Protein AF-A0A349MTI7-F1 (afdb_monomer)

Solvent-accessible surface area (backbone atoms only — not comparable to full-atom values): 25779 Å² total; per-residue (Å²): 91,76,60,85,49,39,36,43,41,62,50,89,68,56,25,41,47,34,41,27,34,75,77,43,93,74,50,36,44,50,24,45,44,61,70,54,32,59,73,76,69,50,86,62,72,73,45,30,22,67,24,35,42,38,22,48,75,84,46,78,49,48,47,85,82,50,81,43,51,76,48,80,55,96,60,38,36,40,33,36,40,78,56,97,56,36,40,39,36,43,36,40,32,68,54,86,75,31,37,40,39,38,41,38,40,33,46,74,49,98,58,71,40,45,30,48,28,29,34,36,20,60,12,40,19,29,45,42,58,86,61,91,54,61,64,52,35,31,60,50,14,27,52,73,49,78,45,66,19,44,36,46,26,32,33,42,33,39,36,61,63,67,62,77,68,23,44,33,40,37,37,70,40,46,55,38,37,44,70,48,77,50,77,51,71,47,84,34,65,91,78,49,75,80,76,34,66,31,33,38,46,35,35,27,42,27,55,26,10,58,63,55,88,94,61,55,63,95,78,69,81,81,62,55,64,51,61,38,80,42,61,51,72,48,60,36,30,33,37,37,36,71,31,73,50,74,69,48,43,53,52,52,38,33,77,65,51,31,66,47,74,51,64,64,74,60,42,48,51,66,40,80,45,65,31,38,53,47,61,41,79,93,57,47,84,65,42,31,35,47,31,36,63,55,96,91,38,81,46,75,43,81,48,50,88,49,50,56,94,44,39,30,69,44,60,54,73,59,67,45,62,33,37,45,38,39,31,31,68,85,68,48,36,43,51,50,74,34,39,24,35,70,55,66,70,58,53,52,51,53,51,41,50,48,43,57,72,72,23,49,40,41,84,86,32,98,54,45,24,30,51,51,62,93,54,96,83,73,59,49,60,67,55,49,40,50,43,50,51,47,41,73,76,59,66,57,94,59,34,54,59,49,51,39,53,43,47,45,17,49,63,66,24,52,33,47,66,50,10,55,91,46,36,60,67,36,71,34,55,76,66,74,91,38,62,65,62,71,56,33,57,53,52,20,48,41,29,42,55,55,31,72,46,55,58,89,54,42,84,87,63,48,24,68,56,27,39,52,51,16,50,43,25,46,51,37,60,75,32,75,88,49,72,119

Mean predicted aligned error: 6.45 Å

Secondary structure (DSSP, 8-state):
-B-SS-EEEE-TT--EEEEE-TTSTT---SB--HHHHHHHT--GGGGSBT-EEEEETTEEEEGGGS--EEEE-SSEEEEEEE-SSEEEEEEEEEETTEEEEEEEEEE-SSS-EEEEEEEEE--B-EEE-SSS-HHHHHHH-EEEEEE--TTT-EEEEEETT--S-EEEEEEEES---EEEEEEEEEE-TTTSSS--EEEEEEEEEEEEB-S-GGG--TT--SS--B-EEESSEEEEEEEEEEE-SHHHHHHHHHHTT--EEE--SEEETTS-EEEEEE--TT--EEEEEEEEEETTEEEEEE-GGGB-SSEEEE---S-EEEEEEEEETTS-EEEEEEEEE--HHHHHHHHHHHHHHHTB--TTSSSTT-B--SSTT--SHHHHHHHHHHHHHS--TTHHHHHHHHHHIIIIIIHHHHBGGG-TTSB---BTTB--TTHHHHHHHHHHHHTTS-TTT-SSS-HHHHHHHHHHHHHHHH-GGG--

Radius of gyration: 27.72 Å; Cα contacts (8 Å, |Δi|>4): 1013; chains: 1; bounding box: 66×58×83 Å

Foldseek 3Di:
DDDQQWDWDADQLRFTQATFGPPDPLRAGFADHVVLCVVVVHPVPLQGAFWKWWAKQNRIDTSVVFGWDWDDDPFKIWTWTDDPFKIWIWMWGDDPQKIKIKIKIFGPDQDKMKTQWIKGWRGTFQFQAPDPPVVCQQRHGFDWDWDAWFQWTKIWTARNVLPDWTKMKTWLDATFQGKDKDWDWDQQVVPDDPPRIGTGIIIMTIRAADDDPVGDDPDPPPGDRHIDIHNGMGMIMIMMHIARDDVRVQVVSLVSQHKDKDWDQEAEAQDKTKIFIDTHDPKDWPWKWKWDADPNDIDIDTQVVQDDPRIHIDHHHDFAKIKIWTAIPVRGITIDIHGHDHPPLVVLVVLLVCQLVPQQQDCPGPQHLFRHDPDPPDDTLVSLLSLLVSCVVPNDPCNLVSLASSVSCLPPPVQVQQAPVSQLLHGDADSVNHDDLVVLLSSLSSLQSNLPDQPVSYDPDGSVVSPVSSVSSVCNSPDPVSRD

pLDDT: mean 91.67, std 8.67, range [45.16, 98.81]

Sequence (484 aa):
MHSSQWKLQFNQHGAVTQLIQPTDPQQMNWVIDPDYLEQVGYSDADKLFGEFDVTINGHQYRSVNFKPQIEIQSEQTIITFRLAEVTIRLTYKICDDKVLWYITMNNETSQPLVINDFGVWCSLAYVMFRDKNVGRNMHQSAAVFPSISPSFTKLAAVRRDNSGHNLGLFQTGGVVQSVGTACEWTNLFFENVSPSLDGMLFHKLVLAGGYKDEQIPKNDWIYPHTNIELSDELEWSFVLTPFNDQANFAAVAAQLNHPIIDFPPMTTQGEKSVVTIAVPGDDSIKQILLRSQYHNQPVSVDITTALGNEELEIKPTKLGEHELLVRLQSGKEDRVVFNVMAPVRRLIQQRVQWLSEHSFEGPSGNDPYAFGPVSNQGESLGKLSLILMSNLLSPTENSKRQIREVEQSAVHYVRNKWFINGDFKRPMPLYGDFYRVMDFEYIGHVYYRLSKFSDDTLQLNSATEYLHWAAAVFNLRVNPSLHK

Nearest PDB structures (foldseek):
  5nok-assembly1_A  TM=7.847E-01  e=4.523E-24  Bacteroides cellulosilyticus DSM 14838
  5nok-assembly2_B  TM=7.811E-01  e=3.768E-23  Bacteroides cellulosilyticus DSM 14838
  8hob-assembly1_B  TM=3.069E-01  e=9.090E-08  Acetivibrio thermocellus
  6xqw-assembly1_H  TM=1.582E-01  e=1.325E+00  Homo sapiens

Structure (mmCIF, N/CA/C/O backbone):
data_AF-A0A349MTI7-F1
#
_entry.id   AF-A0A349MTI7-F1
#
loop_
_atom_site.group_PDB
_atom_site.id
_atom_site.type_symbol
_atom_site.label_atom_id
_atom_site.label_alt_id
_atom_site.label_comp_id
_atom_site.label_asym_id
_atom_site.label_entity_id
_atom_site.label_seq_id
_atom_site.pdbx_PDB_ins_code
_atom_site.Cartn_x
_atom_site.Cartn_y
_atom_site.Cartn_z
_atom_site.occupancy
_atom_site.B_iso_or_equiv
_atom_site.auth_seq_id
_atom_site.auth_comp_id
_atom_site.auth_asym_id
_atom_site.auth_atom_id
_atom_site.pdbx_PDB_model_num
ATOM 1 N N . MET A 1 1 ? -24.323 -12.894 15.073 1.00 84.00 1 MET A N 1
ATOM 2 C CA . MET A 1 1 ? -25.291 -11.779 14.962 1.00 84.00 1 MET A CA 1
ATOM 3 C C . MET A 1 1 ? -25.805 -11.694 13.534 1.00 84.00 1 MET A C 1
ATOM 5 O O . MET A 1 1 ? -25.065 -12.046 12.621 1.00 84.00 1 MET A O 1
ATOM 9 N N . HIS A 1 2 ? -27.054 -11.277 13.332 1.00 82.50 2 HIS A N 1
ATOM 10 C CA . HIS A 1 2 ? -27.668 -11.234 12.005 1.00 82.50 2 HIS A CA 1
ATOM 11 C C . HIS A 1 2 ? -28.650 -10.062 11.899 1.00 82.50 2 HIS A C 1
ATOM 13 O O . HIS A 1 2 ? -29.522 -9.921 12.752 1.00 82.50 2 HIS A O 1
ATOM 19 N N . SER A 1 3 ? -28.529 -9.266 10.841 1.00 83.81 3 SER A N 1
ATOM 20 C CA . SER A 1 3 ? -29.529 -8.303 10.374 1.00 83.81 3 SER A CA 1
ATOM 21 C C . SER A 1 3 ? -29.905 -8.621 8.923 1.00 83.81 3 SER A C 1
ATOM 23 O O . SER A 1 3 ? -29.403 -9.578 8.337 1.00 83.81 3 SER A O 1
ATOM 25 N N . SER A 1 4 ? -30.788 -7.828 8.317 1.00 82.56 4 SER A N 1
ATOM 26 C CA . SER A 1 4 ? -31.071 -7.940 6.880 1.00 82.56 4 SER A CA 1
ATOM 27 C C . SER A 1 4 ? -29.861 -7.602 5.997 1.00 82.56 4 SER A C 1
ATOM 29 O O . SER A 1 4 ? -29.817 -8.052 4.856 1.00 82.56 4 SER A O 1
ATOM 31 N N . GLN A 1 5 ? -28.892 -6.835 6.512 1.00 87.62 5 GLN A N 1
ATOM 32 C CA . GLN A 1 5 ? -27.733 -6.345 5.755 1.00 87.62 5 GLN A CA 1
ATOM 33 C C . GLN A 1 5 ? -26.429 -7.065 6.097 1.00 87.62 5 GLN A C 1
ATOM 35 O O . GLN A 1 5 ? -25.552 -7.153 5.243 1.00 87.62 5 GLN A O 1
ATOM 40 N N . TRP A 1 6 ? -26.297 -7.603 7.313 1.00 93.31 6 TRP A N 1
ATOM 41 C CA . TRP A 1 6 ? -25.042 -8.173 7.798 1.00 93.31 6 TRP A CA 1
ATOM 42 C C . TRP A 1 6 ? -25.240 -9.469 8.575 1.00 93.31 6 TRP A C 1
ATOM 44 O O . TRP A 1 6 ? -26.098 -9.579 9.451 1.00 93.31 6 TRP A O 1
ATOM 54 N N . LYS A 1 7 ? -24.365 -10.437 8.314 1.00 94.06 7 LYS A N 1
ATOM 55 C CA . LYS A 1 7 ? -24.196 -11.657 9.101 1.00 94.06 7 LYS A CA 1
ATOM 56 C C . LYS A 1 7 ? -22.780 -11.691 9.660 1.00 94.06 7 LYS A C 1
ATOM 58 O O . LYS A 1 7 ? -21.815 -11.699 8.900 1.00 94.06 7 LYS A O 1
ATOM 63 N N . LEU A 1 8 ? -22.683 -11.746 10.988 1.00 95.06 8 LEU A N 1
ATOM 64 C CA . LEU A 1 8 ? -21.427 -11.876 11.723 1.00 95.06 8 LEU A CA 1
ATOM 65 C C . LEU A 1 8 ? -21.396 -13.190 12.506 1.00 95.06 8 LEU A C 1
ATOM 67 O O . LEU A 1 8 ? -22.342 -13.492 13.246 1.00 95.06 8 LEU A O 1
ATOM 71 N N . GLN A 1 9 ? -20.305 -13.943 12.389 1.00 95.88 9 GLN A N 1
ATOM 72 C CA . GLN A 1 9 ? -20.034 -15.127 13.211 1.00 95.88 9 GLN A CA 1
ATOM 73 C C . GLN A 1 9 ? -18.653 -15.045 13.853 1.00 95.88 9 GLN A C 1
ATOM 75 O O . GLN A 1 9 ? -17.741 -14.436 13.300 1.00 95.88 9 GLN A O 1
ATOM 80 N N . PHE A 1 10 ? -18.535 -15.676 15.020 1.00 96.19 10 PHE A N 1
ATOM 81 C CA . PHE A 1 10 ? -17.330 -15.684 15.836 1.00 96.19 10 PHE A CA 1
ATOM 82 C C . PHE A 1 10 ? -16.936 -17.124 16.161 1.00 96.19 10 PHE A C 1
ATOM 84 O O . PHE A 1 10 ? -17.814 -17.970 16.363 1.00 96.19 10 PHE A O 1
ATOM 91 N N . ASN A 1 11 ? -15.636 -17.399 16.247 1.00 95.44 11 ASN A N 1
ATOM 92 C CA . ASN A 1 11 ? -15.145 -18.664 16.794 1.00 95.44 11 ASN A CA 1
ATOM 93 C C . ASN A 1 11 ? -15.129 -18.641 18.339 1.00 95.44 11 ASN A C 1
ATOM 95 O O . ASN A 1 11 ? -15.501 -17.659 18.982 1.00 95.44 11 ASN A O 1
ATOM 99 N N . GLN A 1 12 ? -14.669 -19.734 18.953 1.00 94.56 12 GLN A N 1
ATOM 100 C CA . GLN A 1 12 ? -14.572 -19.853 20.416 1.00 94.56 12 GLN A CA 1
ATOM 101 C C . GLN A 1 12 ? -13.505 -18.939 21.050 1.00 94.56 12 GLN A C 1
ATOM 103 O O . GLN A 1 12 ? -13.522 -18.747 22.265 1.00 94.56 12 GLN A O 1
ATOM 108 N N . HIS A 1 13 ? -12.606 -18.375 20.240 1.00 94.50 13 HIS A N 1
ATOM 109 C CA . HIS A 1 13 ? -11.614 -17.373 20.634 1.00 94.50 13 HIS A CA 1
ATOM 110 C C . HIS A 1 13 ? -12.105 -15.936 20.389 1.00 94.50 13 HIS A C 1
ATOM 112 O O . HIS A 1 13 ? -11.384 -14.982 20.652 1.00 94.50 13 HIS A O 1
ATOM 118 N N . GLY A 1 14 ? -13.345 -15.758 19.924 1.00 95.19 14 GLY A N 1
ATOM 119 C CA . GLY A 1 14 ? -13.932 -14.444 19.681 1.00 95.19 14 GLY A CA 1
ATOM 120 C C . GLY A 1 14 ? -13.445 -13.744 18.410 1.00 95.19 14 GLY A C 1
ATOM 121 O O . GLY A 1 14 ? -13.850 -12.607 18.181 1.00 95.19 14 GLY A O 1
ATOM 122 N N . ALA A 1 15 ? -12.647 -14.401 17.563 1.00 97.38 15 ALA A N 1
ATOM 123 C CA . ALA A 1 15 ? -12.294 -13.870 16.250 1.00 97.38 15 ALA A CA 1
ATOM 124 C C . ALA A 1 15 ? -13.496 -13.933 15.298 1.00 97.38 15 ALA A C 1
ATOM 126 O O . ALA A 1 15 ? -14.264 -14.902 15.324 1.00 97.38 15 ALA A O 1
ATOM 127 N N . VAL A 1 16 ? -13.649 -12.922 14.441 1.00 97.94 16 VAL A N 1
ATOM 128 C CA . VAL A 1 16 ? -14.700 -12.878 13.415 1.00 97.94 16 VAL A CA 1
ATOM 129 C C . VAL A 1 16 ? -14.332 -13.851 12.297 1.00 97.94 16 VAL A C 1
ATOM 131 O O . VAL A 1 16 ? -13.341 -13.654 11.599 1.00 97.94 16 VAL A O 1
ATOM 134 N N . THR A 1 17 ? -15.141 -14.893 12.115 1.00 96.94 17 THR A N 1
ATOM 135 C CA . THR A 1 17 ? -14.940 -15.921 11.078 1.00 96.94 17 THR A CA 1
ATOM 136 C C . THR A 1 17 ? -15.866 -15.751 9.886 1.00 96.94 17 THR A C 1
ATOM 138 O O . THR A 1 17 ? -15.572 -16.251 8.805 1.00 96.94 17 THR A O 1
ATOM 141 N N . GLN A 1 18 ? -16.976 -15.029 10.057 1.00 97.00 18 GLN A N 1
ATOM 142 C CA . GLN A 1 18 ? -17.826 -14.605 8.950 1.00 97.00 18 GLN A CA 1
ATOM 143 C C . GLN A 1 18 ? -18.197 -13.140 9.103 1.00 97.00 18 GLN A C 1
ATOM 145 O O . GLN A 1 18 ? -18.704 -12.741 10.151 1.00 97.00 18 GLN A O 1
ATOM 150 N N . LEU A 1 19 ? -18.011 -12.384 8.028 1.00 97.06 19 LEU A N 1
ATOM 151 C CA . LEU A 1 19 ? -18.566 -11.056 7.821 1.00 97.06 19 LEU A CA 1
ATOM 152 C C . LEU A 1 19 ? -19.148 -11.038 6.410 1.00 97.06 19 LEU A C 1
ATOM 154 O O . LEU A 1 19 ? -18.414 -10.914 5.437 1.00 97.06 19 LEU A O 1
ATOM 158 N N . ILE A 1 20 ? -20.457 -11.244 6.298 1.00 95.69 20 ILE A N 1
ATOM 159 C CA . ILE A 1 20 ? -21.138 -11.468 5.016 1.00 95.69 20 ILE A CA 1
ATOM 160 C C . ILE A 1 20 ? -22.299 -10.489 4.891 1.00 95.69 20 ILE A C 1
ATOM 162 O O . ILE A 1 20 ? -23.012 -10.252 5.867 1.00 95.69 20 ILE A O 1
ATOM 166 N N . GLN A 1 21 ? -22.526 -9.974 3.684 1.00 93.19 21 GLN A N 1
ATOM 167 C CA . GLN A 1 21 ? -23.759 -9.269 3.338 1.00 93.19 21 GLN A CA 1
ATOM 168 C C . GLN A 1 21 ? -24.748 -10.272 2.732 1.00 93.19 21 GLN A C 1
ATOM 170 O O . GLN A 1 21 ? -24.500 -10.746 1.626 1.00 93.19 21 GLN A O 1
ATOM 175 N N . PRO A 1 22 ? -25.864 -10.631 3.397 1.00 91.81 22 PRO A N 1
ATOM 176 C CA . PRO A 1 22 ? -26.798 -11.630 2.865 1.00 91.81 22 PRO A CA 1
ATOM 177 C C . PRO A 1 22 ? -27.441 -11.230 1.529 1.00 91.81 22 PRO A C 1
ATOM 179 O O . PRO A 1 22 ? -27.936 -12.086 0.800 1.00 91.81 22 PRO A O 1
ATOM 182 N N . THR A 1 23 ? -27.451 -9.931 1.222 1.00 89.75 23 THR A N 1
ATOM 183 C CA . THR A 1 23 ? -27.955 -9.353 -0.029 1.00 89.75 23 THR A CA 1
ATOM 184 C C . THR A 1 23 ? -26.967 -9.463 -1.193 1.00 89.75 23 THR A C 1
ATOM 186 O O . THR A 1 23 ? -27.377 -9.293 -2.340 1.00 89.75 23 THR A O 1
ATOM 189 N N . ASP A 1 24 ? -25.690 -9.764 -0.932 1.00 90.75 24 ASP A N 1
ATOM 190 C CA . ASP A 1 24 ? -24.691 -10.017 -1.971 1.00 90.75 24 ASP A CA 1
ATOM 191 C C . ASP A 1 24 ? -24.952 -11.381 -2.632 1.00 90.75 24 ASP A C 1
ATOM 193 O O . ASP A 1 24 ? -24.898 -12.404 -1.944 1.00 90.75 24 ASP A O 1
ATOM 197 N N . PRO A 1 25 ? -25.175 -11.447 -3.959 1.00 89.31 25 PRO A N 1
ATOM 198 C CA . PRO A 1 25 ? -25.402 -12.712 -4.655 1.00 89.31 25 PRO A CA 1
ATOM 199 C C . PRO A 1 25 ? -24.262 -13.723 -4.492 1.00 89.31 25 PRO A C 1
ATOM 201 O O . PRO A 1 25 ? -24.514 -14.926 -4.525 1.00 89.31 25 PRO A O 1
ATOM 204 N N . GLN A 1 26 ? -23.023 -13.245 -4.320 1.00 90.31 26 GLN A N 1
ATOM 205 C CA . GLN A 1 26 ? -21.850 -14.101 -4.119 1.00 90.31 26 GLN A CA 1
ATOM 206 C C . GLN A 1 26 ? -21.640 -14.494 -2.651 1.00 90.31 26 GLN A C 1
ATOM 208 O O . GLN A 1 26 ? -20.838 -15.387 -2.379 1.00 90.31 26 GLN A O 1
ATOM 213 N N . GLN A 1 27 ? -22.350 -13.841 -1.719 1.00 91.81 27 GLN A N 1
ATOM 214 C CA . GLN A 1 27 ? -22.188 -13.978 -0.268 1.00 91.81 27 GLN A CA 1
ATOM 215 C C . GLN A 1 27 ? -20.712 -14.042 0.146 1.00 91.81 27 GLN A C 1
ATOM 217 O O . GLN A 1 27 ? -20.306 -14.917 0.915 1.00 91.81 27 GLN A O 1
ATOM 222 N N . MET A 1 28 ? -19.900 -13.132 -0.400 1.00 94.25 28 MET A N 1
ATOM 223 C CA . MET A 1 28 ? -18.474 -13.083 -0.102 1.00 94.25 28 MET A CA 1
ATOM 224 C C . MET A 1 28 ? -18.268 -12.946 1.410 1.00 94.25 28 MET A C 1
ATOM 226 O O . MET A 1 28 ? -18.867 -12.085 2.059 1.00 94.25 28 MET A O 1
ATOM 230 N N . ASN A 1 29 ? -17.394 -13.787 1.965 1.00 96.25 29 ASN A N 1
ATOM 231 C CA . ASN A 1 29 ? -16.888 -13.584 3.311 1.00 96.25 29 ASN A CA 1
ATOM 232 C C . ASN A 1 29 ? -15.792 -12.517 3.262 1.00 96.25 29 ASN A C 1
ATOM 234 O O . ASN A 1 29 ? -14.759 -12.707 2.623 1.00 96.25 29 ASN A O 1
ATOM 238 N N . TRP A 1 30 ? -16.032 -11.377 3.902 1.00 97.19 30 TRP A N 1
ATOM 239 C CA . TRP A 1 30 ? -15.122 -10.235 3.868 1.00 97.19 30 TRP A CA 1
ATOM 240 C C . TRP A 1 30 ? -13.895 -10.399 4.763 1.00 97.19 30 TRP A C 1
ATOM 242 O O . TRP A 1 30 ? -12.955 -9.619 4.629 1.00 97.19 30 TRP A O 1
ATOM 252 N N . VAL A 1 31 ? -13.881 -11.400 5.644 1.00 97.62 31 VAL A N 1
ATOM 253 C CA . VAL A 1 31 ? -12.740 -11.752 6.500 1.00 97.62 31 VAL A CA 1
ATOM 254 C C . VAL A 1 31 ? -12.125 -13.078 6.067 1.00 97.62 31 VAL A C 1
ATOM 256 O O . VAL A 1 31 ? -12.762 -13.875 5.378 1.00 97.62 31 VAL A O 1
ATOM 259 N N . ILE A 1 32 ? -10.876 -13.313 6.465 1.00 95.12 32 ILE A N 1
ATOM 260 C CA . ILE A 1 32 ? -10.198 -14.585 6.202 1.00 95.12 32 ILE A CA 1
ATOM 261 C C . ILE A 1 32 ? -10.933 -15.736 6.899 1.00 95.12 32 ILE A C 1
ATOM 263 O O . ILE A 1 32 ? -11.148 -15.713 8.110 1.00 95.12 32 ILE A O 1
ATOM 267 N N . ASP A 1 33 ? -11.299 -16.743 6.109 1.00 92.75 33 ASP A N 1
ATOM 268 C CA . ASP A 1 33 ? -11.984 -17.943 6.573 1.00 92.75 33 ASP A CA 1
ATOM 269 C C . ASP A 1 33 ? -10.977 -18.941 7.182 1.00 92.75 33 ASP A C 1
ATOM 271 O O . ASP A 1 33 ? -10.074 -19.396 6.466 1.00 92.75 33 ASP A O 1
ATOM 275 N N . PRO A 1 34 ? -11.095 -19.299 8.475 1.00 93.50 34 PRO A N 1
ATOM 276 C CA . PRO A 1 34 ? -10.209 -20.281 9.095 1.00 93.50 34 PRO A CA 1
ATOM 277 C C . PRO A 1 34 ? -10.302 -21.673 8.459 1.00 93.50 34 PRO A C 1
ATOM 279 O O . PRO A 1 34 ? -9.282 -22.357 8.388 1.00 93.50 34 PRO A O 1
ATOM 282 N N . ASP A 1 35 ? -11.467 -22.073 7.942 1.00 92.06 35 ASP A N 1
ATOM 283 C CA . ASP A 1 35 ? -11.627 -23.384 7.302 1.00 92.06 35 ASP A CA 1
ATOM 284 C C . ASP A 1 35 ? -10.804 -23.442 6.006 1.00 92.06 35 ASP A C 1
ATOM 286 O O . ASP A 1 35 ? -10.222 -24.472 5.658 1.00 92.06 35 ASP A O 1
ATOM 290 N N . TYR A 1 36 ? -10.694 -22.307 5.304 1.00 89.00 36 TYR A N 1
ATOM 291 C CA . TYR A 1 36 ? -9.826 -22.201 4.138 1.00 89.00 36 TYR A CA 1
ATOM 292 C C . TYR A 1 36 ? -8.344 -22.275 4.523 1.00 89.00 36 TYR A C 1
ATOM 294 O O . TYR A 1 36 ? -7.599 -22.986 3.849 1.00 89.00 36 TYR A O 1
ATOM 302 N N . LEU A 1 37 ? -7.914 -21.600 5.601 1.00 90.31 37 LEU A N 1
ATOM 303 C CA . LEU A 1 37 ? -6.530 -21.691 6.094 1.00 90.31 37 LEU A CA 1
ATOM 304 C C . LEU A 1 37 ? -6.129 -23.148 6.349 1.00 90.31 37 LEU A C 1
ATOM 306 O O . LEU A 1 37 ? -5.098 -23.597 5.844 1.00 90.31 37 LEU A O 1
ATOM 310 N N . GLU A 1 38 ? -6.978 -23.899 7.057 1.00 90.56 38 GLU A N 1
ATOM 311 C CA . GLU A 1 38 ? -6.764 -25.324 7.317 1.00 90.56 38 GLU A CA 1
ATOM 312 C C . GLU A 1 38 ? -6.737 -26.136 6.014 1.00 90.56 38 GLU A C 1
ATOM 314 O O . GLU A 1 38 ? -5.822 -26.935 5.801 1.00 90.56 38 GLU A O 1
ATOM 319 N N . GLN A 1 39 ? -7.683 -25.882 5.100 1.00 88.69 39 GLN A N 1
ATOM 320 C CA . GLN A 1 39 ? -7.776 -26.570 3.810 1.00 88.69 39 GLN A CA 1
ATOM 321 C C . GLN A 1 39 ? -6.488 -26.454 2.979 1.00 88.69 39 GLN A C 1
ATOM 323 O O . GLN A 1 39 ? -6.096 -27.426 2.327 1.00 88.69 39 GLN A O 1
ATOM 328 N N . VAL A 1 40 ? -5.850 -25.279 2.949 1.00 84.81 40 VAL A N 1
ATOM 329 C CA . VAL A 1 40 ? -4.640 -25.048 2.135 1.00 84.81 40 VAL A CA 1
ATOM 330 C C . VAL A 1 40 ? -3.326 -25.177 2.908 1.00 84.81 40 VAL A C 1
ATOM 332 O O . VAL A 1 40 ? -2.259 -25.097 2.293 1.00 84.81 40 VAL A O 1
ATOM 335 N N . GLY A 1 41 ? -3.399 -25.459 4.212 1.00 87.31 41 GLY A N 1
ATOM 336 C CA . GLY A 1 41 ? -2.251 -25.748 5.069 1.00 87.31 41 GLY A CA 1
ATOM 337 C C . GLY A 1 41 ? -1.524 -24.518 5.620 1.00 87.31 41 GLY A C 1
ATOM 338 O O . GLY A 1 41 ? -0.343 -24.629 5.945 1.00 87.31 41 GLY A O 1
ATOM 339 N N . TYR A 1 42 ? -2.194 -23.366 5.726 1.00 87.31 42 TYR A N 1
ATOM 340 C CA . TYR A 1 42 ? -1.652 -22.178 6.396 1.00 87.31 42 TYR A CA 1
ATOM 341 C C . TYR A 1 42 ? -1.929 -22.230 7.905 1.00 87.31 42 TYR A C 1
ATOM 343 O O . TYR A 1 42 ? -3.041 -22.531 8.337 1.00 87.31 42 TYR A O 1
ATOM 351 N N . SER A 1 43 ? -0.920 -21.918 8.723 1.00 89.19 43 SER A N 1
ATOM 352 C CA . SER A 1 43 ? -0.994 -21.975 10.196 1.00 89.19 43 SER A CA 1
ATOM 353 C C . SER A 1 43 ? -1.385 -20.644 10.856 1.00 89.19 43 SER A C 1
ATOM 355 O O . SER A 1 43 ? -1.274 -20.491 12.070 1.00 89.19 43 SER A O 1
ATOM 357 N N . ASP A 1 44 ? -1.843 -19.677 10.065 1.00 92.94 44 ASP A N 1
ATOM 358 C CA . ASP A 1 44 ? -2.008 -18.263 10.430 1.00 92.94 44 ASP A CA 1
ATOM 359 C C . ASP A 1 44 ? -3.338 -17.932 11.121 1.00 92.94 44 ASP A C 1
ATOM 361 O O . ASP A 1 44 ? -3.843 -16.810 11.045 1.00 92.94 44 ASP A O 1
ATOM 365 N N . ALA A 1 45 ? -3.914 -18.904 11.832 1.00 92.19 45 ALA A N 1
ATOM 366 C CA . ALA A 1 45 ? -5.131 -18.710 12.622 1.00 92.19 45 ALA A CA 1
ATOM 367 C C . ALA A 1 45 ? -4.948 -17.669 13.747 1.00 92.19 45 ALA A C 1
ATOM 369 O O . ALA A 1 45 ? -5.922 -17.117 14.249 1.00 92.19 45 ALA A O 1
ATOM 370 N N . ASP A 1 46 ? -3.702 -17.352 14.110 1.00 94.50 46 ASP A N 1
ATOM 371 C CA . ASP A 1 46 ? -3.353 -16.293 15.058 1.00 94.50 46 ASP A CA 1
ATOM 372 C C . ASP A 1 46 ? -3.500 -14.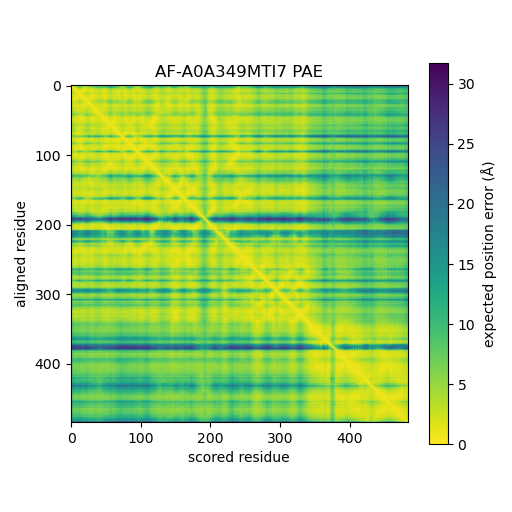868 14.501 1.00 94.50 46 ASP A C 1
ATOM 374 O O . ASP A 1 46 ? -3.279 -13.901 15.230 1.00 94.50 46 ASP A O 1
ATOM 378 N N . LYS A 1 47 ? -3.863 -14.741 13.220 1.00 96.62 47 LYS A N 1
ATOM 379 C CA . LYS A 1 47 ? -4.047 -13.472 12.504 1.00 96.62 47 LYS A CA 1
ATOM 380 C C . LYS A 1 47 ? -5.493 -13.250 12.068 1.00 96.62 47 LYS A C 1
ATOM 382 O O . LYS A 1 47 ? -5.747 -12.403 11.213 1.00 96.62 47 LYS A O 1
ATOM 387 N N . LEU A 1 48 ? -6.451 -14.017 12.589 1.00 97.31 48 LEU A N 1
ATOM 388 C CA . LEU A 1 48 ? -7.868 -13.831 12.265 1.00 97.31 48 LEU A CA 1
ATOM 389 C C . LEU A 1 48 ? -8.379 -12.474 12.766 1.00 97.31 48 LEU A C 1
ATOM 391 O O . LEU A 1 48 ? -7.815 -11.869 13.675 1.00 97.31 48 LEU A O 1
ATOM 395 N N . PHE A 1 49 ? -9.458 -11.976 12.161 1.00 98.44 49 PHE A N 1
ATOM 396 C CA . PHE A 1 49 ? -10.004 -10.661 12.491 1.00 98.44 49 PHE A CA 1
ATOM 397 C C . PHE A 1 49 ? -10.405 -10.592 13.975 1.00 98.44 49 PHE A C 1
ATOM 399 O O . PHE A 1 49 ? -11.283 -11.331 14.418 1.00 98.44 49 PHE A O 1
ATOM 406 N N . GLY A 1 50 ? -9.801 -9.671 14.727 1.00 97.88 50 GLY A N 1
ATOM 407 C CA . GLY A 1 50 ? -10.004 -9.512 16.170 1.00 97.88 50 GLY A CA 1
ATOM 408 C C . GLY A 1 50 ? -8.967 -10.220 17.049 1.00 97.88 50 GLY A C 1
ATOM 409 O O . GLY A 1 50 ? -8.913 -9.941 18.242 1.00 97.88 50 GLY A O 1
ATOM 410 N N . GLU A 1 51 ? -8.103 -11.072 16.496 1.00 98.25 51 GLU A N 1
ATOM 411 C CA . GLU A 1 51 ? -6.913 -11.528 17.224 1.00 98.25 51 GLU A CA 1
ATOM 412 C C . GLU A 1 51 ? -5.944 -10.350 17.428 1.00 98.25 51 GLU A C 1
ATOM 414 O O . GLU A 1 51 ? -5.941 -9.382 16.661 1.00 98.25 51 GLU A O 1
ATOM 419 N N . PHE A 1 52 ? -5.101 -10.408 18.456 1.00 97.75 52 PHE A N 1
ATOM 420 C CA . PHE A 1 52 ? -4.154 -9.342 18.766 1.00 97.75 52 PHE A CA 1
ATOM 421 C C . PHE A 1 52 ? -2.892 -9.852 19.459 1.00 97.75 52 PHE A C 1
ATOM 423 O O . PHE A 1 52 ? -2.851 -10.915 20.086 1.00 97.75 52 PHE A O 1
ATOM 430 N N . ASP A 1 53 ? -1.865 -9.017 19.414 1.00 96.19 53 ASP A N 1
ATOM 431 C CA . ASP A 1 53 ? -0.713 -9.112 20.294 1.00 96.19 53 ASP A CA 1
ATOM 432 C C . ASP A 1 53 ? -0.436 -7.751 20.932 1.00 96.19 53 ASP A C 1
ATOM 434 O O . ASP A 1 53 ? -0.715 -6.696 20.356 1.00 96.19 53 ASP A O 1
ATOM 438 N N . VAL A 1 54 ? 0.014 -7.799 22.182 1.00 96.38 54 VAL A N 1
ATOM 439 C CA . VAL A 1 54 ? 0.231 -6.622 23.021 1.00 96.38 54 VAL A CA 1
ATOM 440 C C . VAL A 1 54 ? 1.441 -6.853 23.912 1.00 96.38 54 VAL A C 1
ATOM 442 O O . VAL A 1 54 ? 1.643 -7.955 24.419 1.00 96.38 54 VAL A O 1
ATOM 445 N N . THR A 1 55 ? 2.245 -5.818 24.118 1.00 95.50 55 THR A N 1
ATOM 446 C CA . THR A 1 55 ? 3.363 -5.819 25.062 1.00 95.50 55 THR A CA 1
ATOM 447 C C . THR A 1 55 ? 3.130 -4.735 26.107 1.00 95.50 55 THR A C 1
ATOM 449 O O . THR A 1 55 ? 3.005 -3.563 25.759 1.00 95.50 55 THR A O 1
ATOM 452 N N . ILE A 1 56 ? 3.060 -5.129 27.379 1.00 95.69 56 ILE A N 1
ATOM 453 C CA . ILE A 1 56 ? 2.732 -4.255 28.516 1.00 95.69 56 ILE A CA 1
ATOM 454 C C . ILE A 1 56 ? 3.871 -4.346 29.520 1.00 95.69 56 ILE A C 1
ATOM 456 O O . ILE A 1 56 ? 4.217 -5.446 29.946 1.00 95.69 56 ILE A O 1
ATOM 460 N N . ASN A 1 57 ? 4.476 -3.214 29.878 1.00 94.62 57 ASN A N 1
ATOM 461 C CA . ASN A 1 57 ? 5.644 -3.155 30.762 1.00 94.62 57 ASN A CA 1
ATOM 462 C C . ASN A 1 57 ? 6.775 -4.117 30.324 1.00 94.62 57 ASN A C 1
ATOM 464 O O . ASN A 1 57 ? 7.457 -4.717 31.150 1.00 94.62 57 ASN A O 1
ATOM 468 N N . GLY A 1 58 ? 6.954 -4.303 29.013 1.00 91.94 58 GLY A N 1
ATOM 469 C CA . GLY A 1 58 ? 7.918 -5.233 28.414 1.00 91.94 58 GLY A CA 1
ATOM 470 C C . GLY A 1 58 ? 7.473 -6.703 28.360 1.00 91.94 58 GLY A C 1
ATOM 471 O O . GLY A 1 58 ? 8.186 -7.528 27.792 1.00 91.94 58 GLY A O 1
ATOM 472 N N . HIS A 1 59 ? 6.303 -7.053 28.900 1.00 94.19 59 HIS A N 1
ATOM 473 C CA . HIS A 1 59 ? 5.761 -8.412 28.883 1.00 94.19 59 HIS A CA 1
ATOM 474 C C . HIS A 1 59 ? 4.814 -8.624 27.702 1.00 94.19 59 HIS A C 1
ATOM 476 O O . HIS A 1 59 ? 3.823 -7.912 27.556 1.00 94.19 59 HIS A O 1
ATOM 482 N N . GLN A 1 60 ? 5.110 -9.623 26.868 1.00 94.25 60 GLN A N 1
ATOM 483 C CA . GLN A 1 60 ? 4.340 -9.912 25.662 1.00 94.25 60 GLN A CA 1
ATOM 484 C C . GLN A 1 60 ? 3.166 -10.863 25.933 1.00 94.25 60 GLN A C 1
ATOM 486 O O . GLN A 1 60 ? 3.318 -11.918 26.550 1.00 94.25 60 GLN A O 1
ATOM 491 N N . TYR A 1 61 ? 2.013 -10.531 25.361 1.00 96.25 61 TYR A N 1
ATOM 492 C CA . TYR A 1 61 ? 0.785 -11.310 25.380 1.00 96.25 61 TYR A CA 1
ATOM 493 C C . TYR A 1 61 ? 0.247 -11.480 23.954 1.00 96.25 61 TYR A C 1
ATOM 495 O O . TYR A 1 61 ? 0.419 -10.618 23.093 1.00 96.25 61 TYR A O 1
ATOM 503 N N . ARG A 1 62 ? -0.421 -12.608 23.700 1.00 96.31 62 ARG A N 1
ATOM 504 C CA . ARG A 1 62 ? -1.099 -12.909 22.430 1.00 96.31 62 ARG A CA 1
ATOM 505 C C . ARG A 1 62 ? -2.485 -13.444 22.738 1.00 96.31 62 ARG A C 1
ATOM 507 O O . ARG A 1 62 ? -2.591 -14.339 23.576 1.00 96.31 62 ARG A O 1
ATOM 514 N N . SER A 1 63 ? -3.511 -12.939 22.066 1.00 97.31 63 SER A N 1
ATOM 515 C CA . SER A 1 63 ? -4.918 -13.314 22.277 1.00 97.31 63 SER A CA 1
ATOM 516 C C . SER A 1 63 ? -5.161 -14.823 22.197 1.00 97.31 63 SER A C 1
ATOM 518 O O . SER A 1 63 ? -5.857 -15.371 23.049 1.00 97.31 63 SER A O 1
ATOM 520 N N . VAL A 1 64 ? -4.494 -15.517 21.268 1.00 95.06 64 VAL A N 1
ATOM 521 C CA . VAL A 1 64 ? -4.593 -16.979 21.086 1.00 95.06 64 VAL A CA 1
ATOM 522 C C . VAL A 1 64 ? -4.213 -17.800 22.324 1.00 95.06 64 VAL A C 1
ATOM 524 O O . VAL A 1 64 ? -4.643 -18.943 22.461 1.00 95.06 64 VAL A O 1
ATOM 527 N N . ASN A 1 65 ? -3.434 -17.226 23.247 1.00 95.69 65 ASN A N 1
ATOM 528 C CA . ASN A 1 65 ? -3.029 -17.886 24.490 1.00 95.69 65 ASN A CA 1
ATOM 529 C C . ASN A 1 65 ? -4.075 -17.750 25.610 1.00 95.69 65 ASN A C 1
ATOM 531 O O . ASN A 1 65 ? -3.865 -18.257 26.712 1.00 95.69 65 ASN A O 1
ATOM 535 N N . PHE A 1 66 ? -5.188 -17.062 25.353 1.00 95.00 66 PHE A N 1
ATOM 536 C CA . PHE A 1 66 ? -6.248 -16.803 26.318 1.00 95.00 66 PHE A CA 1
ATOM 537 C C . PHE A 1 66 ? -7.581 -17.357 25.827 1.00 95.00 66 PHE A C 1
ATOM 539 O O . PHE A 1 66 ? -7.863 -17.431 24.632 1.00 95.00 66 PHE A O 1
ATOM 546 N N . LYS A 1 67 ? -8.440 -17.705 26.786 1.00 95.88 67 LYS A N 1
ATOM 547 C CA . LYS A 1 67 ? -9.841 -18.021 26.526 1.00 95.88 67 LYS A CA 1
ATOM 548 C C . LYS A 1 67 ? -10.697 -16.812 26.915 1.00 95.88 67 LYS A C 1
ATOM 550 O O . LYS A 1 67 ? -10.794 -16.534 28.113 1.00 95.88 67 LYS A O 1
ATOM 555 N N . PRO A 1 68 ? -11.298 -16.088 25.959 1.00 97.69 68 PRO A N 1
ATOM 556 C CA . PRO A 1 68 ? -12.096 -14.916 26.282 1.00 97.69 68 PRO A CA 1
ATOM 557 C C . PRO A 1 68 ? -13.469 -15.289 26.845 1.00 97.69 68 PRO A C 1
ATOM 559 O O . PRO A 1 68 ? -13.984 -16.392 26.647 1.00 97.69 68 PRO A O 1
ATOM 562 N N . GLN A 1 69 ? -14.092 -14.320 27.512 1.00 98.12 69 GLN A N 1
ATOM 563 C CA . GLN A 1 69 ? -15.525 -14.332 27.784 1.00 98.12 69 GLN A CA 1
ATOM 564 C C . GLN A 1 69 ? -16.256 -13.732 26.579 1.00 98.12 69 GLN A C 1
ATOM 566 O O . GLN A 1 69 ? -15.965 -12.606 26.180 1.00 98.12 69 GLN A O 1
ATOM 571 N N . ILE A 1 70 ? -17.194 -14.489 26.009 1.00 97.81 70 ILE A N 1
ATOM 572 C CA . ILE A 1 70 ? -17.989 -14.083 24.845 1.00 97.81 70 ILE A CA 1
ATOM 573 C C . ILE A 1 70 ? -19.428 -13.860 25.300 1.00 97.81 70 ILE A C 1
ATOM 575 O O . ILE A 1 70 ? -20.111 -14.800 25.706 1.00 97.81 70 ILE A O 1
ATOM 579 N N . GLU A 1 71 ? -19.891 -12.619 25.209 1.00 96.81 71 GLU A N 1
ATOM 580 C CA . GLU A 1 71 ? -21.266 -12.234 25.514 1.00 96.81 71 GLU A CA 1
ATOM 581 C C . GLU A 1 71 ? -21.984 -11.858 24.226 1.00 96.81 71 GLU A C 1
ATOM 583 O O . GLU A 1 71 ? -21.714 -10.818 23.625 1.00 96.81 71 GLU A O 1
ATOM 588 N N . ILE A 1 72 ? -22.911 -12.714 23.799 1.00 91.75 72 ILE A N 1
ATOM 589 C CA . ILE A 1 72 ? -23.751 -12.466 22.629 1.00 91.75 72 ILE A CA 1
ATOM 590 C C . ILE A 1 72 ? -25.079 -11.899 23.119 1.00 91.75 72 ILE A C 1
ATOM 592 O O . ILE A 1 72 ? -25.845 -12.577 23.802 1.00 91.75 72 ILE A O 1
ATOM 596 N N . GLN A 1 73 ? -25.346 -10.652 22.754 1.00 87.62 73 GLN A N 1
ATOM 597 C CA . GLN A 1 73 ? -26.600 -9.952 23.008 1.00 87.62 73 GLN A CA 1
ATOM 598 C C . GLN A 1 73 ? -27.351 -9.759 21.677 1.00 87.62 73 GLN A C 1
ATOM 600 O O . GLN A 1 73 ? -26.837 -10.091 20.606 1.00 87.62 73 GLN A O 1
ATOM 605 N N . SER A 1 74 ? -28.585 -9.248 21.720 1.00 79.38 74 SER A N 1
ATOM 606 C CA . SER A 1 74 ? -29.421 -9.088 2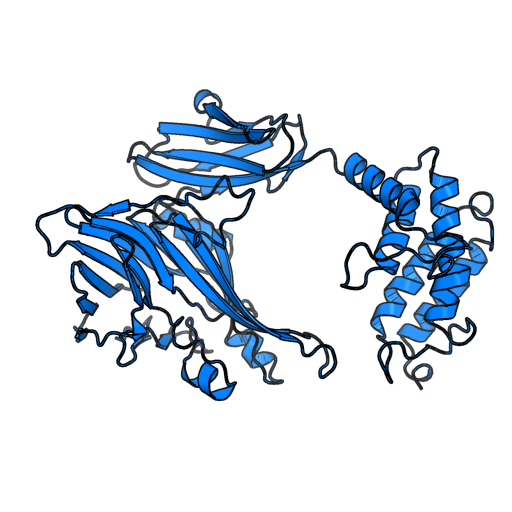0.517 1.00 79.38 74 SER A CA 1
ATOM 607 C C . SER A 1 74 ? -28.800 -8.155 19.471 1.00 79.38 74 SER A C 1
ATOM 609 O O . SER A 1 74 ? -28.895 -8.431 18.279 1.00 79.38 74 SER A O 1
ATOM 611 N N . GLU A 1 75 ? -28.136 -7.084 19.914 1.00 83.00 75 GLU A N 1
ATOM 612 C CA . GLU A 1 75 ? -27.619 -6.011 19.046 1.00 83.00 75 GLU A CA 1
ATOM 613 C C . GLU A 1 75 ? -26.092 -5.884 19.067 1.00 83.00 75 GLU A C 1
ATOM 615 O O . GLU A 1 75 ? -25.510 -5.168 18.250 1.00 83.00 75 GLU A O 1
ATOM 620 N N . GLN A 1 76 ? -25.423 -6.599 19.975 1.00 94.44 76 GLN A N 1
ATOM 621 C CA . GLN A 1 76 ? -23.974 -6.537 20.126 1.00 94.44 76 GLN A CA 1
ATOM 622 C C . GLN A 1 76 ? -23.367 -7.871 20.554 1.00 94.44 76 GLN A C 1
ATOM 624 O O . GLN A 1 76 ? -24.012 -8.677 21.220 1.00 94.44 76 GLN A O 1
ATOM 629 N N . THR A 1 77 ? -22.105 -8.088 20.201 1.00 97.31 77 THR A N 1
ATOM 630 C CA . THR A 1 77 ? -21.260 -9.141 20.773 1.00 97.31 77 THR A CA 1
ATOM 631 C C . THR A 1 77 ? -20.055 -8.490 21.429 1.00 97.31 77 THR A C 1
ATOM 633 O O . THR A 1 77 ? -19.397 -7.655 20.809 1.00 97.31 77 THR A O 1
ATOM 636 N N . ILE A 1 78 ? -19.775 -8.870 22.673 1.00 98.38 78 ILE A N 1
ATOM 637 C CA . ILE A 1 78 ? -18.645 -8.368 23.455 1.00 98.38 78 ILE A CA 1
ATOM 638 C C . ILE A 1 78 ? -17.702 -9.538 23.731 1.00 98.38 78 ILE A C 1
ATOM 640 O O . ILE A 1 78 ? -18.101 -10.539 24.328 1.00 98.38 78 ILE A O 1
ATOM 644 N N . ILE A 1 79 ? -16.450 -9.402 23.306 1.00 98.50 79 ILE A N 1
ATOM 645 C CA . ILE A 1 79 ? -15.366 -10.350 23.563 1.00 98.50 79 ILE A CA 1
ATOM 646 C C . ILE A 1 79 ? -14.439 -9.720 24.596 1.00 98.50 79 ILE A C 1
ATOM 648 O O . ILE A 1 79 ? -13.877 -8.657 24.348 1.00 98.50 79 ILE A O 1
ATOM 652 N N . THR A 1 80 ? -14.285 -10.352 25.756 1.00 98.69 80 THR A N 1
ATOM 653 C CA . THR A 1 80 ? -13.469 -9.828 26.859 1.00 98.69 80 THR A CA 1
ATOM 654 C C . THR A 1 80 ? -12.285 -10.744 27.138 1.00 98.69 80 THR A C 1
ATOM 656 O O . THR A 1 80 ? -12.463 -11.898 27.533 1.00 98.69 80 THR A O 1
ATOM 659 N N . PHE A 1 81 ? -11.078 -10.201 26.999 1.00 98.50 81 PHE A N 1
ATOM 660 C CA . PHE A 1 81 ? -9.821 -10.832 27.382 1.00 98.50 81 PHE A CA 1
ATOM 661 C C . PHE A 1 81 ? -9.332 -10.213 28.690 1.00 98.50 81 PHE A C 1
ATOM 663 O O . PHE A 1 81 ? -9.095 -9.009 28.762 1.00 98.50 81 PHE A O 1
ATOM 670 N N . ARG A 1 82 ? -9.182 -11.036 29.731 1.00 97.44 82 ARG A N 1
ATOM 671 C CA . ARG A 1 82 ? -8.608 -10.612 31.014 1.00 97.44 82 ARG A CA 1
ATOM 672 C C . ARG A 1 82 ? -7.155 -11.059 31.076 1.00 97.44 82 ARG A C 1
ATOM 674 O O . ARG A 1 82 ? -6.887 -12.259 31.130 1.00 97.44 82 ARG A O 1
ATOM 681 N N . LEU A 1 83 ? -6.245 -10.095 31.023 1.00 95.81 83 LEU A N 1
ATOM 682 C CA . LEU A 1 83 ? -4.815 -10.294 31.235 1.00 95.81 83 LEU A CA 1
ATOM 683 C C . LEU A 1 83 ? -4.499 -10.007 32.715 1.00 95.81 83 LEU A C 1
ATOM 685 O O . LEU A 1 83 ? -5.401 -9.759 33.512 1.00 95.81 83 LEU A O 1
ATOM 689 N N . ALA A 1 84 ? -3.224 -10.081 33.102 1.00 91.50 84 ALA A N 1
ATOM 690 C CA . ALA A 1 84 ? -2.821 -9.884 34.496 1.00 91.50 84 ALA A CA 1
ATOM 691 C C . ALA A 1 84 ? -3.101 -8.458 35.009 1.00 91.50 84 ALA A C 1
ATOM 693 O O . ALA A 1 84 ? -3.577 -8.301 36.129 1.00 91.50 84 ALA A O 1
ATOM 694 N N . GLU A 1 85 ? -2.806 -7.443 34.193 1.00 95.25 85 GLU A N 1
ATOM 695 C CA . GLU A 1 85 ? -2.865 -6.024 34.586 1.00 95.25 85 GLU A CA 1
ATOM 696 C C . GLU A 1 85 ? -3.918 -5.228 33.804 1.00 95.25 85 GLU A C 1
ATOM 698 O O . GLU A 1 85 ? -4.231 -4.098 34.169 1.00 95.25 85 GLU A O 1
ATOM 703 N N . VAL A 1 86 ? -4.469 -5.803 32.730 1.00 97.75 86 VAL A N 1
ATOM 704 C CA . VAL A 1 86 ? -5.427 -5.118 31.857 1.00 97.75 86 VAL A CA 1
ATOM 705 C C . VAL A 1 86 ? -6.591 -6.009 31.455 1.00 97.75 86 VAL A C 1
ATOM 707 O O . VAL A 1 86 ? -6.453 -7.229 31.312 1.00 97.75 86 VAL A O 1
ATOM 710 N N . THR A 1 87 ? -7.719 -5.375 31.159 1.00 98.56 87 THR A N 1
ATOM 711 C CA . THR A 1 87 ? -8.827 -5.995 30.431 1.00 98.56 87 THR A CA 1
ATOM 712 C C . THR A 1 87 ? -8.916 -5.388 29.038 1.00 98.56 87 THR A C 1
ATOM 714 O O . THR A 1 87 ? -9.082 -4.180 28.901 1.00 98.56 87 THR A O 1
ATOM 717 N N . ILE A 1 88 ? -8.870 -6.225 28.001 1.00 98.75 88 ILE A N 1
ATOM 718 C CA . ILE A 1 88 ? -9.094 -5.810 26.611 1.00 98.75 88 ILE A CA 1
ATOM 719 C C . ILE A 1 88 ? -10.485 -6.273 26.182 1.00 98.75 88 ILE A C 1
ATOM 721 O O . ILE A 1 88 ? -10.828 -7.449 26.349 1.00 98.75 88 ILE A O 1
ATOM 725 N N . ARG A 1 89 ? -11.295 -5.369 25.622 1.00 98.69 89 ARG A N 1
ATOM 726 C CA . ARG A 1 89 ? -12.628 -5.694 25.097 1.00 98.69 89 ARG A CA 1
ATOM 727 C C . ARG A 1 89 ? -12.745 -5.343 23.625 1.00 98.69 89 ARG A C 1
ATOM 729 O O . ARG A 1 89 ? -12.418 -4.235 23.219 1.00 98.69 89 ARG A O 1
ATOM 736 N N . LEU A 1 90 ? -13.286 -6.278 22.852 1.00 98.69 90 LEU A N 1
ATOM 737 C CA . LEU A 1 90 ? -13.693 -6.070 21.466 1.00 98.69 90 LEU A CA 1
ATOM 738 C C . LEU A 1 90 ? -15.216 -6.114 21.410 1.00 98.69 90 LEU A C 1
ATOM 740 O O . LEU A 1 90 ? -15.819 -7.137 21.736 1.00 98.69 90 LEU A O 1
ATOM 744 N N . THR A 1 91 ? -15.842 -5.009 21.022 1.00 98.56 91 THR A N 1
ATOM 745 C CA . THR A 1 91 ? -17.302 -4.912 20.925 1.00 98.56 91 THR A CA 1
ATOM 746 C C . THR A 1 91 ? -17.716 -4.712 19.480 1.00 98.56 91 THR A C 1
ATOM 748 O O . THR A 1 91 ? -17.284 -3.761 18.834 1.00 98.56 91 THR A O 1
ATOM 751 N N . TYR A 1 92 ? -18.594 -5.583 18.995 1.00 98.19 92 TYR A N 1
ATOM 752 C CA . TYR A 1 92 ? -19.150 -5.543 17.647 1.00 98.19 92 TYR A CA 1
ATOM 753 C C . TYR A 1 92 ? -20.642 -5.249 17.724 1.00 98.19 92 TYR A C 1
ATOM 755 O O . TYR A 1 92 ? -21.370 -5.974 18.402 1.00 98.19 92 TYR A O 1
ATOM 763 N N . LYS A 1 93 ? -21.108 -4.218 17.018 1.00 96.75 93 LYS A N 1
ATOM 764 C CA . LYS A 1 93 ? -22.529 -3.856 16.916 1.00 96.75 93 LYS A CA 1
ATOM 765 C C . LYS A 1 93 ? -22.948 -3.812 15.458 1.00 96.75 93 LYS A C 1
ATOM 767 O O . LYS A 1 93 ? -22.200 -3.305 14.629 1.00 96.75 93 LYS A O 1
ATOM 772 N N . ILE A 1 94 ? -24.140 -4.309 15.148 1.00 92.94 94 ILE A N 1
ATOM 773 C CA . ILE A 1 94 ? -24.752 -4.079 13.835 1.00 92.94 94 ILE A CA 1
ATOM 774 C C . ILE A 1 94 ? -25.750 -2.937 14.004 1.00 92.94 94 ILE A C 1
ATOM 776 O O . ILE A 1 94 ? -26.702 -3.070 14.770 1.00 92.94 94 ILE A O 1
ATOM 780 N N . CYS A 1 95 ? -25.531 -1.833 13.295 1.00 90.00 95 CYS A N 1
ATOM 781 C CA . CYS A 1 95 ? -26.415 -0.672 13.287 1.00 90.00 95 CYS A CA 1
ATOM 782 C C . CYS A 1 95 ? -26.785 -0.370 11.836 1.00 90.00 95 CYS A C 1
ATOM 784 O O . CYS A 1 95 ? -25.936 0.080 11.071 1.00 90.00 95 CYS A O 1
ATOM 786 N N . ASP A 1 96 ? -28.032 -0.655 11.462 1.00 84.62 96 ASP A N 1
ATOM 787 C CA . ASP A 1 96 ? -28.537 -0.529 10.092 1.00 84.62 96 ASP A CA 1
ATOM 788 C C . ASP A 1 96 ? -27.658 -1.267 9.060 1.00 84.62 96 ASP A C 1
ATOM 790 O O . ASP A 1 96 ? -27.584 -2.501 9.051 1.00 84.62 96 ASP A O 1
ATOM 794 N N . ASP A 1 97 ? -26.998 -0.508 8.188 1.00 87.38 97 ASP A N 1
ATOM 795 C CA . ASP A 1 97 ? -26.111 -0.949 7.115 1.00 87.38 97 ASP A CA 1
ATOM 796 C C . ASP A 1 97 ? -24.628 -0.964 7.520 1.00 87.38 97 ASP A C 1
ATOM 798 O O . ASP A 1 97 ? -23.760 -1.204 6.678 1.00 87.38 97 ASP A O 1
ATOM 802 N N . LYS A 1 98 ? -24.323 -0.771 8.808 1.00 94.81 98 LYS A N 1
ATOM 803 C CA . LYS A 1 98 ? -22.960 -0.651 9.338 1.00 94.81 98 LYS A CA 1
ATOM 804 C C . LYS A 1 98 ? -22.658 -1.692 10.403 1.00 94.81 98 LYS A C 1
ATOM 806 O O . LYS A 1 98 ? -23.522 -2.110 11.178 1.00 94.81 98 LYS A O 1
ATOM 811 N N . VAL A 1 99 ? -21.381 -2.040 10.495 1.00 97.00 99 VAL A N 1
ATOM 812 C CA . VAL A 1 99 ? -20.817 -2.768 11.630 1.00 97.00 99 VAL A CA 1
ATOM 813 C C . VAL A 1 99 ? -19.918 -1.813 12.400 1.00 97.00 99 VAL A C 1
ATOM 815 O O . VAL A 1 99 ? -18.907 -1.353 11.879 1.00 97.00 99 VAL A O 1
ATOM 818 N N . LEU A 1 100 ? -20.284 -1.510 13.640 1.00 98.19 100 LEU A N 1
ATOM 819 C CA . LEU A 1 100 ? -19.457 -0.723 14.547 1.00 98.19 100 LEU A CA 1
ATOM 820 C C . LEU A 1 100 ? -18.536 -1.671 15.312 1.00 98.19 100 LEU A C 1
ATOM 822 O O . LEU A 1 100 ? -18.992 -2.689 15.839 1.00 98.19 100 LEU A O 1
ATOM 826 N N . TRP A 1 101 ? -17.257 -1.330 15.385 1.00 98.62 101 TRP A N 1
ATOM 827 C CA . TRP A 1 101 ? -16.238 -2.105 16.074 1.00 98.62 101 TRP A CA 1
ATOM 828 C C . TRP A 1 101 ? -15.478 -1.214 17.051 1.00 98.62 101 TRP A C 1
ATOM 830 O O . TRP A 1 101 ? -14.844 -0.243 16.650 1.00 98.62 101 TRP A O 1
ATOM 840 N N . TYR A 1 102 ? -15.548 -1.554 18.333 1.00 98.75 102 TYR A N 1
ATOM 841 C CA . TYR A 1 102 ? -14.867 -0.845 19.411 1.00 98.75 102 TYR A CA 1
ATOM 842 C C . TYR A 1 102 ? -13.810 -1.743 20.035 1.00 98.75 102 TYR A C 1
ATOM 844 O O . TYR A 1 102 ? -14.041 -2.940 20.229 1.00 98.75 102 TYR A O 1
ATOM 852 N N . ILE A 1 103 ? -12.679 -1.145 20.380 1.00 98.81 103 ILE A N 1
ATOM 853 C CA . ILE A 1 103 ? -11.565 -1.779 21.074 1.00 98.81 103 ILE A CA 1
ATOM 854 C C . ILE A 1 103 ? -11.301 -0.929 22.309 1.00 98.81 103 ILE A C 1
ATOM 856 O O . ILE A 1 103 ? -10.972 0.246 22.167 1.00 98.81 103 ILE A O 1
ATOM 860 N N . THR A 1 104 ? -11.437 -1.503 23.500 1.00 98.69 104 THR A N 1
ATOM 861 C CA . THR A 1 104 ? -11.057 -0.826 24.744 1.00 98.69 104 THR A CA 1
ATOM 862 C C . THR A 1 104 ? -9.988 -1.608 25.483 1.00 98.69 104 THR A C 1
ATOM 864 O O . THR A 1 104 ? -9.949 -2.841 25.431 1.00 98.69 104 THR A O 1
ATOM 867 N N . MET A 1 105 ? -9.104 -0.883 26.160 1.00 98.62 105 MET A N 1
ATOM 868 C CA . MET A 1 105 ? -8.086 -1.427 27.047 1.00 98.62 105 MET A CA 1
ATOM 869 C C . MET A 1 105 ? -8.168 -0.688 28.377 1.00 98.62 105 MET A C 1
ATOM 871 O O . MET A 1 105 ? -7.908 0.510 28.427 1.00 98.62 105 MET A O 1
ATOM 875 N N . ASN A 1 106 ? -8.511 -1.420 29.432 1.00 98.50 106 ASN A N 1
ATOM 876 C CA . ASN A 1 106 ? -8.664 -0.898 30.784 1.00 98.50 106 ASN A CA 1
ATOM 877 C C . ASN A 1 106 ? -7.500 -1.328 31.662 1.00 98.50 106 ASN A C 1
ATOM 879 O O . ASN A 1 106 ? -7.133 -2.505 31.659 1.00 98.50 106 ASN A O 1
ATOM 883 N N . ASN A 1 107 ? -6.954 -0.385 32.423 1.00 98.19 107 ASN A N 1
ATOM 884 C CA . ASN A 1 107 ? -5.993 -0.637 33.481 1.00 98.19 107 ASN A CA 1
ATOM 885 C C . ASN A 1 107 ? -6.721 -1.188 34.709 1.00 98.19 107 ASN A C 1
ATOM 887 O O . ASN A 1 107 ? -7.562 -0.517 35.297 1.00 98.19 107 ASN A O 1
ATOM 891 N N . GLU A 1 108 ? -6.381 -2.403 35.122 1.00 97.31 108 GLU A N 1
ATOM 892 C CA . GLU A 1 108 ? -6.957 -3.034 36.317 1.00 97.31 108 GLU A CA 1
ATOM 893 C C . GLU A 1 108 ? -6.083 -2.796 37.563 1.00 97.31 108 GLU A C 1
ATOM 895 O O . GLU A 1 108 ? -6.295 -3.389 38.624 1.00 97.31 108 GLU A O 1
ATOM 900 N N . THR A 1 109 ? -5.065 -1.941 37.441 1.00 96.19 109 THR A N 1
ATOM 901 C CA . THR A 1 109 ? -4.123 -1.599 38.507 1.00 96.19 109 THR A CA 1
ATOM 902 C C . THR A 1 109 ? -4.287 -0.145 38.954 1.00 96.19 109 THR A C 1
ATOM 904 O O . THR A 1 109 ? -4.983 0.654 38.336 1.00 96.19 109 THR A O 1
ATOM 907 N N . SER A 1 110 ? -3.632 0.224 40.057 1.00 94.50 110 SER A N 1
ATOM 908 C CA . SER A 1 110 ? -3.621 1.605 40.557 1.00 94.50 110 SER A CA 1
ATOM 909 C C . SER A 1 110 ? -2.481 2.460 39.999 1.00 94.50 110 SER A C 1
ATOM 911 O O . SER A 1 110 ? -2.377 3.630 40.368 1.00 94.50 110 SER A O 1
ATOM 913 N N . GLN A 1 111 ? -1.587 1.887 39.188 1.00 96.31 111 GLN A N 1
ATOM 914 C CA . GLN A 1 111 ? -0.419 2.573 38.633 1.00 96.31 111 GLN A CA 1
ATOM 915 C C . GLN A 1 111 ? -0.523 2.637 37.107 1.00 96.31 111 GLN A C 1
ATOM 917 O O . GLN A 1 111 ? -1.014 1.685 36.504 1.00 96.31 111 GLN A O 1
ATOM 922 N N . PRO A 1 112 ? -0.047 3.713 36.461 1.00 97.19 112 PRO A N 1
ATOM 923 C CA . PRO A 1 112 ? 0.020 3.756 35.007 1.00 97.19 112 PRO A CA 1
ATOM 924 C C . PRO A 1 112 ? 0.876 2.616 34.445 1.00 97.19 112 PRO A C 1
ATOM 926 O O . PRO A 1 112 ? 1.935 2.292 34.988 1.00 97.19 112 PRO A O 1
ATOM 929 N N . LEU A 1 113 ? 0.417 2.029 33.343 1.00 97.69 113 LEU A N 1
ATOM 930 C CA . LEU A 1 113 ? 1.117 0.976 32.612 1.00 97.69 113 LEU A CA 1
ATOM 931 C C . LEU A 1 113 ? 1.723 1.546 31.331 1.00 97.69 113 LEU A C 1
ATOM 933 O O . LEU A 1 113 ? 1.164 2.453 30.713 1.00 97.69 113 LEU A O 1
ATOM 937 N N . VAL A 1 114 ? 2.843 0.982 30.889 1.00 96.69 114 VAL A N 1
ATOM 938 C CA . VAL A 1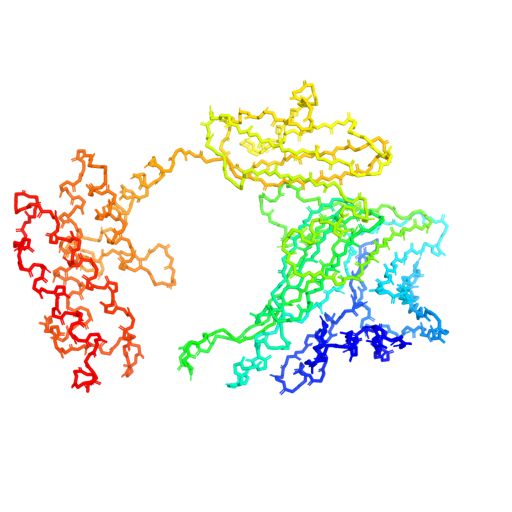 114 ? 3.438 1.314 29.592 1.00 96.69 114 VAL A CA 1
ATOM 939 C C . VAL A 1 114 ? 3.010 0.270 28.572 1.00 96.69 114 VAL A C 1
ATOM 941 O O . VAL A 1 114 ? 3.389 -0.895 28.671 1.00 96.69 114 VAL A O 1
ATOM 944 N N . ILE A 1 115 ? 2.257 0.690 27.562 1.00 96.50 115 ILE A N 1
ATOM 945 C CA . ILE A 1 115 ? 1.916 -0.135 26.405 1.00 96.50 115 ILE A CA 1
ATOM 946 C C . ILE A 1 115 ? 3.021 0.052 25.369 1.00 96.50 115 ILE A C 1
ATOM 948 O O . ILE A 1 115 ? 3.103 1.087 24.706 1.00 96.50 115 ILE A O 1
ATOM 952 N N . ASN A 1 116 ? 3.912 -0.932 25.280 1.00 94.06 116 ASN A N 1
ATOM 953 C CA . ASN A 1 116 ? 5.061 -0.908 24.375 1.00 94.06 116 ASN A CA 1
ATOM 954 C C . ASN A 1 116 ? 4.656 -1.182 22.928 1.00 94.06 116 ASN A C 1
ATOM 956 O O . ASN A 1 116 ? 5.201 -0.583 22.011 1.00 94.06 116 ASN A O 1
ATOM 960 N N . ASP A 1 117 ? 3.709 -2.094 22.742 1.00 94.38 117 ASP A N 1
ATOM 961 C CA . ASP A 1 117 ? 3.135 -2.438 21.447 1.00 94.38 117 ASP A CA 1
ATOM 962 C C . ASP A 1 117 ? 1.703 -2.904 21.665 1.00 94.38 117 ASP A C 1
ATOM 964 O O . ASP A 1 117 ? 1.417 -3.600 22.640 1.00 94.38 117 ASP A O 1
ATOM 968 N N . PHE A 1 118 ? 0.805 -2.527 20.770 1.00 96.75 118 PHE A N 1
ATOM 969 C CA . PHE A 1 118 ? -0.523 -3.107 20.710 1.00 96.75 118 PHE A CA 1
ATOM 970 C C . PHE A 1 118 ? -0.986 -3.083 19.272 1.00 96.75 118 PHE A C 1
ATOM 972 O O . PHE A 1 118 ? -1.159 -2.007 18.696 1.00 96.75 118 PHE A O 1
ATOM 979 N N . GLY A 1 119 ? -1.259 -4.250 18.702 1.00 96.81 119 GLY A N 1
ATOM 980 C CA . GLY A 1 119 ? -1.956 -4.262 17.435 1.00 96.81 119 GLY A CA 1
ATOM 981 C C . GLY A 1 119 ? -2.922 -5.415 17.268 1.00 96.81 119 GLY A C 1
ATOM 982 O O . GLY A 1 119 ? -2.744 -6.510 17.800 1.00 96.81 119 GLY A O 1
ATOM 983 N N . VAL A 1 120 ? -3.958 -5.117 16.498 1.00 98.38 120 VAL A N 1
ATOM 984 C CA . VAL A 1 120 ? -5.163 -5.924 16.363 1.00 98.38 120 VAL A CA 1
ATOM 985 C C . VAL A 1 120 ? -5.359 -6.246 14.891 1.00 98.38 120 VAL A C 1
ATOM 987 O O . VAL A 1 120 ? -5.337 -5.358 14.034 1.00 98.38 120 VAL A O 1
ATOM 990 N N . TRP A 1 121 ? -5.523 -7.525 14.584 1.00 98.38 121 TRP A N 1
ATOM 991 C CA . TRP A 1 121 ? -5.698 -8.003 13.223 1.00 98.38 121 TRP A CA 1
ATOM 992 C C . TRP A 1 121 ? -7.064 -7.579 12.679 1.00 98.38 121 TRP A C 1
ATOM 994 O O . TRP A 1 121 ? -8.109 -7.863 13.264 1.00 98.38 121 TRP A O 1
ATOM 1004 N N . CYS A 1 122 ? -7.052 -6.917 11.525 1.00 98.06 122 CYS A N 1
ATOM 1005 C CA . CYS A 1 122 ? -8.226 -6.533 10.743 1.00 98.06 122 CYS A CA 1
ATOM 1006 C C . CYS A 1 122 ? -8.229 -7.293 9.408 1.00 98.06 122 CYS A C 1
ATOM 1008 O O . CYS A 1 122 ? -8.378 -6.716 8.334 1.00 98.06 122 CYS A O 1
ATOM 1010 N N . SER A 1 123 ? -8.001 -8.605 9.477 1.00 96.62 123 SER A N 1
ATOM 1011 C CA . SER A 1 123 ? -7.731 -9.477 8.332 1.00 96.62 123 SER A CA 1
ATOM 1012 C C . SER A 1 123 ? -8.928 -9.654 7.396 1.00 96.62 123 SER A C 1
ATOM 1014 O O . SER A 1 123 ? -9.685 -10.624 7.481 1.00 96.62 123 SER A O 1
ATOM 1016 N N . LEU A 1 124 ? -9.076 -8.693 6.486 1.00 97.19 124 LEU A N 1
ATOM 1017 C CA . LEU A 1 124 ? -9.991 -8.744 5.352 1.00 97.19 124 LEU A CA 1
ATOM 1018 C C . LEU A 1 124 ? -9.497 -9.758 4.306 1.00 97.19 124 LEU A C 1
ATOM 1020 O O . LEU A 1 124 ? -8.299 -10.016 4.214 1.00 97.19 124 LEU A O 1
ATOM 1024 N N . ALA A 1 125 ? -10.411 -10.325 3.515 1.00 93.75 125 ALA A N 1
ATOM 1025 C CA . ALA A 1 125 ? -10.179 -11.463 2.615 1.00 93.75 125 ALA A CA 1
ATOM 1026 C C . ALA A 1 125 ? -9.302 -11.150 1.374 1.00 93.75 125 ALA A C 1
ATOM 1028 O O . ALA A 1 125 ? -9.721 -11.289 0.217 1.00 93.75 125 ALA A O 1
ATOM 1029 N N . TYR A 1 126 ? -8.044 -10.766 1.597 1.00 92.62 126 TYR A N 1
ATOM 1030 C CA . TYR A 1 126 ? -7.008 -10.691 0.570 1.00 92.62 126 TYR A CA 1
ATOM 1031 C C . TYR A 1 126 ? -6.391 -12.077 0.374 1.00 92.62 126 TYR A C 1
ATOM 1033 O O . TYR A 1 126 ? -5.327 -12.395 0.905 1.00 92.62 126 TYR A O 1
ATOM 1041 N N . VAL A 1 127 ? -7.085 -12.908 -0.402 1.00 88.81 127 VAL A N 1
ATOM 1042 C CA . VAL A 1 127 ? -6.753 -14.314 -0.626 1.00 88.81 127 VAL A CA 1
ATOM 1043 C C . VAL A 1 127 ? -6.437 -14.539 -2.099 1.00 88.81 127 VAL A C 1
ATOM 1045 O O . VAL A 1 127 ? -7.280 -14.374 -2.979 1.00 88.81 127 VAL A O 1
ATOM 1048 N N . MET A 1 128 ? -5.207 -14.942 -2.380 1.00 86.50 128 MET A N 1
ATOM 1049 C CA . MET A 1 128 ? -4.844 -15.552 -3.650 1.00 86.50 128 MET A CA 1
ATOM 1050 C C . MET A 1 128 ? -5.129 -17.040 -3.482 1.00 86.50 128 MET A C 1
ATOM 1052 O O . MET A 1 128 ? -4.390 -17.730 -2.797 1.00 86.50 128 MET A O 1
ATOM 1056 N N . PHE A 1 129 ? -6.274 -17.499 -3.992 1.00 79.06 129 PHE A N 1
ATOM 1057 C CA . PHE A 1 129 ? -6.678 -18.891 -3.804 1.00 79.06 129 PHE A CA 1
ATOM 1058 C C . PHE A 1 129 ? -5.732 -19.858 -4.528 1.00 79.06 129 PHE A C 1
ATOM 1060 O O . PHE A 1 129 ? -5.418 -19.642 -5.699 1.00 79.06 129 PHE A O 1
ATOM 1067 N N . ARG A 1 130 ? -5.375 -20.960 -3.856 1.00 75.75 130 ARG A N 1
ATOM 1068 C CA . ARG A 1 130 ? -4.487 -22.017 -4.377 1.00 75.75 130 ARG A CA 1
ATOM 1069 C C . ARG A 1 130 ? -5.100 -22.834 -5.511 1.00 75.75 130 ARG A C 1
ATOM 1071 O O . ARG A 1 130 ? -4.413 -23.571 -6.221 1.00 75.75 130 ARG A O 1
ATOM 1078 N N . ASP A 1 131 ? -6.419 -22.771 -5.649 1.00 73.75 131 ASP A N 1
ATOM 1079 C CA . ASP A 1 131 ? -7.150 -23.559 -6.628 1.00 73.75 131 ASP A CA 1
ATOM 1080 C C . ASP A 1 131 ? -7.183 -22.893 -8.018 1.00 73.75 131 ASP A C 1
ATOM 1082 O O . ASP A 1 131 ? -6.988 -21.692 -8.191 1.00 73.75 131 ASP A O 1
ATOM 1086 N N . LYS A 1 132 ? -7.424 -23.704 -9.057 1.00 72.56 132 LYS A N 1
ATOM 1087 C CA . LYS A 1 132 ? -7.487 -23.235 -10.454 1.00 72.56 132 LYS A CA 1
ATOM 1088 C C . LYS A 1 132 ? -8.778 -22.464 -10.771 1.00 72.56 132 LYS A C 1
ATOM 1090 O O . LYS A 1 132 ? -8.981 -22.078 -11.924 1.00 72.56 132 LYS A O 1
ATOM 1095 N N . ASN A 1 133 ? -9.679 -22.272 -9.803 1.00 80.19 133 ASN A N 1
ATOM 1096 C CA . ASN A 1 133 ? -10.934 -21.571 -10.021 1.00 80.19 133 ASN A CA 1
ATOM 1097 C C . ASN A 1 133 ? -10.705 -20.059 -9.923 1.00 80.19 133 ASN A C 1
ATOM 1099 O O . ASN A 1 133 ? -10.939 -19.424 -8.897 1.00 80.19 133 ASN A O 1
ATOM 1103 N N . VAL A 1 134 ? -10.302 -19.466 -11.049 1.00 80.62 134 VAL A N 1
ATOM 1104 C CA . VAL A 1 134 ? -10.130 -18.011 -11.183 1.00 80.62 134 VAL A CA 1
ATOM 1105 C C . VAL A 1 134 ? -11.394 -17.250 -10.758 1.00 80.62 134 VAL A C 1
ATOM 1107 O O . VAL A 1 134 ? -11.287 -16.188 -10.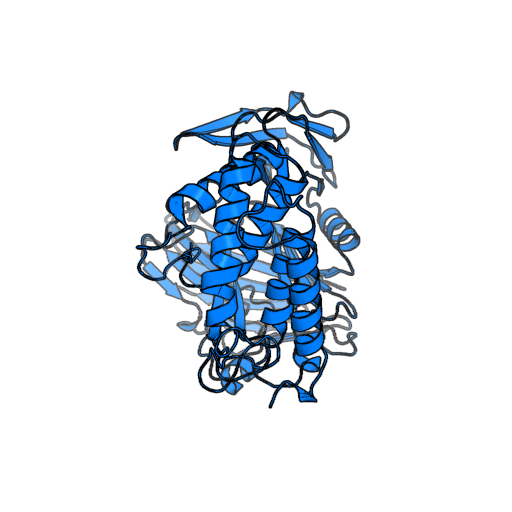150 1.00 80.62 134 VAL A O 1
ATOM 1110 N N . GLY A 1 135 ? -12.585 -17.817 -10.989 1.00 85.81 135 GLY A N 1
ATOM 1111 C CA . GLY A 1 135 ? -13.856 -17.238 -10.548 1.00 85.81 135 GLY A CA 1
ATOM 1112 C C . GLY A 1 135 ? -13.955 -17.097 -9.027 1.00 85.81 135 GLY A C 1
ATOM 1113 O O . GLY A 1 135 ? -14.441 -16.083 -8.540 1.00 85.81 135 GLY A O 1
ATOM 1114 N N . ARG A 1 136 ? -13.427 -18.055 -8.255 1.00 85.88 136 ARG A N 1
ATOM 1115 C CA . ARG A 1 136 ? -13.377 -17.952 -6.789 1.00 85.88 136 ARG A CA 1
ATOM 1116 C C . ARG A 1 136 ? -12.508 -16.778 -6.346 1.00 85.88 136 ARG A C 1
ATOM 1118 O O . ARG A 1 136 ? -12.930 -15.990 -5.510 1.00 85.88 136 ARG A O 1
ATOM 1125 N N . ASN A 1 137 ? -11.332 -16.620 -6.952 1.00 84.69 137 ASN A N 1
ATOM 1126 C CA . ASN A 1 137 ? -10.442 -15.488 -6.683 1.00 84.69 137 ASN A CA 1
ATOM 1127 C C . ASN A 1 137 ? -11.115 -14.149 -7.021 1.00 84.69 137 ASN A C 1
ATOM 1129 O O . ASN A 1 137 ? -11.085 -13.215 -6.229 1.00 84.69 137 ASN A O 1
ATOM 1133 N N . MET A 1 138 ? -11.803 -14.093 -8.156 1.00 88.06 138 MET A N 1
ATOM 1134 C CA . MET A 1 138 ? -12.549 -12.922 -8.604 1.00 88.06 138 MET A CA 1
ATOM 1135 C C . MET A 1 138 ? -13.717 -12.546 -7.672 1.00 88.06 138 MET A C 1
ATOM 1137 O O . MET A 1 138 ? -13.864 -11.370 -7.345 1.00 88.06 138 MET A O 1
ATOM 1141 N N . HIS A 1 139 ? -14.514 -13.521 -7.220 1.00 90.75 139 HIS A N 1
ATOM 1142 C CA . HIS A 1 139 ? -15.762 -13.285 -6.478 1.00 90.75 139 HIS A CA 1
ATOM 1143 C C . HIS A 1 139 ? -15.624 -13.318 -4.947 1.00 90.75 139 HIS A C 1
ATOM 1145 O O . HIS A 1 139 ? -16.463 -12.750 -4.254 1.00 90.75 139 HIS A O 1
ATOM 1151 N N . GLN A 1 140 ? -14.611 -14.004 -4.409 1.00 90.75 140 GLN A N 1
ATOM 1152 C CA . GLN A 1 140 ? -14.456 -14.266 -2.970 1.00 90.75 140 GLN A CA 1
ATOM 1153 C C . GLN A 1 140 ? -13.154 -13.701 -2.383 1.00 90.75 140 GLN A C 1
ATOM 1155 O O . GLN A 1 140 ? -12.745 -14.095 -1.293 1.00 90.75 140 GLN A O 1
ATOM 1160 N N . SER A 1 141 ? -12.484 -12.783 -3.087 1.00 92.94 141 SER A N 1
ATOM 1161 C CA . SER A 1 141 ? -11.335 -12.044 -2.559 1.00 92.94 141 SER A CA 1
ATOM 1162 C C . SER A 1 141 ? -11.424 -10.553 -2.877 1.00 92.94 141 SER A C 1
ATOM 1164 O O . SER A 1 141 ? -11.986 -10.135 -3.892 1.00 92.94 141 SER A O 1
ATOM 1166 N N . ALA A 1 142 ? -10.819 -9.750 -2.002 1.00 94.56 142 ALA A N 1
ATOM 1167 C CA . ALA A 1 142 ? -10.604 -8.328 -2.193 1.00 94.56 142 ALA A CA 1
ATOM 1168 C C . ALA A 1 142 ? -9.111 -7.973 -2.260 1.00 94.56 142 ALA A C 1
ATOM 1170 O O . ALA A 1 142 ? -8.266 -8.627 -1.653 1.00 94.56 142 ALA A O 1
ATOM 1171 N N . ALA A 1 143 ? -8.794 -6.897 -2.973 1.00 94.06 143 ALA A N 1
ATOM 1172 C CA . ALA A 1 143 ? -7.568 -6.141 -2.778 1.00 94.06 143 ALA A CA 1
ATOM 1173 C C . ALA A 1 143 ? -7.813 -5.072 -1.705 1.00 94.06 143 ALA A C 1
ATOM 1175 O O . ALA A 1 143 ? -8.838 -4.395 -1.731 1.00 94.06 143 ALA A O 1
ATOM 1176 N N . VAL A 1 144 ? -6.888 -4.926 -0.759 1.00 96.12 144 VAL A N 1
ATOM 1177 C CA . VAL A 1 144 ? -7.035 -4.025 0.392 1.00 96.12 144 VAL A CA 1
ATOM 1178 C C . VAL A 1 144 ? -6.030 -2.886 0.275 1.00 96.12 144 VAL A C 1
ATOM 1180 O O . VAL A 1 144 ? -4.841 -3.124 0.074 1.00 96.12 144 VAL A O 1
ATOM 1183 N N . PHE A 1 145 ? -6.516 -1.653 0.400 1.00 95.94 145 PHE A N 1
ATOM 1184 C CA . PHE A 1 145 ? -5.730 -0.433 0.246 1.00 95.94 145 PHE A CA 1
ATOM 1185 C C . PHE A 1 145 ? -5.816 0.407 1.529 1.00 95.94 145 PHE A C 1
ATOM 1187 O O . PHE A 1 145 ? -6.842 1.057 1.759 1.00 95.94 145 PHE A O 1
ATOM 1194 N N . PRO A 1 146 ? -4.788 0.377 2.395 1.00 95.81 146 PRO A N 1
ATOM 1195 C CA . PRO A 1 146 ? -4.746 1.201 3.595 1.00 95.81 146 PRO A CA 1
ATOM 1196 C C . PRO A 1 146 ? -4.360 2.653 3.277 1.00 95.81 146 PRO A C 1
ATOM 1198 O O . PR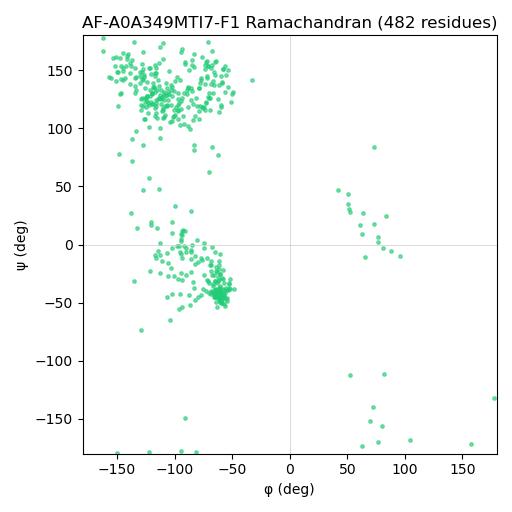O A 1 146 ? -3.441 2.923 2.509 1.00 95.81 146 PRO A O 1
ATOM 1201 N N . SER A 1 147 ? -5.032 3.586 3.944 1.00 95.50 147 SER A N 1
ATOM 1202 C CA . SER A 1 147 ? -4.661 4.992 4.087 1.00 95.50 147 SER A CA 1
ATOM 1203 C C . SER A 1 147 ? -4.412 5.237 5.569 1.00 95.50 147 SER A C 1
ATOM 1205 O O . SER A 1 147 ? -5.345 5.181 6.371 1.00 95.50 147 SER A O 1
ATOM 1207 N N . ILE A 1 148 ? -3.153 5.470 5.932 1.00 95.19 148 ILE A N 1
ATOM 1208 C CA . ILE A 1 148 ? -2.710 5.523 7.327 1.00 95.19 148 ILE A CA 1
ATOM 1209 C C . ILE A 1 148 ? -2.744 6.965 7.822 1.00 95.19 148 ILE A C 1
ATOM 1211 O O . ILE A 1 148 ? -2.151 7.856 7.217 1.00 95.19 148 ILE A O 1
ATOM 1215 N N . SER A 1 149 ? -3.432 7.183 8.937 1.00 95.69 149 SER A N 1
ATOM 1216 C CA . SER A 1 149 ? -3.613 8.502 9.531 1.00 95.69 149 SER A CA 1
ATOM 1217 C C . SER A 1 149 ? -3.920 8.405 11.030 1.00 95.69 149 SER A C 1
ATOM 1219 O O . SER A 1 149 ? -4.630 7.479 11.424 1.00 95.69 149 SER A O 1
ATOM 1221 N N . PRO A 1 150 ? -3.444 9.338 11.879 1.00 95.62 150 PRO A N 1
ATOM 1222 C CA . PRO A 1 150 ? -3.608 9.233 13.325 1.00 95.62 150 PRO A CA 1
ATOM 1223 C C . PRO A 1 150 ? -5.066 9.109 13.747 1.00 95.62 150 PRO A C 1
ATOM 1225 O O . PRO A 1 150 ? -5.402 8.196 14.492 1.00 95.62 150 PRO A O 1
ATOM 1228 N N . SER A 1 151 ? -5.936 10.001 13.270 1.00 97.75 151 SER A N 1
ATOM 1229 C CA . SER A 1 151 ? -7.347 10.036 13.674 1.00 97.75 151 SER A CA 1
ATOM 1230 C C . SER A 1 151 ? -8.308 9.523 12.601 1.00 97.75 151 SER A C 1
ATOM 1232 O O . SER A 1 151 ? -9.498 9.395 12.879 1.00 97.75 151 SER A O 1
ATOM 1234 N N . PHE A 1 152 ? -7.814 9.253 11.389 1.00 98.06 152 PHE A N 1
ATOM 1235 C CA . PHE A 1 152 ? -8.650 9.011 10.210 1.00 98.06 152 PHE A CA 1
ATOM 1236 C C . PHE A 1 152 ? -8.161 7.843 9.344 1.00 98.06 152 PHE A C 1
ATOM 1238 O O . PHE A 1 152 ? -8.424 7.831 8.134 1.00 98.06 152 PHE A O 1
ATOM 1245 N N . THR A 1 153 ? -7.456 6.865 9.936 1.00 98.19 153 THR A N 1
ATOM 1246 C CA . THR A 1 153 ? -7.043 5.648 9.221 1.00 98.19 153 THR A CA 1
ATOM 1247 C C . THR A 1 153 ? -8.256 4.982 8.580 1.00 98.19 153 THR A C 1
ATOM 1249 O O . THR A 1 153 ? -9.321 4.854 9.187 1.00 98.19 153 THR A O 1
ATOM 1252 N N . LYS A 1 154 ? -8.101 4.556 7.328 1.00 98.19 154 LYS A N 1
ATOM 1253 C CA . LYS A 1 154 ? -9.160 3.894 6.566 1.00 98.19 154 LYS A CA 1
ATOM 1254 C C . LYS A 1 154 ? -8.585 2.848 5.622 1.00 98.19 154 LYS A C 1
ATOM 1256 O O . LYS A 1 154 ? -7.518 3.055 5.053 1.00 98.19 154 LYS A O 1
ATOM 1261 N N . LEU A 1 155 ? -9.274 1.725 5.460 1.00 98.56 155 LEU A N 1
ATOM 1262 C CA . LEU A 1 155 ? -8.908 0.654 4.535 1.00 98.56 155 LEU A CA 1
ATOM 1263 C C . LEU A 1 155 ? -10.046 0.465 3.535 1.00 98.56 155 LEU A C 1
ATOM 1265 O O . LEU A 1 155 ? -11.199 0.301 3.932 1.00 98.56 155 LEU A O 1
ATOM 1269 N N . ALA A 1 156 ? -9.718 0.452 2.247 1.00 97.94 156 ALA A N 1
ATOM 1270 C CA . ALA A 1 156 ? -10.649 0.098 1.183 1.00 97.94 156 ALA A CA 1
ATOM 1271 C C . ALA A 1 156 ? -10.401 -1.353 0.753 1.00 97.94 156 ALA A C 1
ATOM 1273 O O . ALA A 1 156 ? -9.360 -1.639 0.167 1.00 97.94 156 ALA A O 1
ATOM 1274 N N . ALA A 1 157 ? -11.333 -2.266 1.027 1.00 97.44 157 ALA A N 1
ATOM 1275 C CA . ALA A 1 157 ? -11.322 -3.621 0.483 1.00 97.44 157 ALA A CA 1
ATOM 1276 C C . ALA A 1 157 ? -12.197 -3.684 -0.772 1.00 97.44 157 ALA A C 1
ATOM 1278 O O . ALA A 1 157 ? -13.426 -3.714 -0.697 1.00 97.44 157 ALA A O 1
ATOM 1279 N N . VAL A 1 158 ? -11.542 -3.690 -1.930 1.00 96.81 158 VAL A N 1
ATOM 1280 C CA . VAL A 1 158 ? -12.167 -3.713 -3.255 1.00 96.81 158 VAL A CA 1
ATOM 1281 C C . VAL A 1 158 ? -12.214 -5.145 -3.766 1.00 96.81 158 VAL A C 1
ATOM 1283 O O . VAL A 1 158 ? -11.165 -5.773 -3.920 1.00 96.81 158 VAL A O 1
ATOM 1286 N N . ARG A 1 159 ? -13.407 -5.674 -4.045 1.00 94.62 159 ARG A N 1
ATOM 1287 C CA . ARG A 1 159 ? -13.571 -7.015 -4.621 1.00 94.62 159 ARG A CA 1
ATOM 1288 C C . ARG A 1 159 ? -12.841 -7.107 -5.963 1.00 94.62 159 ARG A C 1
ATOM 1290 O O . ARG A 1 159 ? -12.877 -6.173 -6.761 1.00 94.62 159 ARG A O 1
ATOM 1297 N N . ARG A 1 160 ? -12.172 -8.230 -6.232 1.00 91.88 160 ARG A N 1
ATOM 1298 C CA . ARG A 1 160 ? -11.278 -8.370 -7.398 1.00 91.88 160 ARG A CA 1
ATOM 1299 C C . ARG A 1 160 ? -11.975 -8.284 -8.753 1.00 91.88 160 ARG A C 1
ATOM 1301 O O . ARG A 1 160 ? -11.362 -7.827 -9.713 1.00 91.88 160 ARG A O 1
ATOM 1308 N N . ASP A 1 161 ? -13.224 -8.719 -8.843 1.00 89.62 161 ASP A N 1
ATOM 1309 C CA . ASP A 1 161 ? -14.048 -8.574 -10.047 1.00 89.62 161 ASP A CA 1
ATOM 1310 C C . ASP A 1 161 ? -14.788 -7.230 -10.133 1.00 89.62 161 ASP A C 1
ATOM 1312 O O . ASP A 1 161 ? -15.454 -6.969 -11.136 1.00 89.62 161 ASP A O 1
ATOM 1316 N N . ASN A 1 162 ? -14.683 -6.400 -9.088 1.00 85.44 162 ASN A N 1
ATOM 1317 C CA . ASN A 1 162 ? -15.407 -5.147 -8.917 1.00 85.44 162 ASN A CA 1
ATOM 1318 C C . ASN A 1 162 ? -16.935 -5.286 -9.111 1.00 85.44 162 ASN A C 1
ATOM 1320 O O . ASN A 1 162 ? -17.591 -4.360 -9.592 1.00 85.44 162 ASN A O 1
ATOM 1324 N N . SER A 1 163 ? -17.503 -6.457 -8.786 1.00 84.38 163 SER A N 1
ATOM 1325 C CA . SER A 1 163 ? -18.944 -6.710 -8.819 1.00 84.38 163 SER A CA 1
ATOM 1326 C C . SER A 1 163 ? -19.580 -6.509 -7.442 1.00 84.38 163 SER A C 1
ATOM 1328 O O . SER A 1 163 ? -19.022 -6.886 -6.414 1.00 84.38 163 SER A O 1
ATOM 1330 N N . GLY A 1 164 ? -20.787 -5.941 -7.411 1.00 83.06 164 GLY A N 1
ATOM 1331 C CA . GLY A 1 164 ? -21.479 -5.653 -6.153 1.00 83.06 164 GLY A CA 1
ATOM 1332 C C . GLY A 1 164 ? -20.825 -4.518 -5.358 1.00 83.06 164 GLY A C 1
ATOM 1333 O O . GLY A 1 164 ? -20.239 -3.604 -5.934 1.00 83.06 164 GLY A O 1
ATOM 1334 N N . HIS A 1 165 ? -20.981 -4.559 -4.035 1.00 90.06 165 HIS A N 1
ATOM 1335 C CA . HIS A 1 165 ? -20.381 -3.582 -3.129 1.00 90.06 165 HIS A CA 1
ATOM 1336 C C . HIS A 1 165 ? -18.964 -3.999 -2.712 1.00 90.06 165 HIS A C 1
ATOM 1338 O O . HIS A 1 165 ? -18.654 -5.182 -2.583 1.00 90.06 165 HIS A O 1
ATOM 1344 N N . ASN A 1 166 ? -18.136 -2.999 -2.443 1.00 95.69 166 ASN A N 1
ATOM 1345 C CA . ASN A 1 166 ? -16.857 -3.080 -1.749 1.00 95.69 166 ASN A CA 1
ATOM 1346 C C . ASN A 1 166 ? -17.047 -2.811 -0.246 1.00 95.69 166 ASN A C 1
ATOM 1348 O O . ASN A 1 166 ? -18.105 -2.331 0.164 1.00 95.69 166 ASN A O 1
ATOM 1352 N N . LEU A 1 167 ? -16.030 -3.076 0.580 1.00 97.38 167 LEU A N 1
ATOM 1353 C CA . LEU A 1 167 ? -16.094 -2.868 2.031 1.00 97.38 167 LEU A CA 1
ATOM 1354 C C . LEU A 1 167 ? -15.028 -1.886 2.512 1.00 97.38 167 LEU A C 1
ATOM 1356 O O . LEU A 1 167 ? -13.834 -2.108 2.326 1.00 97.38 167 LEU A O 1
ATOM 1360 N N . GLY A 1 168 ? -15.451 -0.804 3.159 1.00 98.12 168 GLY A N 1
ATOM 1361 C CA . GLY A 1 168 ? -14.552 0.136 3.817 1.00 98.12 168 GLY A CA 1
ATOM 1362 C C . GLY A 1 168 ? -14.490 -0.125 5.317 1.00 98.12 168 GLY A C 1
ATOM 1363 O O . GLY A 1 168 ? -15.519 -0.407 5.922 1.00 98.12 168 GLY A O 1
ATOM 1364 N N . LEU A 1 169 ? -13.304 -0.002 5.911 1.00 98.69 169 LEU A N 1
ATOM 1365 C CA . LEU A 1 169 ? -13.082 0.094 7.358 1.00 98.69 169 LEU A CA 1
ATOM 1366 C C . LEU A 1 169 ? -12.587 1.510 7.655 1.00 98.69 169 LEU A C 1
ATOM 1368 O O . LEU A 1 169 ? -11.550 1.906 7.131 1.00 98.69 169 LEU A O 1
ATOM 1372 N N . PHE A 1 170 ? -13.297 2.258 8.491 1.00 98.75 170 PHE A N 1
ATOM 1373 C CA . PHE A 1 170 ? -13.016 3.664 8.786 1.00 98.75 170 PHE A CA 1
ATOM 1374 C C . PHE A 1 170 ? -12.834 3.869 10.285 1.00 98.75 170 PHE A C 1
ATOM 1376 O O . PHE A 1 170 ? -13.698 3.474 11.060 1.00 98.75 170 PHE A O 1
ATOM 1383 N N . GLN A 1 171 ? -11.732 4.486 10.699 1.00 98.69 171 GLN A N 1
ATOM 1384 C CA . GLN A 1 171 ? -11.515 4.899 12.082 1.00 98.69 171 GLN A CA 1
ATOM 1385 C C . GLN A 1 171 ? -12.416 6.080 12.446 1.00 98.69 171 GLN A C 1
ATOM 1387 O O . GLN A 1 171 ? -12.363 7.121 11.806 1.00 98.69 171 GLN A O 1
ATOM 1392 N N . THR A 1 172 ? -13.179 5.954 13.526 1.00 97.94 172 THR A N 1
ATOM 1393 C CA . THR A 1 172 ? -14.050 7.017 14.048 1.00 97.94 172 THR A CA 1
ATOM 1394 C C . THR A 1 172 ? -13.576 7.595 15.382 1.00 97.94 172 THR A C 1
ATOM 1396 O O . THR A 1 172 ? -14.022 8.677 15.776 1.00 97.94 172 THR A O 1
ATOM 1399 N N . GLY A 1 173 ? -12.646 6.921 16.066 1.00 97.88 173 GLY A N 1
ATOM 1400 C CA . GLY A 1 173 ? -12.100 7.350 17.353 1.00 97.88 173 GLY A CA 1
ATOM 1401 C C . GLY A 1 173 ? -10.783 6.662 17.714 1.00 97.88 173 GLY A C 1
ATOM 1402 O O . GLY A 1 173 ? -10.394 5.670 17.095 1.00 97.88 173 GLY A O 1
ATOM 1403 N N . GLY A 1 174 ? -10.096 7.207 18.718 1.00 96.94 174 GLY A N 1
ATOM 1404 C CA . GLY A 1 174 ? -8.752 6.783 19.119 1.00 96.94 174 GLY A CA 1
ATOM 1405 C C . GLY A 1 174 ? -7.650 7.300 18.189 1.00 96.94 174 GLY A C 1
ATOM 1406 O O . GLY A 1 174 ? -7.901 8.146 17.326 1.00 96.94 174 GLY A O 1
ATOM 1407 N N . VAL A 1 175 ? -6.430 6.785 18.368 1.00 96.06 175 VAL A N 1
ATOM 1408 C CA . VAL A 1 175 ? -5.261 7.089 17.525 1.00 96.06 175 VAL A CA 1
ATOM 1409 C C . VAL A 1 175 ? -4.649 5.802 16.977 1.00 96.06 175 VAL A C 1
ATOM 1411 O O . VAL A 1 175 ? -4.306 4.914 17.751 1.00 96.06 175 VAL A O 1
ATOM 1414 N N . VAL A 1 176 ? -4.481 5.706 15.658 1.00 96.19 176 VAL A N 1
ATOM 1415 C CA . VAL A 1 176 ? -3.780 4.597 14.992 1.00 96.19 176 VAL A CA 1
ATOM 1416 C C . VAL A 1 176 ? -2.373 5.058 14.605 1.00 96.19 176 VAL A C 1
ATOM 1418 O O . VAL A 1 176 ? -2.212 6.089 13.955 1.00 96.19 176 VAL A O 1
ATOM 1421 N N . GLN A 1 177 ? -1.350 4.299 15.000 1.00 94.06 177 GLN A N 1
ATOM 1422 C CA . GLN A 1 177 ? 0.058 4.606 14.721 1.00 94.06 177 GLN A CA 1
ATOM 1423 C C . GLN A 1 177 ? 0.442 4.214 13.291 1.00 94.06 177 GLN A C 1
ATOM 1425 O O . GLN A 1 177 ? 1.090 4.978 12.576 1.00 94.06 177 GLN A O 1
ATOM 1430 N N . SER A 1 178 ? 0.034 3.016 12.863 1.00 93.69 178 SER A N 1
ATOM 1431 C CA . SER A 1 178 ? 0.281 2.501 11.515 1.00 93.69 178 SER A CA 1
ATOM 1432 C C . SER A 1 178 ? -0.653 1.337 11.158 1.00 93.69 178 SER A C 1
ATOM 1434 O O . SER A 1 178 ? -1.473 0.896 11.968 1.00 93.69 178 SER A O 1
ATOM 1436 N N . VAL A 1 179 ? -0.535 0.835 9.926 1.00 94.56 179 VAL A N 1
ATOM 1437 C CA . VAL A 1 179 ? -1.171 -0.411 9.483 1.00 94.56 179 VAL A CA 1
ATOM 1438 C C . VAL A 1 179 ? -0.086 -1.344 8.957 1.00 94.56 179 VAL A C 1
ATOM 1440 O O . VAL A 1 179 ? 0.541 -1.066 7.936 1.00 94.56 179 VAL A O 1
ATOM 1443 N N . GLY A 1 180 ? 0.137 -2.452 9.659 1.00 92.06 180 GLY A N 1
ATOM 1444 C CA . GLY A 1 180 ? 1.070 -3.499 9.255 1.00 92.06 180 GLY A CA 1
ATOM 1445 C C . GLY A 1 180 ? 0.438 -4.469 8.258 1.00 92.06 180 GLY A C 1
ATOM 1446 O O . GLY A 1 180 ? -0.775 -4.676 8.264 1.00 92.06 180 GLY A O 1
ATOM 1447 N N . THR A 1 181 ? 1.265 -5.089 7.416 1.00 92.31 181 THR A N 1
ATOM 1448 C CA . THR A 1 181 ? 0.848 -6.181 6.523 1.00 92.31 181 THR A CA 1
ATOM 1449 C C . THR A 1 181 ? 1.785 -7.370 6.694 1.00 92.31 181 THR A C 1
ATOM 1451 O O . THR A 1 181 ? 2.997 -7.226 6.548 1.00 92.31 181 THR A O 1
ATOM 1454 N N . ALA A 1 182 ? 1.226 -8.543 6.982 1.00 92.06 182 ALA A N 1
ATOM 1455 C CA . ALA A 1 182 ? 1.929 -9.818 6.910 1.00 92.06 182 ALA A CA 1
ATOM 1456 C C . ALA A 1 182 ? 1.505 -10.550 5.634 1.00 92.06 182 ALA A C 1
ATOM 1458 O O . ALA A 1 182 ? 0.326 -10.554 5.284 1.00 92.06 182 ALA A O 1
ATOM 1459 N N . CYS A 1 183 ? 2.465 -11.145 4.932 1.00 90.50 183 CYS A N 1
ATOM 1460 C CA . CYS A 1 183 ? 2.227 -11.859 3.684 1.00 90.50 183 CYS A CA 1
ATOM 1461 C C . CYS A 1 183 ? 2.716 -13.294 3.835 1.00 90.50 183 CYS A C 1
ATOM 1463 O O . CYS A 1 183 ? 3.907 -13.512 4.047 1.00 90.50 183 CYS A O 1
ATOM 1465 N N . GLU A 1 184 ? 1.802 -14.242 3.680 1.00 88.06 184 GLU A N 1
ATOM 1466 C CA . GLU A 1 184 ? 2.106 -15.668 3.627 1.00 88.06 184 GLU A CA 1
ATOM 1467 C C . GLU A 1 184 ? 1.905 -16.139 2.201 1.00 88.06 184 GLU A C 1
ATOM 1469 O O . GLU A 1 184 ? 0.816 -15.995 1.651 1.00 88.06 184 GLU A O 1
ATOM 1474 N N . TRP A 1 185 ? 2.955 -16.646 1.561 1.00 84.56 185 TRP A N 1
ATOM 1475 C CA . TRP A 1 185 ? 2.891 -16.984 0.145 1.00 84.56 185 TRP A CA 1
ATOM 1476 C C . TRP A 1 185 ? 3.845 -18.110 -0.236 1.00 84.56 185 TRP A C 1
ATOM 1478 O O . TRP A 1 185 ? 4.882 -18.328 0.386 1.00 84.56 185 TRP A O 1
ATOM 1488 N N . THR A 1 186 ? 3.487 -18.822 -1.298 1.00 79.75 186 THR A N 1
ATOM 1489 C CA . THR A 1 186 ? 4.310 -19.836 -1.954 1.00 79.75 186 THR A CA 1
ATOM 1490 C C . THR A 1 186 ? 4.596 -19.408 -3.389 1.00 79.75 186 THR A C 1
ATOM 1492 O O . THR A 1 186 ? 3.705 -18.966 -4.119 1.00 79.75 186 THR A O 1
ATOM 1495 N N . ASN A 1 187 ? 5.859 -19.537 -3.805 1.00 76.50 187 ASN A N 1
ATOM 1496 C CA . ASN A 1 187 ? 6.254 -19.298 -5.187 1.00 76.50 187 ASN A CA 1
ATOM 1497 C C . ASN A 1 187 ? 5.971 -20.535 -6.042 1.00 76.50 187 ASN A C 1
ATOM 1499 O O . ASN A 1 187 ? 6.678 -21.532 -5.935 1.00 76.50 187 ASN A O 1
ATOM 1503 N N . LEU A 1 188 ? 4.993 -20.444 -6.933 1.00 73.69 188 LEU A N 1
ATOM 1504 C CA . LEU A 1 188 ? 4.631 -21.499 -7.878 1.00 73.69 188 LEU A CA 1
ATOM 1505 C C . LEU A 1 188 ? 5.157 -21.223 -9.295 1.00 73.69 188 LEU A C 1
ATOM 1507 O O . LEU A 1 188 ? 4.659 -21.799 -10.261 1.00 73.69 188 LEU A O 1
ATOM 1511 N N . PHE A 1 189 ? 6.165 -20.353 -9.446 1.00 68.62 189 PHE A N 1
ATOM 1512 C CA . PHE A 1 189 ? 6.727 -19.958 -10.748 1.00 68.62 189 PHE A CA 1
ATOM 1513 C C . PHE A 1 189 ? 7.154 -21.135 -11.633 1.00 68.62 189 PHE A C 1
ATOM 1515 O O . PHE A 1 189 ? 7.041 -21.043 -12.852 1.00 68.62 189 PHE A O 1
ATOM 1522 N N . PHE A 1 190 ? 7.622 -22.235 -11.040 1.00 64.50 190 PHE A N 1
ATOM 1523 C CA . PHE A 1 190 ? 8.054 -23.429 -11.775 1.00 64.50 190 PHE A CA 1
ATOM 1524 C C . PHE A 1 190 ? 6.967 -24.504 -11.912 1.00 64.50 190 PHE A C 1
ATOM 1526 O O . PHE A 1 190 ? 7.182 -25.493 -12.605 1.00 64.50 190 PHE A O 1
ATOM 1533 N N . GLU A 1 191 ? 5.812 -24.326 -11.267 1.00 63.44 191 GLU A N 1
ATOM 1534 C CA . GLU A 1 191 ? 4.763 -25.350 -11.172 1.00 63.44 191 GLU A CA 1
ATOM 1535 C C . GLU A 1 191 ? 3.485 -24.977 -11.938 1.00 63.44 191 GLU A C 1
ATOM 1537 O O . GLU A 1 191 ? 2.738 -25.866 -12.345 1.00 63.44 191 GLU A O 1
ATOM 1542 N N . ASN A 1 192 ? 3.222 -23.682 -12.165 1.00 54.91 192 ASN A N 1
ATOM 1543 C CA . ASN A 1 192 ? 1.957 -23.202 -12.723 1.00 54.91 192 ASN A CA 1
ATOM 1544 C C . ASN A 1 192 ? 2.107 -22.110 -13.792 1.00 54.91 192 ASN A C 1
ATOM 1546 O O . ASN A 1 192 ? 3.084 -21.367 -13.863 1.00 54.91 192 ASN A O 1
ATOM 1550 N N . VAL A 1 193 ? 1.054 -21.978 -14.602 1.00 53.66 193 VAL A N 1
ATOM 1551 C CA . VAL A 1 193 ? 0.815 -20.797 -15.441 1.00 53.66 193 VAL A CA 1
ATOM 1552 C C . VAL A 1 193 ? 0.354 -19.643 -14.536 1.00 53.66 193 VAL A C 1
ATOM 1554 O O . VAL A 1 193 ? -0.434 -19.868 -13.625 1.00 53.66 193 VAL A O 1
ATOM 1557 N N . SER A 1 194 ? 0.860 -18.433 -14.793 1.00 49.06 194 SER A N 1
ATOM 1558 C CA . SER A 1 194 ? 0.594 -17.164 -14.081 1.00 49.06 194 SER A CA 1
ATOM 1559 C C . SER A 1 194 ? -0.833 -16.994 -13.499 1.00 49.06 194 SER A C 1
ATOM 1561 O O . SER A 1 194 ? -1.794 -17.296 -14.211 1.00 49.06 194 SER A O 1
ATOM 1563 N N . PRO A 1 195 ? -1.003 -16.399 -12.294 1.00 55.03 195 PRO A N 1
ATOM 1564 C CA . PRO A 1 195 ? 0.036 -15.819 -11.437 1.00 55.03 195 PRO A CA 1
ATOM 1565 C C . PRO A 1 195 ? 0.846 -16.881 -10.685 1.00 55.03 195 PRO A C 1
ATOM 1567 O O . PRO A 1 195 ? 0.322 -17.880 -10.212 1.00 55.03 195 PRO A O 1
ATOM 1570 N N . SER A 1 196 ? 2.152 -16.641 -10.567 1.00 61.34 196 SER A N 1
ATOM 1571 C CA . SER A 1 196 ? 3.106 -17.535 -9.898 1.00 61.34 196 SER A CA 1
ATOM 1572 C C . SER A 1 196 ? 3.118 -17.403 -8.373 1.00 61.34 196 SER A C 1
ATOM 1574 O O . SER A 1 196 ? 3.972 -18.000 -7.726 1.00 61.34 196 SER A O 1
ATOM 1576 N N . LEU A 1 197 ? 2.245 -16.574 -7.801 1.00 69.50 197 LEU A N 1
ATOM 1577 C CA . LEU A 1 197 ? 2.161 -16.329 -6.365 1.00 69.50 197 LEU A CA 1
ATOM 1578 C C . LEU A 1 197 ? 0.803 -16.809 -5.865 1.00 69.50 197 LEU A C 1
ATOM 1580 O O . LEU A 1 197 ? -0.234 -16.376 -6.365 1.00 69.50 197 LEU A O 1
ATOM 1584 N N . ASP A 1 198 ? 0.852 -17.691 -4.879 1.00 78.12 198 ASP A N 1
ATOM 1585 C CA . ASP A 1 198 ? -0.286 -18.215 -4.131 1.00 78.12 198 ASP A CA 1
ATOM 1586 C C . ASP A 1 198 ? -0.101 -17.826 -2.663 1.00 78.12 198 ASP A C 1
ATOM 1588 O O . ASP A 1 198 ? 1.027 -17.891 -2.175 1.00 78.12 198 ASP A O 1
ATOM 1592 N N . GLY A 1 199 ? -1.142 -17.354 -1.975 1.00 86.94 199 GLY A N 1
ATOM 1593 C CA . GLY A 1 199 ? -0.964 -16.795 -0.635 1.00 86.94 199 GLY A CA 1
ATOM 1594 C C . GLY A 1 199 ? -2.029 -15.824 -0.144 1.00 86.94 199 GLY A C 1
ATOM 1595 O O . GLY A 1 199 ? -3.078 -15.628 -0.752 1.00 86.94 199 GLY A O 1
ATOM 1596 N N . MET A 1 200 ? -1.759 -15.200 0.997 1.00 90.44 200 MET A N 1
ATOM 1597 C CA . MET A 1 200 ? -2.713 -14.387 1.744 1.00 90.44 200 MET A CA 1
ATOM 1598 C C . MET A 1 200 ? -2.017 -13.185 2.374 1.00 90.44 200 MET A C 1
ATOM 1600 O O . MET A 1 200 ? -0.873 -13.274 2.823 1.00 90.44 200 MET A O 1
ATOM 1604 N N . LEU A 1 201 ? -2.720 -12.053 2.400 1.00 93.50 201 LEU A N 1
ATOM 1605 C CA . LEU A 1 201 ? -2.264 -10.848 3.087 1.00 93.50 201 LEU A CA 1
ATOM 1606 C C . LEU A 1 201 ? -3.149 -10.594 4.308 1.00 93.50 201 LEU A C 1
ATOM 1608 O O . LEU A 1 201 ? -4.370 -10.489 4.197 1.00 93.50 201 LEU A O 1
ATOM 1612 N N . PHE A 1 202 ? -2.512 -10.435 5.462 1.00 95.88 202 PHE A N 1
ATOM 1613 C CA . PHE A 1 202 ? -3.142 -10.122 6.739 1.00 95.88 202 PHE A CA 1
ATOM 1614 C C . PHE A 1 202 ? -2.793 -8.687 7.119 1.00 95.88 202 PHE A C 1
ATOM 1616 O O . PHE A 1 202 ? -1.622 -8.309 7.088 1.00 95.88 202 PHE A O 1
ATOM 1623 N N . HIS A 1 203 ? -3.791 -7.894 7.502 1.00 97.25 203 HIS A N 1
ATOM 1624 C CA . HIS A 1 203 ? -3.597 -6.496 7.884 1.00 97.25 203 HIS A CA 1
ATOM 1625 C C . HIS A 1 203 ? -3.757 -6.348 9.395 1.00 97.25 203 HIS A C 1
ATOM 1627 O O . HIS A 1 203 ? -4.652 -6.951 9.990 1.00 97.25 203 HIS A O 1
ATOM 1633 N N . LYS A 1 204 ? -2.893 -5.546 10.017 1.00 96.44 204 LYS A N 1
ATOM 1634 C CA . LYS A 1 204 ? -2.873 -5.316 11.464 1.00 96.44 204 LYS A CA 1
ATOM 1635 C C . LYS A 1 204 ? -2.947 -3.824 11.746 1.00 96.44 204 LYS A C 1
ATOM 1637 O O . LYS A 1 204 ? -2.086 -3.073 11.295 1.00 96.44 204 LYS A O 1
ATOM 1642 N N . LEU A 1 205 ? -3.951 -3.394 12.501 1.00 97.56 205 LEU A N 1
ATOM 1643 C CA . LEU A 1 205 ? -3.998 -2.042 13.049 1.00 97.56 205 LEU A CA 1
ATOM 1644 C C . LEU A 1 205 ? -2.972 -1.952 14.178 1.00 97.56 205 LEU A C 1
ATOM 1646 O O . LEU A 1 205 ? -3.056 -2.728 15.127 1.00 97.56 205 LEU A O 1
ATOM 1650 N N . VAL A 1 206 ? -2.021 -1.026 14.086 1.00 96.19 206 VAL A N 1
ATOM 1651 C CA . VAL A 1 206 ? -1.048 -0.763 15.154 1.00 96.19 206 VAL A CA 1
ATOM 1652 C C . VAL A 1 206 ? -1.557 0.422 15.963 1.00 96.19 206 VAL A C 1
ATOM 1654 O O . VAL A 1 206 ? -1.596 1.552 15.480 1.00 96.19 206 VAL A O 1
ATOM 1657 N N . LEU A 1 207 ? -2.010 0.144 17.180 1.00 96.56 207 LEU A N 1
ATOM 1658 C CA . LEU A 1 207 ? -2.710 1.080 18.059 1.00 96.56 207 LEU A CA 1
ATOM 1659 C C . LEU A 1 207 ? -1.766 1.739 19.075 1.00 96.56 207 LEU A C 1
ATOM 1661 O O . LEU A 1 207 ? -1.971 2.888 19.456 1.00 96.56 207 LEU A O 1
ATOM 1665 N N . ALA A 1 208 ? -0.705 1.036 19.471 1.00 94.62 208 ALA A N 1
ATOM 1666 C CA . ALA A 1 208 ? 0.393 1.546 20.287 1.00 94.62 208 ALA A CA 1
ATOM 1667 C C . ALA A 1 208 ? 1.711 0.936 19.802 1.00 94.62 208 ALA A C 1
ATOM 1669 O O . ALA A 1 208 ? 1.700 -0.169 19.263 1.00 94.62 208 ALA A O 1
ATOM 1670 N N . GLY A 1 209 ? 2.833 1.623 20.018 1.00 87.69 209 GLY A N 1
ATOM 1671 C CA . GLY A 1 209 ? 4.134 1.117 19.594 1.00 87.69 209 GLY A CA 1
ATOM 1672 C C . GLY A 1 209 ? 4.323 1.166 18.082 1.00 87.69 209 GLY A C 1
ATOM 1673 O O . GLY A 1 209 ? 3.977 2.154 17.433 1.00 87.69 209 GLY A O 1
ATOM 1674 N N . GLY A 1 210 ? 4.927 0.120 17.528 1.00 78.25 210 GLY A N 1
ATOM 1675 C CA . GLY A 1 210 ? 5.373 0.088 16.143 1.00 78.25 210 GLY A CA 1
ATOM 1676 C C . GLY A 1 210 ? 6.082 -1.216 15.811 1.00 78.25 210 GLY A C 1
ATOM 1677 O O . GLY A 1 210 ? 5.609 -2.310 16.102 1.00 78.25 210 GLY A O 1
ATOM 1678 N N . TYR A 1 211 ? 7.238 -1.107 15.174 1.00 72.50 211 TYR A N 1
ATOM 1679 C CA . TYR A 1 211 ? 8.056 -2.273 14.884 1.00 72.50 211 TYR A CA 1
ATOM 1680 C C . TYR A 1 211 ? 8.696 -2.817 16.163 1.00 72.50 211 TYR A C 1
ATOM 1682 O O . TYR A 1 211 ? 9.112 -2.054 17.033 1.00 72.50 211 TYR A O 1
ATOM 1690 N N . LYS A 1 212 ? 8.845 -4.142 16.248 1.00 70.94 212 LYS A N 1
ATOM 1691 C CA . LYS A 1 212 ? 9.735 -4.754 17.245 1.00 70.94 212 LYS A CA 1
ATOM 1692 C C . LYS A 1 212 ? 11.151 -4.208 17.056 1.00 70.94 212 LYS A C 1
ATOM 1694 O O . LYS A 1 212 ? 11.526 -3.931 15.919 1.00 70.94 212 LYS A O 1
ATOM 1699 N N . ASP A 1 213 ? 11.951 -4.134 18.120 1.00 68.81 213 ASP A N 1
ATOM 1700 C CA . ASP A 1 213 ? 13.297 -3.529 18.094 1.00 68.81 213 ASP A CA 1
ATOM 1701 C C . ASP A 1 213 ? 14.184 -4.018 16.931 1.00 68.81 213 ASP A C 1
ATOM 1703 O O . ASP A 1 213 ? 14.886 -3.236 16.293 1.00 68.81 213 ASP A O 1
ATOM 1707 N N . GLU A 1 214 ? 14.111 -5.308 16.594 1.00 70.69 214 GLU A N 1
ATOM 1708 C CA . GLU A 1 214 ? 14.888 -5.931 15.509 1.00 70.69 214 GLU A CA 1
ATOM 1709 C C . GLU A 1 214 ? 14.359 -5.621 14.095 1.00 70.69 214 GLU A C 1
ATOM 1711 O O . GLU A 1 214 ? 15.028 -5.891 13.098 1.00 70.69 214 GLU A O 1
ATOM 1716 N N . GLN A 1 215 ? 13.145 -5.080 13.999 1.00 73.75 215 GLN A N 1
ATOM 1717 C CA . GLN A 1 215 ? 12.392 -4.856 12.765 1.00 73.75 215 GLN A CA 1
ATOM 1718 C C . GLN A 1 215 ? 12.201 -3.369 12.441 1.00 73.75 215 GLN A C 1
ATOM 1720 O O . GLN A 1 215 ? 11.577 -3.061 11.427 1.00 73.75 215 GLN A O 1
ATOM 1725 N N . ILE A 1 216 ? 12.731 -2.456 13.265 1.00 74.12 216 ILE A N 1
ATOM 1726 C CA . ILE A 1 216 ? 12.617 -1.009 13.048 1.00 74.12 216 ILE A CA 1
ATOM 1727 C C . ILE A 1 216 ? 13.256 -0.646 11.694 1.00 74.12 216 ILE A C 1
ATOM 1729 O O . ILE A 1 216 ? 14.464 -0.847 11.503 1.00 74.12 216 ILE A O 1
ATOM 1733 N N . PRO A 1 217 ? 12.486 -0.101 10.731 1.00 76.06 217 PRO A N 1
ATOM 1734 C CA . PRO A 1 217 ? 13.036 0.370 9.478 1.00 76.06 217 PRO A CA 1
ATOM 1735 C C . PRO A 1 217 ? 14.038 1.482 9.747 1.00 76.06 217 PRO A C 1
ATOM 1737 O O . PRO A 1 217 ? 13.789 2.407 10.514 1.00 76.06 217 PRO A O 1
ATOM 1740 N N . LYS A 1 218 ? 15.168 1.438 9.045 1.00 74.38 218 LYS A N 1
ATOM 1741 C CA . LYS A 1 218 ? 16.239 2.429 9.223 1.00 74.38 218 LYS A CA 1
ATOM 1742 C C . LYS A 1 218 ? 15.807 3.866 8.914 1.00 74.38 218 LYS A C 1
ATOM 1744 O O . LYS A 1 218 ? 16.440 4.791 9.409 1.00 74.38 218 LYS A O 1
ATOM 1749 N N . ASN A 1 219 ? 14.785 4.036 8.072 1.00 78.31 219 ASN A N 1
ATOM 1750 C CA . ASN A 1 219 ? 14.412 5.320 7.481 1.00 78.31 219 ASN A CA 1
ATOM 1751 C C . ASN A 1 219 ? 12.904 5.628 7.577 1.00 78.31 219 ASN A C 1
ATOM 1753 O O . ASN A 1 219 ? 12.449 6.515 6.864 1.00 78.31 219 ASN A O 1
ATOM 1757 N N . ASP A 1 220 ? 12.120 4.913 8.395 1.00 84.94 220 ASP A N 1
ATOM 1758 C CA . ASP A 1 220 ? 10.719 5.305 8.620 1.00 84.94 220 ASP A CA 1
ATOM 1759 C C . ASP A 1 220 ? 10.692 6.473 9.615 1.00 84.94 220 ASP A C 1
ATOM 1761 O O . ASP A 1 220 ? 11.044 6.326 10.784 1.00 84.94 220 ASP A O 1
ATOM 1765 N N . TRP A 1 221 ? 10.378 7.666 9.113 1.00 88.12 221 TRP A N 1
ATOM 1766 C CA . TRP A 1 221 ? 10.328 8.907 9.894 1.00 88.12 221 TRP A CA 1
ATOM 1767 C C . TRP A 1 221 ? 8.912 9.485 9.986 1.00 88.12 221 TRP A C 1
ATOM 1769 O O . TRP A 1 221 ? 8.711 10.493 10.666 1.00 88.12 221 TRP A O 1
ATOM 1779 N N . ILE A 1 222 ? 7.950 8.881 9.282 1.00 89.69 222 ILE A N 1
ATOM 1780 C CA . ILE A 1 222 ? 6.584 9.390 9.148 1.00 89.69 222 ILE A CA 1
ATOM 1781 C C . ILE A 1 222 ? 5.705 8.756 10.220 1.00 89.69 222 ILE A C 1
ATOM 1783 O O . ILE A 1 222 ? 5.043 9.467 10.983 1.00 89.69 222 ILE A O 1
ATOM 1787 N N . TYR A 1 223 ? 5.684 7.425 10.294 1.00 88.75 223 TYR A N 1
ATOM 1788 C CA . TYR A 1 223 ? 4.776 6.722 11.192 1.00 88.75 223 TYR A CA 1
ATOM 1789 C C . TYR A 1 223 ? 5.387 6.608 12.592 1.00 88.75 223 TYR A C 1
ATOM 1791 O O . TYR A 1 223 ? 6.557 6.251 12.717 1.00 88.75 223 TYR A O 1
ATOM 1799 N N . PRO A 1 224 ? 4.649 6.935 13.669 1.00 82.44 224 PRO A N 1
ATOM 1800 C CA . PRO A 1 224 ? 5.228 6.915 15.003 1.00 82.44 224 PRO A CA 1
ATOM 1801 C C . PRO A 1 224 ? 5.432 5.477 15.496 1.00 82.44 224 PRO A C 1
ATOM 1803 O O . PRO A 1 224 ? 4.684 4.564 15.144 1.00 82.44 224 PRO A O 1
ATOM 1806 N N . HIS A 1 225 ? 6.437 5.296 16.355 1.00 79.44 225 HIS A N 1
ATOM 1807 C CA . HIS A 1 225 ? 6.750 4.027 17.029 1.00 79.44 225 HIS A CA 1
ATOM 1808 C C . HIS A 1 225 ? 6.854 4.236 18.539 1.00 79.44 225 HIS A C 1
ATOM 1810 O O . HIS A 1 225 ? 7.839 3.871 19.176 1.00 79.44 225 HIS A O 1
ATOM 1816 N N . THR A 1 226 ? 5.880 4.948 19.100 1.00 84.81 226 THR A N 1
ATOM 1817 C CA . THR A 1 226 ? 5.934 5.405 20.488 1.00 84.81 226 THR A CA 1
ATOM 1818 C C . THR A 1 226 ? 5.063 4.546 21.385 1.00 84.81 226 THR A C 1
ATOM 1820 O O . THR A 1 226 ? 3.899 4.284 21.071 1.00 84.81 226 THR A O 1
ATOM 1823 N N . ASN A 1 227 ? 5.615 4.186 22.541 1.00 91.38 227 ASN A N 1
ATOM 1824 C CA . ASN A 1 227 ? 4.846 3.607 23.634 1.00 91.38 227 ASN A CA 1
ATOM 1825 C C . ASN A 1 227 ? 3.729 4.571 24.056 1.00 91.38 227 ASN A C 1
ATOM 1827 O O . ASN A 1 227 ? 3.883 5.793 23.963 1.00 91.38 227 ASN A O 1
ATOM 1831 N N . ILE A 1 228 ? 2.635 4.018 24.567 1.00 94.44 228 ILE A N 1
ATOM 1832 C CA . ILE A 1 228 ? 1.523 4.788 25.128 1.00 94.44 228 ILE A CA 1
ATOM 1833 C C . ILE A 1 228 ? 1.448 4.505 26.626 1.00 94.44 228 ILE A C 1
ATOM 1835 O O . ILE A 1 228 ? 1.573 3.359 27.051 1.00 94.44 228 ILE A O 1
ATOM 1839 N N . GLU A 1 229 ? 1.256 5.545 27.430 1.00 96.19 229 GLU A N 1
ATOM 1840 C CA . GLU A 1 229 ? 0.921 5.381 28.842 1.00 96.19 229 GLU A CA 1
ATOM 1841 C C . GLU A 1 229 ? -0.584 5.112 28.975 1.00 96.19 229 GLU A C 1
ATOM 1843 O O . GLU A 1 229 ? -1.406 5.878 28.472 1.00 96.19 229 GLU A O 1
ATOM 1848 N N . LEU A 1 230 ? -0.940 4.021 29.649 1.00 96.81 230 LEU A N 1
ATOM 1849 C CA . LEU A 1 230 ? -2.311 3.673 29.999 1.00 96.81 230 LEU A CA 1
ATOM 1850 C C . LEU A 1 230 ? -2.523 3.969 31.487 1.00 96.81 230 LEU A C 1
ATOM 1852 O O . LEU A 1 230 ? -2.047 3.225 32.345 1.00 96.81 230 LEU A O 1
ATOM 1856 N N . SER A 1 231 ? -3.240 5.052 31.794 1.00 95.44 231 SER A N 1
ATOM 1857 C CA . SER A 1 231 ? -3.599 5.389 33.177 1.00 95.44 231 SER A CA 1
ATOM 1858 C C . SER A 1 231 ? -4.891 4.698 33.622 1.00 95.44 231 SER A C 1
ATOM 1860 O O . SER A 1 231 ? -4.875 4.031 34.650 1.00 95.44 231 SER A O 1
ATOM 1862 N N . ASP A 1 232 ? -5.975 4.832 32.850 1.00 96.12 232 ASP A N 1
ATOM 1863 C CA . ASP A 1 232 ? -7.304 4.283 33.171 1.00 96.12 232 ASP A CA 1
ATOM 1864 C C . ASP A 1 232 ? -7.853 3.475 31.986 1.00 96.12 232 ASP A C 1
ATOM 1866 O O . ASP A 1 232 ? -7.766 2.251 31.980 1.00 96.12 232 ASP A O 1
ATOM 1870 N N . GLU A 1 233 ? -8.287 4.151 30.919 1.00 97.38 233 GLU A N 1
ATOM 1871 C CA . GLU A 1 233 ? -8.838 3.519 29.716 1.00 97.38 233 GLU A CA 1
ATOM 1872 C C . GLU A 1 233 ? -8.237 4.125 28.440 1.00 97.38 233 GLU A C 1
ATOM 1874 O O . GLU A 1 233 ? -7.989 5.331 28.348 1.00 97.38 233 GLU A O 1
ATOM 1879 N N . LEU A 1 234 ? -8.028 3.274 27.434 1.00 97.69 234 LEU A N 1
ATOM 1880 C CA . LEU A 1 234 ? -7.821 3.666 26.042 1.00 97.69 234 LEU A CA 1
ATOM 1881 C C . LEU A 1 234 ? -8.930 3.067 25.175 1.00 97.69 234 LEU A C 1
ATOM 1883 O O . LEU A 1 234 ? -9.281 1.896 25.335 1.00 97.69 234 LEU A O 1
ATOM 1887 N N . GLU A 1 235 ? -9.432 3.850 24.219 1.00 98.25 235 GLU A N 1
ATOM 1888 C CA . GLU A 1 235 ? -10.488 3.440 23.292 1.00 98.25 235 GLU A CA 1
ATOM 1889 C C . GLU A 1 235 ? -10.110 3.738 21.836 1.00 98.25 235 GLU A C 1
ATOM 1891 O O . GLU A 1 235 ? -9.617 4.818 21.496 1.00 98.25 235 GLU A O 1
ATOM 1896 N N . TRP A 1 236 ? -10.436 2.788 20.961 1.00 98.69 236 TRP A N 1
ATOM 1897 C CA . TRP A 1 236 ? -10.468 2.957 19.514 1.00 98.69 236 TRP A CA 1
ATOM 1898 C C . TRP A 1 236 ? -11.825 2.523 18.977 1.00 98.69 236 TRP A C 1
ATOM 1900 O O . TRP A 1 236 ? -12.412 1.545 19.446 1.00 98.69 236 TRP A O 1
ATOM 1910 N N . SER A 1 237 ? -12.313 3.223 17.957 1.00 98.75 237 SER A N 1
ATOM 1911 C CA . SER A 1 237 ? -13.565 2.865 17.295 1.00 98.75 237 SER A CA 1
ATOM 1912 C C . SER A 1 237 ? -13.430 2.914 15.785 1.00 98.75 237 SER A C 1
ATOM 1914 O O . SER A 1 237 ? -12.742 3.772 15.227 1.00 98.75 237 SER A O 1
ATOM 1916 N N . PHE A 1 238 ? -14.104 1.971 15.136 1.00 98.81 238 PHE A N 1
ATOM 1917 C CA . PHE A 1 238 ? -14.113 1.789 13.699 1.00 98.81 238 PHE A CA 1
ATOM 1918 C C . PHE A 1 238 ? -15.517 1.466 13.197 1.00 98.81 238 PHE A C 1
ATOM 1920 O O . PHE A 1 238 ? -16.355 0.916 13.914 1.00 98.81 238 PHE A O 1
ATOM 1927 N N . VAL A 1 239 ? -15.747 1.751 11.922 1.00 98.56 239 VAL A N 1
ATOM 1928 C CA . VAL A 1 239 ? -16.977 1.431 11.204 1.00 98.56 239 VAL A CA 1
ATOM 1929 C C . VAL A 1 239 ? -16.626 0.650 9.950 1.00 98.56 239 VAL A C 1
ATOM 1931 O O . VAL A 1 239 ? -15.827 1.116 9.139 1.00 98.56 239 VAL A O 1
ATOM 1934 N N . LEU A 1 240 ? -17.245 -0.518 9.777 1.00 98.38 240 LEU A N 1
ATOM 1935 C CA . LEU A 1 240 ? -17.260 -1.230 8.508 1.00 98.38 240 LEU A CA 1
ATOM 1936 C C . LEU A 1 240 ? -18.562 -0.924 7.777 1.00 98.38 240 LEU A C 1
ATOM 1938 O O . LEU A 1 240 ? -19.649 -1.093 8.334 1.00 98.38 240 LEU A O 1
ATOM 1942 N N . THR A 1 241 ? -18.447 -0.454 6.540 1.00 97.00 241 THR A N 1
ATOM 1943 C CA . THR A 1 241 ? -19.596 -0.032 5.735 1.00 97.00 241 THR A CA 1
ATOM 1944 C C . THR A 1 241 ? -19.343 -0.260 4.244 1.00 97.00 241 THR A C 1
ATOM 1946 O O . THR A 1 241 ? -18.192 -0.158 3.800 1.00 97.00 241 THR A O 1
ATOM 1949 N N . PRO A 1 242 ? -20.384 -0.555 3.448 1.00 95.62 242 PRO A N 1
ATOM 1950 C CA . PRO A 1 242 ? -20.224 -0.762 2.016 1.00 95.62 242 PRO A CA 1
ATOM 1951 C C . PRO A 1 242 ? -19.847 0.529 1.279 1.00 95.62 242 PRO A C 1
ATOM 1953 O O . PRO A 1 242 ? -20.238 1.623 1.689 1.00 95.62 242 PRO A O 1
ATOM 1956 N N . PHE A 1 243 ? -19.142 0.394 0.158 1.00 96.12 243 PHE A N 1
ATOM 1957 C CA . PHE A 1 243 ? -18.958 1.456 -0.836 1.00 96.12 243 PHE A CA 1
ATOM 1958 C C . PHE A 1 243 ? -18.924 0.868 -2.255 1.00 96.12 243 PHE A C 1
ATOM 1960 O O . PHE A 1 243 ? -18.767 -0.335 -2.418 1.00 96.12 243 PHE A O 1
ATOM 1967 N N . ASN A 1 244 ? -19.064 1.687 -3.296 1.00 94.38 244 ASN A N 1
ATOM 1968 C CA . ASN A 1 244 ? -19.151 1.202 -4.686 1.00 94.38 244 ASN A CA 1
ATOM 1969 C C . ASN A 1 244 ? -17.884 1.456 -5.501 1.00 94.38 244 ASN A C 1
ATOM 1971 O O . ASN A 1 244 ? -17.401 0.581 -6.208 1.00 94.38 244 ASN A O 1
ATOM 1975 N N . ASP A 1 245 ? -17.336 2.657 -5.393 1.00 93.94 245 ASP A N 1
ATOM 1976 C CA . ASP A 1 245 ? -16.200 3.124 -6.179 1.00 93.94 245 ASP A CA 1
ATOM 1977 C C . ASP A 1 245 ? -15.383 4.138 -5.367 1.00 93.94 245 ASP A C 1
ATOM 1979 O O . ASP A 1 245 ? -15.703 4.442 -4.216 1.00 93.94 245 ASP A O 1
ATOM 1983 N N . GLN A 1 246 ? -14.314 4.666 -5.960 1.00 92.88 246 GLN A N 1
ATOM 1984 C CA . GLN A 1 246 ? -13.419 5.608 -5.289 1.00 92.88 246 GLN A CA 1
ATOM 1985 C C . GLN A 1 246 ? -14.121 6.907 -4.854 1.00 92.88 246 GLN A C 1
ATOM 1987 O O . GLN A 1 246 ? -13.847 7.411 -3.764 1.00 92.88 246 GLN A O 1
ATOM 1992 N N . ALA A 1 247 ? -15.035 7.446 -5.666 1.00 94.44 247 ALA A N 1
ATOM 1993 C CA . ALA A 1 247 ? -15.750 8.677 -5.332 1.00 94.44 247 ALA A CA 1
ATOM 1994 C C . ALA A 1 247 ? -16.744 8.435 -4.189 1.00 94.44 247 ALA A C 1
ATOM 1996 O O . ALA A 1 247 ? -16.831 9.222 -3.246 1.00 94.44 247 ALA A O 1
ATOM 1997 N N . ASN A 1 248 ? -17.450 7.305 -4.226 1.00 96.25 248 ASN A N 1
ATOM 1998 C CA . ASN A 1 248 ? -18.333 6.891 -3.151 1.00 96.25 248 ASN A CA 1
ATOM 1999 C C . ASN A 1 248 ? -17.562 6.564 -1.862 1.00 96.25 248 ASN A C 1
ATOM 2001 O O . ASN A 1 248 ? -18.038 6.924 -0.793 1.00 96.25 248 ASN A O 1
ATOM 2005 N N . PHE A 1 249 ? -16.360 5.982 -1.936 1.00 96.81 249 PHE A N 1
ATOM 2006 C CA . PHE A 1 249 ? -15.496 5.783 -0.766 1.00 96.81 249 PHE A CA 1
ATOM 2007 C C . PHE A 1 249 ? -15.149 7.114 -0.084 1.00 96.81 249 PHE A C 1
ATOM 2009 O O . PHE A 1 249 ? -15.268 7.228 1.136 1.00 96.81 249 PHE A O 1
ATOM 2016 N N . ALA A 1 250 ? -14.792 8.143 -0.862 1.00 95.44 250 ALA A N 1
ATOM 2017 C CA . ALA A 1 250 ? -14.559 9.489 -0.338 1.00 95.44 250 ALA A CA 1
ATOM 2018 C C . ALA A 1 250 ? -15.835 10.103 0.267 1.00 95.44 250 ALA A C 1
ATOM 2020 O O . ALA A 1 250 ? -15.786 10.677 1.352 1.00 95.44 250 ALA A O 1
ATOM 2021 N N . ALA A 1 251 ? -16.993 9.930 -0.378 1.00 96.56 251 ALA A N 1
ATOM 2022 C CA . ALA A 1 251 ? -18.270 10.413 0.148 1.00 96.56 251 ALA A CA 1
ATOM 2023 C C . ALA A 1 251 ? -18.662 9.728 1.471 1.00 96.56 251 ALA A C 1
ATOM 2025 O O . ALA A 1 251 ? -19.106 10.397 2.402 1.00 96.56 251 ALA A O 1
ATOM 2026 N N . VAL A 1 252 ? -18.466 8.410 1.579 1.00 97.12 252 VAL A N 1
ATOM 2027 C CA . VAL A 1 252 ? -18.690 7.645 2.815 1.00 97.12 252 VAL A CA 1
ATOM 2028 C C . VAL A 1 252 ? -17.730 8.105 3.914 1.00 97.12 252 VAL A C 1
ATOM 2030 O O . VAL A 1 252 ? -18.165 8.338 5.040 1.00 97.12 252 VAL A O 1
ATOM 2033 N N . ALA A 1 253 ? -16.450 8.316 3.591 1.00 97.38 253 ALA A N 1
ATOM 2034 C CA . ALA A 1 253 ? -15.479 8.873 4.532 1.00 97.38 253 ALA A CA 1
ATOM 2035 C C . ALA A 1 253 ? -15.934 10.248 5.054 1.00 97.38 253 ALA A C 1
ATOM 2037 O O . ALA A 1 253 ? -15.903 10.493 6.260 1.00 97.38 253 ALA A O 1
ATOM 2038 N N . ALA A 1 254 ? -16.427 11.117 4.166 1.00 96.94 254 ALA A N 1
ATOM 2039 C CA . ALA A 1 254 ? -16.921 12.437 4.538 1.00 96.94 254 ALA A CA 1
ATOM 2040 C C . ALA A 1 254 ? -18.164 12.376 5.443 1.00 96.94 254 ALA A C 1
ATOM 2042 O O . ALA A 1 254 ? -18.256 13.130 6.408 1.00 96.94 254 ALA A O 1
ATOM 2043 N N . GLN A 1 255 ? -19.089 11.442 5.192 1.00 96.38 255 GLN A N 1
ATOM 2044 C CA . GLN A 1 255 ? -20.244 11.189 6.071 1.00 96.38 255 GLN A CA 1
ATOM 2045 C C . GLN A 1 255 ? -19.837 10.696 7.468 1.00 96.38 255 GLN A C 1
ATOM 2047 O O . GLN A 1 255 ? -20.591 10.858 8.425 1.00 96.38 255 GLN A O 1
ATOM 2052 N N . LEU A 1 256 ? -18.650 10.098 7.588 1.00 96.31 256 LEU A N 1
ATOM 2053 C CA . LEU A 1 256 ? -18.032 9.699 8.853 1.00 96.31 256 LEU A CA 1
ATOM 2054 C C . LEU A 1 256 ? -17.102 10.790 9.425 1.00 96.31 256 LEU A C 1
ATOM 2056 O O . LEU A 1 256 ? -16.364 10.532 10.372 1.00 96.31 256 LEU A O 1
ATOM 2060 N N . ASN A 1 257 ? -17.162 12.015 8.887 1.00 96.56 257 ASN A N 1
ATOM 2061 C CA . ASN A 1 257 ? -16.363 13.184 9.275 1.00 96.56 257 ASN A CA 1
ATOM 2062 C C . ASN A 1 257 ? -14.846 13.039 9.054 1.00 96.56 257 ASN A C 1
ATOM 2064 O O . ASN A 1 257 ? -14.058 13.680 9.749 1.00 96.56 257 ASN A O 1
ATOM 2068 N N . HIS A 1 258 ? -14.412 12.213 8.098 1.00 97.75 258 HIS A N 1
ATOM 2069 C CA . HIS A 1 258 ? -13.010 12.204 7.674 1.00 97.75 258 HIS A CA 1
ATOM 2070 C C . HIS A 1 258 ? -12.742 13.388 6.737 1.00 97.75 258 HIS A C 1
ATOM 2072 O O . HIS A 1 258 ? -13.508 13.574 5.786 1.00 97.75 258 HIS A O 1
ATOM 2078 N N . PRO A 1 259 ? -11.640 14.136 6.922 1.00 96.56 259 PRO A N 1
ATOM 2079 C CA . PRO A 1 259 ? -11.178 15.094 5.931 1.00 96.56 259 PRO A CA 1
ATOM 2080 C C . PRO A 1 259 ? -10.963 14.441 4.562 1.00 96.56 259 PRO A C 1
ATOM 2082 O O . PRO A 1 259 ? -10.560 13.277 4.445 1.00 96.56 259 PRO A O 1
ATOM 2085 N N . ILE A 1 260 ? -11.231 15.215 3.514 1.00 95.69 260 ILE A N 1
ATOM 2086 C CA . ILE A 1 260 ? -10.964 14.848 2.128 1.00 95.69 260 ILE A CA 1
ATOM 2087 C C . ILE A 1 260 ? -9.791 15.697 1.658 1.00 95.69 260 ILE A C 1
ATOM 2089 O O . ILE A 1 260 ? -9.904 16.916 1.533 1.00 95.69 260 ILE A O 1
ATOM 2093 N N . ILE A 1 261 ? -8.658 15.035 1.437 1.00 95.56 261 ILE A N 1
ATOM 2094 C CA . ILE A 1 261 ? -7.415 15.659 0.991 1.00 95.56 261 ILE A CA 1
ATOM 2095 C C . ILE A 1 261 ? -7.099 15.106 -0.396 1.00 95.56 261 ILE A C 1
ATOM 2097 O O . ILE A 1 261 ? -6.734 13.936 -0.518 1.00 95.56 261 ILE A O 1
ATOM 2101 N N . ASP A 1 262 ? -7.249 15.935 -1.426 1.00 94.56 262 ASP A N 1
ATOM 2102 C CA . ASP A 1 262 ? -6.802 15.611 -2.784 1.00 94.56 262 ASP A CA 1
ATOM 2103 C C . ASP A 1 262 ? -5.434 16.238 -3.024 1.00 94.56 262 ASP A C 1
ATOM 2105 O O . ASP A 1 262 ? -5.206 17.413 -2.728 1.00 94.56 262 ASP A O 1
ATOM 2109 N N . PHE A 1 263 ? -4.499 15.436 -3.517 1.00 93.12 263 PHE A N 1
ATOM 2110 C CA . PHE A 1 263 ? -3.107 15.828 -3.664 1.00 93.12 263 PHE A CA 1
ATOM 2111 C C . PHE A 1 263 ? -2.471 15.095 -4.845 1.00 93.12 263 PHE A C 1
ATOM 2113 O O . PHE A 1 263 ? -2.814 13.944 -5.131 1.00 93.12 263 PHE A O 1
ATOM 2120 N N . PRO A 1 264 ? -1.497 15.715 -5.531 1.00 88.50 264 PRO A N 1
ATOM 2121 C CA . PRO A 1 264 ? -0.755 15.015 -6.560 1.00 88.50 264 PRO A CA 1
ATOM 2122 C C . PRO A 1 264 ? 0.081 13.904 -5.906 1.00 88.50 264 PRO A C 1
ATOM 2124 O O . PRO A 1 264 ? 0.844 14.178 -4.977 1.00 88.50 264 PRO A O 1
ATOM 2127 N N . PRO A 1 265 ? 0.022 12.657 -6.408 1.00 80.56 265 PRO A N 1
ATOM 2128 C CA . PRO A 1 265 ? 0.799 11.554 -5.837 1.00 80.56 265 PRO A CA 1
ATOM 2129 C C . PRO A 1 265 ? 2.315 11.777 -5.969 1.00 80.56 265 PRO A C 1
ATOM 2131 O O . PRO A 1 265 ? 3.117 11.150 -5.274 1.00 80.56 265 PRO A O 1
ATOM 2134 N N . MET A 1 266 ? 2.718 12.664 -6.881 1.00 85.56 266 MET A N 1
ATOM 2135 C CA . MET A 1 266 ? 4.104 12.958 -7.192 1.00 85.56 266 MET A CA 1
ATOM 2136 C C . MET A 1 266 ? 4.245 14.426 -7.599 1.00 85.56 266 MET A C 1
ATOM 2138 O O . MET A 1 266 ? 3.535 14.900 -8.485 1.00 85.56 266 MET A O 1
ATOM 2142 N N . THR A 1 267 ? 5.194 15.120 -6.976 1.00 92.38 267 THR A N 1
ATOM 2143 C CA . THR A 1 267 ? 5.451 16.548 -7.186 1.00 92.38 267 THR A CA 1
ATOM 2144 C C . THR A 1 267 ? 6.855 16.747 -7.742 1.00 92.38 267 THR A C 1
ATOM 2146 O O . THR A 1 267 ? 7.820 16.163 -7.247 1.00 92.38 267 THR A O 1
ATOM 2149 N N . THR A 1 268 ? 7.012 17.592 -8.759 1.00 93.44 268 THR A N 1
ATOM 2150 C CA . THR A 1 268 ? 8.343 17.933 -9.271 1.00 93.44 268 THR A CA 1
ATOM 2151 C C . THR A 1 268 ? 9.015 18.963 -8.366 1.00 93.44 268 THR A C 1
ATOM 2153 O O . THR A 1 268 ? 8.424 19.977 -7.993 1.00 93.44 268 THR A O 1
ATOM 2156 N N . GLN A 1 269 ? 10.288 18.740 -8.048 1.00 94.19 269 GLN A N 1
ATOM 2157 C CA . GLN A 1 269 ? 11.109 19.661 -7.269 1.00 94.19 269 GLN A CA 1
ATOM 2158 C C . GLN A 1 269 ? 11.061 21.088 -7.836 1.00 94.19 269 GLN A C 1
ATOM 2160 O O . GLN A 1 269 ? 11.462 21.336 -8.972 1.00 94.19 269 GLN A O 1
ATOM 2165 N N . GLY A 1 270 ? 10.652 22.042 -6.999 1.00 91.50 270 GLY A N 1
ATOM 2166 C CA . GLY A 1 270 ? 10.611 23.460 -7.342 1.00 91.50 270 GLY A CA 1
ATOM 2167 C C . GLY A 1 270 ? 9.441 23.867 -8.240 1.00 91.50 270 GLY A C 1
ATOM 2168 O O . GLY A 1 270 ? 9.349 25.049 -8.576 1.00 91.50 270 GLY A O 1
ATOM 2169 N N . GLU A 1 271 ? 8.545 22.949 -8.598 1.00 92.50 271 GLU A N 1
ATOM 2170 C CA . GLU A 1 271 ? 7.286 23.267 -9.270 1.00 92.50 271 GLU A CA 1
ATOM 2171 C C . GLU A 1 271 ? 6.174 23.502 -8.244 1.00 92.50 271 GLU A C 1
ATOM 2173 O O . GLU A 1 271 ? 6.249 23.060 -7.095 1.00 92.50 271 GLU A O 1
ATOM 2178 N N . LYS A 1 272 ? 5.164 24.272 -8.653 1.00 92.50 272 LYS A N 1
ATOM 2179 C CA . LYS A 1 272 ? 3.971 24.497 -7.839 1.00 92.50 272 LYS A CA 1
ATOM 2180 C C . LYS A 1 272 ? 3.070 23.270 -7.911 1.00 92.50 272 LYS A C 1
ATOM 2182 O O . LYS A 1 272 ? 2.938 22.649 -8.962 1.00 92.50 272 LYS A O 1
ATOM 2187 N N . SER A 1 273 ? 2.425 22.951 -6.806 1.00 92.25 273 SER A N 1
ATOM 2188 C CA . SER A 1 273 ? 1.402 21.918 -6.711 1.00 92.25 273 SER A CA 1
ATOM 2189 C C . SER A 1 273 ? 0.270 22.417 -5.833 1.00 92.25 273 SER A C 1
ATOM 2191 O O . SER A 1 273 ? 0.501 23.204 -4.917 1.00 92.25 273 SER A O 1
ATOM 2193 N N . VAL A 1 274 ? -0.946 21.982 -6.141 1.00 94.19 274 VAL A N 1
ATOM 2194 C CA . VAL A 1 274 ? -2.152 22.365 -5.407 1.00 94.19 274 VAL A CA 1
ATOM 2195 C C . VAL A 1 274 ? -2.661 21.136 -4.674 1.00 94.19 274 VAL A C 1
ATOM 2197 O O . VAL A 1 274 ? -2.726 20.054 -5.253 1.00 94.19 274 VAL A O 1
ATOM 2200 N N . VAL A 1 275 ? -2.977 21.316 -3.399 1.00 96.69 275 VAL A N 1
ATOM 2201 C CA . VAL A 1 275 ? -3.653 20.334 -2.552 1.00 96.69 275 VAL A CA 1
ATOM 2202 C C . VAL A 1 275 ? -4.999 20.927 -2.167 1.00 96.69 275 VAL A C 1
ATOM 2204 O O . VAL A 1 275 ? -5.038 22.083 -1.752 1.00 96.69 275 VAL A O 1
ATOM 2207 N N . THR A 1 276 ? -6.089 20.173 -2.278 1.00 96.88 276 THR A N 1
ATOM 2208 C CA . THR A 1 276 ? -7.396 20.618 -1.769 1.00 96.88 276 THR A CA 1
ATOM 2209 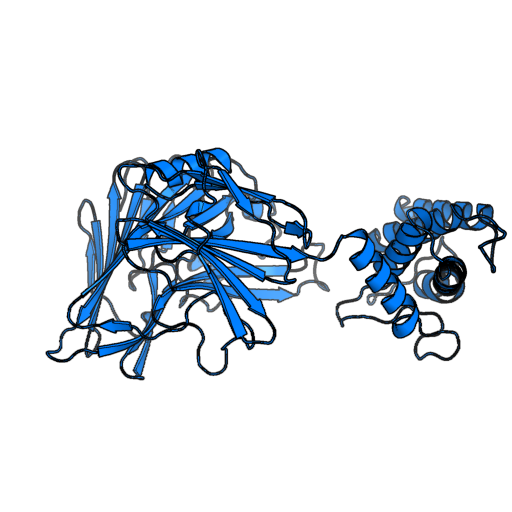C C . THR A 1 276 ? -7.705 19.915 -0.461 1.00 96.88 276 THR A C 1
ATOM 2211 O O . THR A 1 276 ? -7.557 18.696 -0.377 1.00 96.88 276 THR A O 1
ATOM 2214 N N . ILE A 1 277 ? -8.149 20.663 0.544 1.00 97.06 277 ILE A N 1
ATOM 2215 C CA . ILE A 1 277 ? -8.472 20.144 1.871 1.00 97.06 277 ILE A CA 1
ATOM 2216 C C . ILE A 1 277 ? -9.892 20.574 2.226 1.00 97.06 277 ILE A C 1
ATOM 2218 O O . ILE A 1 277 ? -10.127 21.736 2.553 1.00 97.06 277 ILE A O 1
ATOM 2222 N N . ALA A 1 278 ? -10.813 19.615 2.221 1.00 95.62 278 ALA A N 1
ATOM 2223 C CA . ALA A 1 278 ? -12.169 19.797 2.718 1.00 95.62 278 ALA A CA 1
ATOM 2224 C C . ALA A 1 278 ? -12.331 19.066 4.056 1.00 95.62 278 ALA A C 1
ATOM 2226 O O . ALA A 1 278 ? -12.019 17.878 4.169 1.00 95.62 278 ALA A O 1
ATOM 2227 N N . VAL A 1 279 ? -12.826 19.769 5.076 1.00 95.44 279 VAL A N 1
ATOM 2228 C CA . VAL A 1 279 ? -13.108 19.207 6.406 1.00 95.44 279 VAL A CA 1
ATOM 2229 C C . VAL A 1 279 ? -14.626 19.135 6.586 1.00 95.44 279 VAL A C 1
ATOM 2231 O O . VAL A 1 279 ? -15.264 20.180 6.686 1.00 95.44 279 VAL A O 1
ATOM 2234 N N . PRO A 1 280 ? -15.227 17.932 6.588 1.00 91.50 280 PRO A N 1
ATOM 2235 C CA . PRO A 1 280 ? -16.660 17.779 6.819 1.00 91.50 280 PRO A CA 1
ATOM 2236 C C . PRO A 1 280 ? -17.055 18.039 8.278 1.00 91.50 280 PRO A C 1
ATOM 2238 O O . PRO A 1 280 ? -16.256 17.857 9.198 1.00 91.50 280 PRO A O 1
ATOM 2241 N N . GLY A 1 281 ? -18.330 18.372 8.486 1.00 87.75 281 GLY A N 1
ATOM 2242 C CA . GLY A 1 281 ? -18.901 18.622 9.811 1.00 87.75 281 GLY A CA 1
ATOM 2243 C C . GLY A 1 281 ? -18.585 20.022 10.344 1.00 87.75 281 GLY A C 1
ATOM 2244 O O . GLY A 1 281 ? -18.339 20.944 9.572 1.00 87.75 281 GLY A O 1
ATOM 2245 N N . ASP A 1 282 ? -18.612 20.169 11.670 1.00 89.44 282 ASP A N 1
ATOM 2246 C CA . ASP A 1 282 ? -18.417 21.458 12.359 1.00 89.44 282 ASP A CA 1
ATOM 2247 C C . ASP A 1 282 ? -16.958 21.704 12.804 1.00 89.44 282 ASP A C 1
ATOM 2249 O O . ASP A 1 282 ? -16.670 22.679 13.503 1.00 89.44 282 ASP A O 1
ATOM 2253 N N . ASP A 1 283 ? -16.027 20.811 12.450 1.00 94.25 283 ASP A N 1
ATOM 2254 C CA . ASP A 1 283 ? -14.605 20.983 12.760 1.00 94.25 283 ASP A CA 1
ATOM 2255 C C . ASP A 1 283 ? -13.920 21.887 11.724 1.00 94.25 283 ASP A C 1
ATOM 2257 O O . ASP A 1 283 ? -14.437 22.159 10.643 1.00 94.25 283 ASP A O 1
ATOM 2261 N N . SER A 1 284 ? -12.736 22.388 12.054 1.00 95.19 284 SER A N 1
ATOM 2262 C CA . SER A 1 284 ? -11.986 23.279 11.169 1.00 95.19 284 SER A CA 1
ATOM 2263 C C . SER A 1 284 ? -10.487 23.091 11.323 1.00 95.19 284 SER A C 1
ATOM 2265 O O . SER A 1 284 ? -9.993 22.562 12.320 1.00 95.19 284 SER A O 1
ATOM 2267 N N . ILE A 1 285 ? -9.740 23.528 10.312 1.00 97.38 285 ILE A N 1
ATOM 2268 C CA . ILE A 1 285 ? -8.284 23.424 10.301 1.00 97.38 285 ILE A CA 1
ATOM 2269 C C . ILE A 1 285 ? -7.703 24.379 11.348 1.00 97.38 285 ILE A C 1
ATOM 2271 O O . ILE A 1 285 ? -7.970 25.580 11.351 1.00 97.38 285 ILE A O 1
ATOM 2275 N N . LYS A 1 286 ? -6.871 23.831 12.232 1.00 97.50 286 LYS A N 1
ATOM 2276 C CA . LYS A 1 286 ? -6.076 24.576 13.210 1.00 97.50 286 LYS A CA 1
ATOM 2277 C C . LYS A 1 286 ? -4.668 24.847 12.700 1.00 97.50 286 LYS A C 1
ATOM 2279 O O . LYS A 1 286 ? -4.142 25.933 12.924 1.00 97.50 286 LYS A O 1
ATOM 2284 N N . GLN A 1 287 ? -4.043 23.848 12.079 1.00 98.19 287 GLN A N 1
ATOM 2285 C CA . GLN A 1 287 ? -2.659 23.931 11.624 1.00 98.19 287 GLN A CA 1
ATOM 2286 C C . GLN A 1 287 ? -2.397 22.963 10.469 1.00 98.19 287 GLN A C 1
ATOM 2288 O O . GLN A 1 287 ? -2.885 21.836 10.486 1.00 98.19 287 GLN A O 1
ATOM 2293 N N . ILE A 1 288 ? -1.567 23.377 9.514 1.00 98.19 288 ILE A N 1
ATOM 2294 C CA . ILE A 1 288 ? -1.035 22.530 8.447 1.00 98.19 288 ILE A CA 1
ATOM 2295 C C . ILE A 1 288 ? 0.491 22.571 8.507 1.00 98.19 288 ILE A C 1
ATOM 2297 O O . ILE A 1 288 ? 1.101 23.635 8.387 1.00 98.19 288 ILE A O 1
ATOM 2301 N N . LEU A 1 289 ? 1.113 21.404 8.671 1.00 97.50 289 LEU A N 1
ATOM 2302 C CA . LEU A 1 289 ? 2.564 21.246 8.675 1.00 97.50 289 LEU A CA 1
ATOM 2303 C C . LEU A 1 289 ? 3.010 20.476 7.435 1.00 97.50 289 LEU A C 1
ATOM 2305 O O . LEU A 1 289 ? 2.581 19.345 7.220 1.00 97.50 289 LEU A O 1
ATOM 2309 N N . LEU A 1 290 ? 3.925 21.061 6.665 1.00 96.12 290 LEU A N 1
ATOM 2310 C CA . LEU A 1 290 ? 4.670 20.350 5.634 1.00 96.12 290 LEU A CA 1
ATOM 2311 C C . LEU A 1 290 ? 5.995 19.872 6.221 1.00 96.12 290 LEU A C 1
ATOM 2313 O O . LEU A 1 290 ? 6.843 20.676 6.624 1.00 96.12 290 LEU A O 1
ATOM 2317 N N . ARG A 1 291 ? 6.165 18.556 6.268 1.00 95.38 291 ARG A N 1
ATOM 2318 C CA . ARG A 1 291 ? 7.315 17.884 6.861 1.00 95.38 291 ARG A CA 1
ATOM 2319 C C . ARG A 1 291 ? 8.084 17.092 5.819 1.00 95.38 291 ARG A C 1
ATOM 2321 O O . ARG A 1 291 ? 7.515 16.581 4.861 1.00 95.38 291 ARG A O 1
ATOM 2328 N N . SER A 1 292 ? 9.392 17.005 6.006 1.00 93.88 292 SER A N 1
ATOM 2329 C CA . SER A 1 292 ? 10.297 16.204 5.178 1.00 93.88 292 SER A CA 1
ATOM 2330 C C . SER A 1 292 ? 11.521 15.800 5.992 1.00 93.88 292 SER A C 1
ATOM 2332 O O . SER A 1 292 ? 11.844 16.449 6.992 1.00 93.88 292 SER A O 1
ATOM 2334 N N . GLN A 1 293 ? 12.237 14.770 5.549 1.00 89.44 293 GLN A N 1
ATOM 2335 C CA . GLN A 1 293 ? 13.525 14.398 6.125 1.00 89.44 293 GLN A CA 1
ATOM 2336 C C . GLN A 1 293 ? 14.661 14.804 5.181 1.00 89.44 293 GLN A C 1
ATOM 2338 O O . GLN A 1 293 ? 14.697 14.413 4.016 1.00 89.44 293 GLN A O 1
ATOM 2343 N N . TYR A 1 294 ? 15.619 15.587 5.680 1.00 82.69 294 TYR A N 1
ATOM 2344 C CA . TYR A 1 294 ? 16.785 16.014 4.908 1.00 82.69 294 TYR A CA 1
ATOM 2345 C C . TYR A 1 294 ? 18.068 15.729 5.686 1.00 82.69 294 TYR A C 1
ATOM 2347 O O . TYR A 1 294 ? 18.253 16.247 6.782 1.00 82.69 294 TYR A O 1
ATOM 2355 N N . HIS A 1 295 ? 18.961 14.903 5.129 1.00 79.31 295 HIS A N 1
ATOM 2356 C CA . HIS A 1 295 ? 20.194 14.459 5.805 1.00 79.31 295 HIS A CA 1
ATOM 2357 C C . HIS A 1 295 ? 19.929 13.897 7.220 1.00 79.31 295 HIS A C 1
ATOM 2359 O O . HIS A 1 295 ? 20.637 14.227 8.170 1.00 79.31 295 HIS A O 1
ATOM 2365 N N . ASN A 1 296 ? 18.879 13.080 7.361 1.00 78.88 296 ASN A N 1
ATOM 2366 C CA . ASN A 1 296 ? 18.401 12.518 8.633 1.00 78.88 296 ASN A CA 1
ATOM 2367 C C . ASN A 1 296 ? 17.954 13.558 9.676 1.00 78.88 296 ASN A C 1
ATOM 2369 O O . ASN A 1 296 ? 17.813 13.227 10.849 1.00 78.88 296 ASN A O 1
ATOM 2373 N N . GLN A 1 297 ? 17.709 14.804 9.264 1.00 82.81 297 GLN A N 1
ATOM 2374 C CA . GLN A 1 297 ? 17.138 15.845 10.112 1.00 82.81 297 GLN A CA 1
ATOM 2375 C C . GLN A 1 297 ? 15.696 16.131 9.675 1.00 82.81 297 GLN A C 1
ATOM 2377 O O . GLN A 1 297 ? 15.466 16.384 8.485 1.00 82.81 297 GLN A O 1
ATOM 2382 N N . PRO A 1 298 ? 14.720 16.095 10.596 1.00 85.75 298 PRO A N 1
ATOM 2383 C CA . PRO A 1 298 ? 13.353 16.468 10.280 1.00 85.75 298 PRO A CA 1
ATOM 2384 C C . PRO A 1 298 ? 13.272 17.978 10.036 1.00 85.75 298 PRO A C 1
ATOM 2386 O O . PRO A 1 298 ? 13.747 18.790 10.831 1.00 85.75 298 PRO A O 1
ATOM 2389 N N . VAL A 1 299 ? 12.643 18.360 8.930 1.00 91.75 299 VAL A N 1
ATOM 2390 C CA . VAL A 1 299 ? 12.277 19.741 8.616 1.00 91.75 299 VAL A CA 1
ATOM 2391 C C . VAL A 1 299 ? 10.762 19.825 8.679 1.00 91.75 299 VAL A C 1
ATOM 2393 O O . VAL A 1 299 ? 10.086 19.053 8.009 1.00 91.75 299 VAL A O 1
ATOM 2396 N N . SER A 1 300 ? 10.232 20.762 9.462 1.00 94.44 300 SER A N 1
ATOM 2397 C CA . SER A 1 300 ? 8.793 21.003 9.595 1.00 94.44 300 SER A CA 1
ATOM 2398 C C . SER A 1 300 ? 8.514 22.483 9.384 1.00 94.44 300 SER A C 1
ATOM 2400 O O . SER A 1 300 ? 9.091 23.321 10.076 1.00 94.44 300 SER A O 1
ATOM 2402 N N . VAL A 1 301 ? 7.626 22.801 8.447 1.00 95.00 301 VAL A N 1
ATOM 2403 C CA . VAL A 1 301 ? 7.221 24.175 8.136 1.00 95.00 301 VAL A CA 1
ATOM 2404 C C . VAL A 1 301 ? 5.717 24.300 8.323 1.00 95.00 301 VAL A C 1
ATOM 2406 O O . VAL A 1 301 ? 4.961 23.504 7.774 1.00 95.00 301 VAL A O 1
ATOM 2409 N N . ASP A 1 302 ? 5.291 25.295 9.095 1.00 97.12 302 ASP A N 1
ATOM 2410 C CA . ASP A 1 302 ? 3.880 25.662 9.189 1.00 97.12 302 ASP A CA 1
ATOM 2411 C C . ASP A 1 302 ? 3.485 26.464 7.949 1.00 97.12 302 ASP A C 1
ATOM 2413 O O . ASP A 1 302 ? 4.065 27.515 7.666 1.00 97.12 302 ASP A O 1
ATOM 2417 N N . ILE A 1 303 ? 2.531 25.929 7.193 1.00 96.56 303 ILE A N 1
ATOM 2418 C CA . ILE A 1 303 ? 2.037 26.513 5.943 1.00 96.56 303 ILE A CA 1
ATOM 2419 C C . ILE A 1 303 ? 0.540 26.818 6.012 1.00 96.56 303 ILE A C 1
ATOM 2421 O O . ILE A 1 303 ? -0.103 27.003 4.984 1.00 96.56 303 ILE A O 1
ATOM 2425 N N . THR A 1 304 ? -0.022 26.910 7.220 1.00 96.19 304 THR A N 1
ATOM 2426 C CA . THR A 1 304 ? -1.455 27.166 7.438 1.00 96.19 304 THR A CA 1
ATOM 2427 C C . THR A 1 304 ? -1.928 28.439 6.731 1.00 96.19 304 THR A C 1
ATOM 2429 O O . THR A 1 304 ? -3.016 28.470 6.170 1.00 96.19 304 THR A O 1
ATOM 2432 N N . THR A 1 305 ? -1.096 29.485 6.696 1.00 94.19 305 THR A N 1
ATOM 2433 C CA . THR A 1 305 ? -1.424 30.772 6.054 1.00 94.19 305 THR A CA 1
ATOM 2434 C C . THR A 1 305 ? -1.441 30.725 4.524 1.00 94.19 305 THR A C 1
ATOM 2436 O O . THR A 1 305 ? -1.899 31.683 3.905 1.00 94.19 305 THR A O 1
ATOM 2439 N N . ALA A 1 306 ? -0.941 29.647 3.910 1.00 92.88 306 ALA A N 1
ATOM 2440 C CA . ALA A 1 306 ? -0.984 29.439 2.464 1.00 92.88 306 ALA A CA 1
ATOM 2441 C C . ALA A 1 306 ? -2.299 28.792 1.992 1.00 92.88 306 ALA A C 1
ATOM 2443 O O . ALA A 1 306 ? -2.511 28.668 0.787 1.00 92.88 306 ALA A O 1
ATOM 2444 N N . LEU A 1 307 ? -3.167 28.377 2.923 1.00 94.12 307 LEU A N 1
ATOM 2445 C CA . LEU A 1 307 ? -4.488 27.846 2.617 1.00 94.12 307 LEU A CA 1
ATOM 2446 C C . LEU A 1 307 ? -5.437 28.989 2.217 1.00 94.12 307 LEU A C 1
ATOM 2448 O O . LEU A 1 307 ? -5.710 29.894 3.007 1.00 94.12 307 LEU A O 1
ATOM 2452 N N . GLY A 1 308 ? -5.929 28.936 0.981 1.00 89.81 308 GLY A N 1
ATOM 2453 C CA . GLY A 1 308 ? -7.031 29.749 0.471 1.00 89.81 308 GLY A CA 1
ATOM 2454 C C . GLY A 1 308 ? -8.381 29.056 0.669 1.00 89.81 308 GLY A C 1
ATOM 2455 O O . GLY A 1 308 ? -8.559 28.308 1.622 1.00 89.81 308 GLY A O 1
ATOM 2456 N N . ASN A 1 309 ? -9.339 29.298 -0.233 1.00 87.12 309 ASN A N 1
ATOM 2457 C CA . ASN A 1 309 ? -10.649 28.629 -0.258 1.00 87.12 309 ASN A CA 1
ATOM 2458 C C . ASN A 1 309 ? -10.487 27.110 -0.482 1.00 87.12 309 ASN A C 1
ATOM 2460 O O . ASN A 1 309 ? -10.658 26.642 -1.601 1.00 87.12 309 ASN A O 1
ATOM 2464 N N . GLU A 1 310 ? -10.093 26.370 0.557 1.00 90.88 310 GLU A N 1
ATOM 2465 C CA . GLU A 1 310 ? -9.773 24.929 0.567 1.00 90.88 310 GLU A CA 1
ATOM 2466 C C . GLU A 1 310 ? -8.539 24.519 -0.256 1.00 90.88 310 GLU A C 1
ATOM 2468 O O . GLU A 1 310 ? -8.042 23.407 -0.103 1.00 90.88 310 GLU A O 1
ATOM 2473 N N . GLU A 1 311 ? -7.988 25.410 -1.076 1.00 95.75 311 GLU A N 1
ATOM 2474 C CA . GLU A 1 311 ? -6.779 25.172 -1.865 1.00 95.75 311 GLU A CA 1
ATOM 2475 C C . GLU A 1 311 ? -5.508 25.608 -1.131 1.00 95.75 311 GLU A C 1
ATOM 2477 O O . GLU A 1 311 ? -5.385 26.739 -0.661 1.00 95.75 311 GLU A O 1
ATOM 2482 N N . LEU A 1 312 ? -4.522 24.721 -1.096 1.00 95.75 312 LEU A N 1
ATOM 2483 C CA . LEU A 1 312 ? -3.197 24.940 -0.541 1.00 95.75 312 LEU A CA 1
ATOM 2484 C C . LEU A 1 312 ? -2.155 24.834 -1.659 1.00 95.75 312 LEU A C 1
ATOM 2486 O O . LEU A 1 312 ? -1.915 23.754 -2.202 1.00 95.75 312 LEU A O 1
ATOM 2490 N N . GLU A 1 313 ? -1.501 25.950 -1.985 1.00 93.56 313 GLU A N 1
ATOM 2491 C CA . GLU A 1 313 ? -0.376 25.949 -2.924 1.00 93.56 313 GLU A CA 1
ATOM 2492 C C . GLU A 1 313 ? 0.922 25.578 -2.192 1.00 93.56 313 GLU A C 1
ATOM 2494 O O . GLU A 1 313 ? 1.364 26.272 -1.275 1.00 93.56 313 GLU A O 1
ATOM 2499 N N . ILE A 1 314 ? 1.575 24.504 -2.636 1.00 93.75 314 ILE A N 1
ATOM 2500 C CA . ILE A 1 314 ? 2.888 24.080 -2.146 1.00 93.75 314 ILE A CA 1
ATOM 2501 C C . ILE A 1 314 ? 3.935 24.147 -3.259 1.00 93.75 314 ILE A C 1
ATOM 2503 O O . ILE A 1 314 ? 3.658 23.906 -4.433 1.00 93.75 314 ILE A O 1
ATOM 2507 N N . LYS A 1 315 ? 5.179 24.456 -2.882 1.00 93.69 315 LYS A N 1
ATOM 2508 C CA . LYS A 1 315 ? 6.335 24.477 -3.791 1.00 93.69 315 LYS A CA 1
ATOM 2509 C C . LYS A 1 315 ? 7.551 23.824 -3.127 1.00 93.69 315 LYS A C 1
ATOM 2511 O O . LYS A 1 315 ? 8.481 24.522 -2.706 1.00 93.69 315 LYS A O 1
ATOM 2516 N N . PRO A 1 316 ? 7.547 22.494 -2.960 1.00 91.69 316 PRO A N 1
ATOM 2517 C CA . PRO A 1 316 ? 8.617 21.810 -2.254 1.00 91.69 316 PRO A CA 1
ATOM 2518 C C . PRO A 1 316 ? 9.925 21.865 -3.053 1.00 91.69 316 PRO A C 1
ATOM 2520 O O . PRO A 1 316 ? 9.954 21.704 -4.272 1.00 91.69 316 PRO A O 1
ATOM 2523 N N . THR A 1 317 ? 11.038 22.098 -2.358 1.00 90.62 317 THR A N 1
ATOM 2524 C CA . THR A 1 317 ? 12.375 22.226 -2.974 1.00 90.62 317 THR A CA 1
ATOM 2525 C C . THR A 1 317 ? 13.318 21.084 -2.613 1.00 90.62 317 THR A C 1
ATOM 2527 O O . THR A 1 317 ? 14.406 20.981 -3.183 1.00 90.62 317 THR A O 1
ATOM 2530 N N . LYS A 1 318 ? 12.930 20.224 -1.673 1.00 91.25 318 LYS A N 1
ATOM 2531 C CA . LYS A 1 318 ? 13.712 19.068 -1.232 1.00 91.25 318 LYS A CA 1
ATOM 2532 C C . LYS A 1 318 ? 13.203 17.819 -1.941 1.00 91.25 318 LYS A C 1
ATOM 2534 O O . LYS A 1 318 ? 12.022 17.730 -2.235 1.00 91.25 318 LYS A O 1
ATOM 2539 N N . LEU A 1 319 ? 14.110 16.903 -2.268 1.00 91.94 319 LEU A N 1
ATOM 2540 C CA . LEU A 1 319 ? 13.758 15.613 -2.862 1.00 91.94 319 LEU A CA 1
ATOM 2541 C C . LEU A 1 319 ? 13.399 14.612 -1.764 1.00 91.94 319 LEU A C 1
ATOM 2543 O O . LEU A 1 319 ? 13.917 14.723 -0.655 1.00 91.94 319 LEU A O 1
ATOM 2547 N N . GLY A 1 320 ? 12.593 13.616 -2.117 1.00 91.56 320 GLY A N 1
ATOM 2548 C CA . GLY A 1 320 ? 12.194 12.527 -1.231 1.00 91.56 320 GLY A CA 1
ATOM 2549 C C . GLY A 1 320 ? 10.767 12.672 -0.715 1.00 91.56 320 GLY A C 1
ATOM 2550 O O . GLY A 1 320 ? 9.979 13.485 -1.209 1.00 91.56 320 GLY A O 1
ATOM 2551 N N . GLU A 1 321 ? 10.445 11.853 0.276 1.00 93.06 321 GLU A N 1
ATOM 2552 C CA . GLU A 1 321 ? 9.122 11.802 0.888 1.00 93.06 321 GLU A CA 1
ATOM 2553 C C . GLU A 1 321 ? 8.814 13.094 1.646 1.00 93.06 321 GLU A C 1
ATOM 2555 O O . GLU A 1 321 ? 9.679 13.688 2.297 1.00 93.06 321 GLU A O 1
ATOM 2560 N N . HIS A 1 322 ? 7.567 13.535 1.535 1.00 94.50 322 HIS A N 1
ATOM 2561 C CA . HIS A 1 322 ? 7.008 1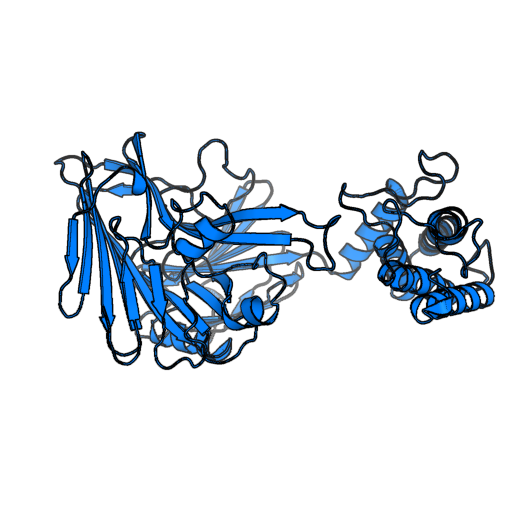4.648 2.284 1.00 94.50 322 HIS A CA 1
ATOM 2562 C C . HIS A 1 322 ? 5.707 14.199 2.942 1.00 94.50 322 HIS A C 1
ATOM 2564 O O . HIS A 1 322 ? 4.921 13.459 2.351 1.00 94.50 322 HIS A O 1
ATOM 2570 N N . GLU A 1 323 ? 5.479 14.685 4.156 1.00 95.31 323 GLU A N 1
ATOM 2571 C CA . GLU A 1 323 ? 4.236 14.520 4.900 1.00 95.31 323 GLU A CA 1
ATOM 2572 C C . GLU A 1 323 ? 3.529 15.875 4.963 1.00 95.31 323 GLU A C 1
ATOM 2574 O O . GLU A 1 323 ? 4.125 16.877 5.365 1.00 95.31 323 GLU A O 1
ATOM 2579 N N . LEU A 1 324 ? 2.249 15.899 4.605 1.00 96.31 324 LEU A N 1
ATOM 2580 C CA . LEU A 1 324 ? 1.353 17.001 4.927 1.00 96.31 324 LEU A CA 1
ATOM 2581 C C . LEU A 1 324 ? 0.482 16.575 6.109 1.00 96.31 324 LEU A C 1
ATOM 2583 O O . LEU A 1 324 ? -0.420 15.759 5.939 1.00 96.31 324 LEU A O 1
ATOM 2587 N N . LEU A 1 325 ? 0.760 17.116 7.296 1.00 97.31 325 LEU A N 1
ATOM 2588 C CA . LEU A 1 325 ? -0.033 16.875 8.501 1.00 97.31 325 LEU A CA 1
ATOM 2589 C C . LEU A 1 325 ? -1.049 18.006 8.685 1.00 97.31 325 LEU A C 1
ATOM 2591 O O . LEU A 1 325 ? -0.666 19.168 8.837 1.00 97.31 325 LEU A O 1
ATOM 2595 N N . VAL A 1 326 ? -2.330 17.657 8.732 1.00 98.00 326 VAL A N 1
ATOM 2596 C CA . VAL A 1 326 ? -3.449 18.568 8.982 1.00 98.00 326 VAL A CA 1
ATOM 2597 C C . VAL A 1 326 ? -3.972 18.322 10.391 1.00 98.00 326 VAL A C 1
ATOM 2599 O O . VAL A 1 326 ? -4.413 17.225 10.719 1.00 98.00 326 VAL A O 1
ATOM 2602 N N 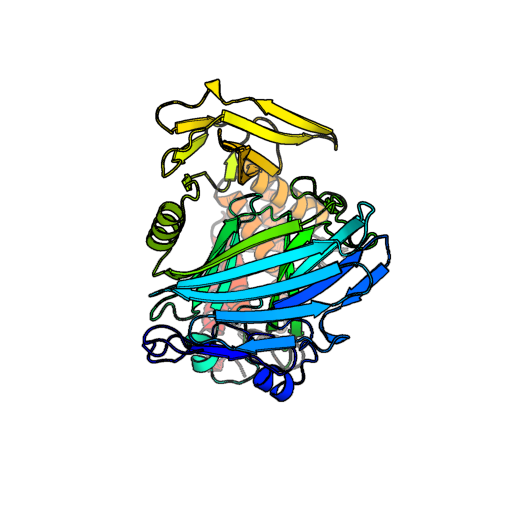. ARG A 1 327 ? -3.940 19.350 11.235 1.00 98.25 327 ARG A N 1
ATOM 2603 C CA . ARG A 1 327 ? -4.480 19.321 12.597 1.00 98.25 327 ARG A CA 1
ATOM 2604 C C . ARG A 1 327 ? -5.771 20.105 12.644 1.00 98.25 327 ARG A C 1
ATOM 2606 O O . ARG A 1 327 ? -5.804 21.254 12.198 1.00 98.25 327 ARG A O 1
ATOM 2613 N N . LEU A 1 328 ? -6.799 19.515 13.232 1.00 97.94 328 LEU A N 1
ATOM 2614 C CA . LEU A 1 328 ? -8.100 20.147 13.400 1.00 97.94 328 LEU A CA 1
ATOM 2615 C C . LEU A 1 328 ? -8.226 20.822 14.774 1.00 97.94 328 LEU A C 1
ATOM 2617 O O . LEU A 1 328 ? -7.411 20.592 15.675 1.00 97.94 328 LEU A O 1
ATOM 2621 N N . GLN A 1 329 ? -9.236 21.675 14.951 1.00 97.56 329 GLN A N 1
ATOM 2622 C CA . GLN A 1 329 ? -9.489 22.350 16.230 1.00 97.56 329 GLN A CA 1
ATOM 2623 C C . GLN A 1 329 ? -9.866 21.362 17.336 1.00 97.56 329 GLN A C 1
ATOM 2625 O O . GLN A 1 329 ? -9.472 21.564 18.485 1.00 97.56 329 GLN A O 1
ATOM 2630 N N . SER A 1 330 ? -10.535 20.258 16.985 1.00 96.12 330 SER A N 1
ATOM 2631 C CA . SER A 1 330 ? -10.810 19.141 17.902 1.00 96.12 330 SER A CA 1
ATOM 2632 C C . SER A 1 330 ? -9.555 18.450 18.455 1.00 96.12 330 SER A C 1
ATOM 2634 O O . SER A 1 330 ? -9.652 17.676 19.405 1.00 96.12 330 SER A O 1
ATOM 2636 N N . GLY A 1 331 ? -8.380 18.698 17.865 1.00 96.69 331 GLY A N 1
ATOM 2637 C CA . GLY A 1 331 ? -7.137 17.990 18.171 1.00 96.69 331 GLY A CA 1
ATOM 2638 C C . GLY A 1 331 ? -6.924 16.718 17.348 1.00 96.69 331 GLY A C 1
ATOM 2639 O O . GLY A 1 331 ? -5.844 16.138 17.431 1.00 96.69 331 GLY A O 1
ATOM 2640 N N . LYS A 1 332 ? -7.901 16.306 16.528 1.00 97.38 332 LYS A N 1
ATOM 2641 C CA . LYS A 1 332 ? -7.723 15.219 15.556 1.00 97.38 332 LYS A CA 1
ATOM 2642 C C . LYS A 1 332 ? -6.709 15.609 14.482 1.00 97.38 332 LYS A C 1
ATOM 2644 O O . LYS A 1 332 ? -6.617 16.777 14.094 1.00 97.38 332 LYS A O 1
ATOM 2649 N N . GLU A 1 333 ? -5.980 14.622 13.976 1.00 97.44 333 GLU A N 1
ATOM 2650 C CA . GLU A 1 333 ? -4.978 14.822 12.930 1.00 97.44 333 GLU A CA 1
ATOM 2651 C C . GLU A 1 333 ? -5.240 13.904 11.734 1.00 97.44 333 GLU A C 1
ATOM 2653 O O . GLU A 1 333 ? -5.465 12.704 11.910 1.00 97.44 333 GLU A O 1
ATOM 2658 N N . ASP A 1 334 ? -5.164 14.471 10.528 1.00 97.38 334 ASP A N 1
ATOM 2659 C CA . ASP A 1 334 ? -5.081 13.727 9.271 1.00 97.38 334 ASP A CA 1
ATOM 2660 C C . ASP A 1 334 ? -3.729 13.942 8.588 1.00 97.38 334 ASP A C 1
ATOM 2662 O O . ASP A 1 334 ? -3.063 14.954 8.822 1.00 97.38 334 ASP A O 1
ATOM 2666 N N . ARG A 1 335 ? -3.302 13.003 7.740 1.00 95.62 335 ARG A N 1
ATOM 2667 C CA . ARG A 1 335 ? -2.061 13.146 6.975 1.00 95.62 335 ARG A CA 1
ATOM 2668 C C . ARG A 1 335 ? -2.146 12.537 5.588 1.00 95.62 335 ARG A C 1
ATOM 2670 O O . ARG A 1 335 ? -2.826 11.539 5.370 1.00 95.62 335 ARG A O 1
ATOM 2677 N N . VAL A 1 336 ? -1.356 13.100 4.681 1.00 95.06 336 VAL A N 1
ATOM 2678 C CA . VAL A 1 336 ? -1.047 12.493 3.383 1.00 95.06 336 VAL A CA 1
ATOM 2679 C C . VAL A 1 336 ? 0.457 12.499 3.146 1.00 95.06 336 VAL A C 1
ATOM 2681 O O . VAL A 1 336 ? 1.170 13.397 3.602 1.00 95.06 336 VAL A O 1
ATOM 2684 N N . VAL A 1 337 ? 0.935 11.484 2.429 1.00 94.00 337 VAL A N 1
ATOM 2685 C CA . VAL A 1 337 ? 2.350 11.305 2.095 1.00 94.00 337 VAL A CA 1
ATOM 2686 C C . VAL A 1 337 ? 2.501 11.319 0.584 1.00 94.00 337 VAL A C 1
ATOM 2688 O O . VAL A 1 337 ? 1.786 10.611 -0.124 1.00 94.00 337 VAL A O 1
ATOM 2691 N N . PHE A 1 338 ? 3.440 12.116 0.084 1.00 93.62 338 PHE A N 1
ATOM 2692 C CA . PHE A 1 338 ? 3.727 12.216 -1.344 1.00 93.62 338 PHE A CA 1
ATOM 2693 C C . PHE A 1 338 ? 5.227 12.350 -1.596 1.00 93.62 338 PHE A C 1
ATOM 2695 O O . PHE A 1 338 ? 6.004 12.733 -0.721 1.00 93.62 338 PHE A O 1
ATOM 2702 N N . ASN A 1 339 ? 5.645 12.029 -2.819 1.00 93.12 339 ASN A N 1
ATOM 2703 C CA . ASN A 1 339 ? 7.050 12.079 -3.208 1.00 93.12 339 ASN A CA 1
ATOM 2704 C C . ASN A 1 339 ? 7.368 13.348 -3.992 1.00 93.12 339 ASN A C 1
ATOM 2706 O O . ASN A 1 339 ? 6.696 13.673 -4.972 1.00 93.12 339 ASN A O 1
ATOM 2710 N N . VAL A 1 340 ? 8.453 14.021 -3.609 1.00 93.88 340 VAL A N 1
ATOM 2711 C CA . VAL A 1 340 ? 9.026 15.118 -4.387 1.00 93.88 340 VAL A CA 1
ATOM 2712 C C . VAL A 1 340 ? 10.223 14.597 -5.165 1.00 93.88 340 VAL A C 1
ATOM 2714 O O . VAL A 1 340 ? 11.230 14.167 -4.599 1.00 93.88 340 VAL A O 1
ATOM 2717 N N . MET A 1 341 ? 10.112 14.624 -6.487 1.00 93.69 341 MET A N 1
ATOM 2718 C CA . MET A 1 341 ? 11.076 14.013 -7.393 1.00 93.69 341 MET A CA 1
ATOM 2719 C C . MET A 1 341 ? 11.749 15.055 -8.282 1.00 93.69 341 MET A C 1
ATOM 2721 O O . MET A 1 341 ? 11.202 16.117 -8.576 1.00 93.69 341 MET A O 1
ATOM 2725 N N . ALA A 1 342 ? 12.961 14.745 -8.743 1.00 93.69 342 ALA A N 1
ATOM 2726 C CA . ALA A 1 342 ? 13.571 15.522 -9.812 1.00 93.69 342 ALA A CA 1
ATOM 2727 C C . ALA A 1 342 ? 12.725 15.371 -11.091 1.00 93.69 342 ALA A C 1
ATOM 2729 O O . ALA A 1 342 ? 12.029 14.363 -11.239 1.00 93.69 342 ALA A O 1
ATOM 2730 N N . PRO A 1 343 ? 12.809 16.313 -12.047 1.00 91.62 343 PRO A N 1
ATOM 2731 C CA . PRO A 1 343 ? 12.094 16.191 -13.311 1.00 91.62 343 PRO A CA 1
ATOM 2732 C C . PRO A 1 343 ? 12.309 14.814 -13.952 1.00 91.62 343 PRO A C 1
ATOM 2734 O O . PRO A 1 343 ? 13.452 14.368 -14.094 1.00 91.62 343 PRO A O 1
ATOM 2737 N N . VAL A 1 344 ? 11.223 14.156 -14.370 1.00 90.25 344 VAL A N 1
ATOM 2738 C CA . VAL A 1 344 ? 11.238 12.768 -14.880 1.00 90.25 344 VAL A CA 1
ATOM 2739 C C . VAL A 1 344 ? 12.281 12.567 -15.982 1.00 90.25 344 VAL A C 1
ATOM 2741 O O . VAL A 1 344 ? 12.997 11.567 -15.990 1.00 90.25 344 VAL A O 1
ATOM 2744 N N . ARG A 1 345 ? 12.453 13.558 -16.867 1.00 90.88 345 ARG A N 1
ATOM 2745 C CA . ARG A 1 345 ? 13.497 13.546 -17.905 1.00 90.88 345 ARG A CA 1
ATOM 2746 C C . ARG A 1 345 ? 14.898 13.346 -17.322 1.00 90.88 345 ARG A C 1
ATOM 2748 O O . ARG A 1 345 ? 15.652 12.520 -17.829 1.00 90.88 345 ARG A O 1
ATOM 2755 N N . ARG A 1 346 ? 15.241 14.079 -16.258 1.00 92.12 346 ARG A N 1
ATOM 2756 C CA . ARG A 1 346 ? 16.545 13.976 -15.591 1.00 92.12 346 ARG A CA 1
ATOM 2757 C C . ARG A 1 346 ? 16.717 12.600 -14.954 1.00 92.12 346 ARG A C 1
ATOM 2759 O O . ARG A 1 346 ? 17.781 12.010 -15.103 1.00 92.12 346 ARG A O 1
ATOM 2766 N N . LEU A 1 347 ? 15.677 12.080 -14.299 1.00 92.25 347 LEU A N 1
ATOM 2767 C CA . LEU A 1 347 ? 15.702 10.747 -13.687 1.00 92.25 347 LEU A CA 1
ATOM 2768 C C . LEU A 1 347 ? 15.956 9.649 -14.728 1.00 92.25 347 LEU A C 1
ATOM 2770 O O . LEU A 1 347 ? 16.836 8.812 -14.538 1.00 92.25 347 LEU A O 1
ATOM 2774 N N . ILE A 1 348 ? 15.240 9.687 -15.857 1.00 94.31 348 ILE A N 1
ATOM 2775 C CA . ILE A 1 348 ? 15.419 8.732 -16.959 1.00 94.31 348 ILE A CA 1
ATOM 2776 C C . ILE A 1 348 ? 16.837 8.827 -17.531 1.00 94.31 348 ILE A C 1
ATOM 2778 O O . ILE A 1 348 ? 17.496 7.803 -17.699 1.00 94.31 348 ILE A O 1
ATOM 2782 N N . GLN A 1 349 ? 17.335 10.039 -17.793 1.00 93.81 349 GLN A N 1
ATOM 2783 C CA . GLN A 1 349 ? 18.687 10.245 -18.322 1.00 93.81 349 GLN A CA 1
ATOM 2784 C C . GLN A 1 349 ? 19.765 9.722 -17.369 1.00 93.81 349 GLN A C 1
ATOM 2786 O O . GLN A 1 349 ? 20.665 9.006 -17.803 1.00 93.81 349 GLN A O 1
ATOM 2791 N N . GLN A 1 350 ? 19.651 10.016 -16.071 1.00 94.12 350 GLN A N 1
ATOM 2792 C CA . GLN A 1 350 ? 20.574 9.508 -15.054 1.00 94.12 350 GLN A CA 1
ATOM 2793 C C . GLN A 1 350 ? 20.534 7.979 -14.973 1.00 94.12 350 GLN A C 1
ATOM 2795 O O . GLN A 1 350 ? 21.584 7.341 -14.908 1.00 94.12 350 GLN A O 1
ATOM 2800 N N . ARG A 1 351 ? 19.341 7.373 -15.038 1.00 93.81 351 ARG A N 1
ATOM 2801 C CA . ARG A 1 351 ? 19.199 5.913 -15.023 1.00 93.81 351 ARG A CA 1
ATOM 2802 C C . ARG A 1 351 ? 19.806 5.262 -16.265 1.00 93.81 351 ARG A C 1
ATOM 2804 O O . ARG A 1 351 ? 20.498 4.259 -16.132 1.00 93.81 351 ARG A O 1
ATOM 2811 N N . VAL A 1 352 ? 19.578 5.825 -17.449 1.00 95.31 352 VAL A N 1
ATOM 2812 C CA . VAL A 1 352 ? 20.149 5.335 -18.715 1.00 95.31 352 VAL A CA 1
ATOM 2813 C C . VAL A 1 352 ? 21.669 5.455 -18.730 1.00 95.31 352 VAL A C 1
ATOM 2815 O O . VAL A 1 352 ? 22.342 4.502 -19.124 1.00 95.31 352 VAL A O 1
ATOM 2818 N N . GLN A 1 353 ? 22.212 6.575 -18.245 1.00 95.50 353 GLN A N 1
ATOM 2819 C CA . GLN A 1 353 ? 23.655 6.741 -18.096 1.00 95.50 353 GLN A CA 1
ATOM 2820 C C . GLN A 1 353 ? 24.227 5.672 -17.163 1.00 95.50 353 GLN A C 1
ATOM 2822 O O . GLN A 1 353 ? 25.145 4.956 -17.552 1.00 95.50 353 GLN A O 1
ATOM 2827 N N . TRP A 1 354 ? 23.627 5.500 -15.980 1.00 94.69 354 TRP A N 1
ATOM 2828 C CA . TRP A 1 354 ? 24.085 4.515 -15.006 1.00 94.69 354 TRP A CA 1
ATOM 2829 C C . TRP A 1 354 ? 24.063 3.090 -15.573 1.00 94.69 354 TRP A C 1
ATOM 2831 O O . TRP A 1 354 ? 25.045 2.370 -15.428 1.00 94.69 354 TRP A O 1
ATOM 2841 N N . LEU A 1 355 ? 22.986 2.694 -16.266 1.00 93.31 355 LEU A N 1
ATOM 2842 C CA . LEU A 1 355 ? 22.881 1.373 -16.903 1.00 93.31 355 LEU A CA 1
ATOM 2843 C C . LEU A 1 355 ? 23.989 1.153 -17.940 1.00 93.31 355 LEU A C 1
ATOM 2845 O O . LEU A 1 355 ? 24.581 0.080 -17.993 1.00 93.31 355 LEU A O 1
ATOM 2849 N N . SER A 1 356 ? 24.276 2.173 -18.740 1.00 93.56 356 SER A N 1
ATOM 2850 C CA . SER A 1 356 ? 25.297 2.115 -19.790 1.00 93.56 356 SER A CA 1
ATOM 2851 C C . SER A 1 356 ? 26.719 2.069 -19.214 1.00 93.56 356 SER A C 1
ATOM 2853 O O . SER A 1 356 ? 27.604 1.445 -19.779 1.00 93.56 356 SER A O 1
ATOM 2855 N N . GLU A 1 357 ? 26.958 2.723 -18.076 1.00 93.56 357 GLU A N 1
ATOM 2856 C CA . GLU A 1 357 ? 28.269 2.749 -17.410 1.00 93.56 357 GLU A CA 1
ATOM 2857 C C . GLU A 1 357 ? 28.538 1.536 -16.513 1.00 93.56 357 GLU A C 1
ATOM 2859 O O . GLU A 1 357 ? 29.689 1.137 -16.370 1.00 93.56 357 GLU A O 1
ATOM 2864 N N . HIS A 1 358 ? 27.500 0.974 -15.887 1.00 91.56 358 HIS A N 1
ATOM 2865 C CA . HIS A 1 358 ? 27.667 0.002 -14.799 1.00 91.56 358 HIS A CA 1
ATOM 2866 C C . HIS A 1 358 ? 27.018 -1.352 -15.073 1.00 91.56 358 HIS A C 1
ATOM 2868 O O . HIS A 1 358 ? 27.378 -2.328 -14.424 1.00 91.56 358 HIS A O 1
ATOM 2874 N N . SER A 1 359 ? 26.025 -1.430 -15.965 1.00 91.44 359 SER A N 1
ATOM 2875 C CA . SER A 1 359 ? 25.350 -2.700 -16.262 1.00 91.44 359 SER A CA 1
ATOM 2876 C C . SER A 1 359 ? 25.839 -3.349 -17.547 1.00 91.44 359 SER A C 1
ATOM 2878 O O . SER A 1 359 ? 25.730 -4.563 -17.653 1.00 91.44 359 SER A O 1
ATOM 2880 N N . PHE A 1 360 ? 26.344 -2.596 -18.525 1.00 93.62 360 PHE A N 1
ATOM 2881 C CA . PHE A 1 360 ? 26.885 -3.200 -19.740 1.00 93.62 360 PHE A CA 1
ATOM 2882 C C . PHE A 1 360 ? 28.246 -3.849 -19.467 1.00 93.62 360 PHE A C 1
ATOM 2884 O O . PHE A 1 360 ? 29.204 -3.175 -19.101 1.00 93.62 360 PHE A O 1
ATOM 2891 N N . GLU A 1 361 ? 28.334 -5.161 -19.665 1.00 92.25 361 GLU A N 1
ATOM 2892 C CA . GLU A 1 361 ? 29.518 -5.952 -19.315 1.00 92.25 361 GLU A CA 1
ATOM 2893 C C . GLU A 1 361 ? 30.639 -5.904 -20.369 1.00 92.25 361 GLU A C 1
ATOM 2895 O O . GLU A 1 361 ? 31.790 -6.243 -20.086 1.00 92.25 361 GLU A O 1
ATOM 2900 N N . GLY A 1 362 ? 30.325 -5.467 -21.592 1.00 93.50 362 GLY A N 1
ATOM 2901 C CA . GLY A 1 362 ? 31.282 -5.442 -22.697 1.00 93.50 362 GLY A CA 1
ATOM 2902 C C . GLY A 1 362 ? 31.796 -6.838 -23.101 1.00 93.50 362 GLY A C 1
ATOM 2903 O O . GLY A 1 362 ? 31.300 -7.858 -22.627 1.00 93.50 362 GLY A O 1
ATOM 2904 N N . PRO A 1 363 ? 32.784 -6.920 -24.008 1.00 93.88 363 PRO A N 1
ATOM 2905 C CA . PRO A 1 363 ? 33.267 -8.194 -24.556 1.00 93.88 363 PRO A CA 1
ATOM 2906 C C . PRO A 1 363 ? 33.992 -9.092 -23.544 1.00 93.88 363 PRO A C 1
ATOM 2908 O O . PRO A 1 363 ? 34.048 -10.301 -23.738 1.00 93.88 363 PRO A O 1
ATOM 2911 N N . SER A 1 364 ? 34.584 -8.508 -22.500 1.00 92.88 364 SER A N 1
ATOM 2912 C CA . SER A 1 364 ? 35.405 -9.210 -21.504 1.00 92.88 364 SER A CA 1
ATOM 2913 C C . SER A 1 364 ? 34.677 -9.475 -20.184 1.00 92.88 364 SER A C 1
ATOM 2915 O O . SER A 1 364 ? 35.326 -9.823 -19.200 1.00 92.88 364 SER A O 1
ATOM 2917 N N . GLY A 1 365 ? 33.366 -9.237 -20.134 1.00 88.38 365 GLY A N 1
ATOM 2918 C CA . GLY A 1 365 ? 32.548 -9.497 -18.955 1.00 88.38 365 GLY A CA 1
ATOM 2919 C C . GLY A 1 365 ? 32.328 -10.979 -18.667 1.00 88.38 365 GLY A C 1
ATOM 2920 O O . GLY A 1 365 ? 32.714 -11.841 -19.458 1.00 88.38 365 GLY A O 1
ATOM 2921 N N . ASN A 1 366 ? 31.683 -11.267 -17.535 1.00 86.31 366 ASN A N 1
ATOM 2922 C CA . ASN A 1 366 ? 31.346 -12.638 -17.142 1.00 86.31 366 ASN A CA 1
ATOM 2923 C C . ASN A 1 366 ? 30.302 -13.227 -18.095 1.00 86.31 366 ASN A C 1
ATOM 2925 O O . ASN A 1 366 ? 30.427 -14.375 -18.516 1.00 86.31 366 ASN A O 1
ATOM 2929 N N . ASP A 1 367 ? 29.327 -12.401 -18.474 1.00 87.56 367 ASP A N 1
ATOM 2930 C CA . ASP A 1 367 ? 28.400 -12.634 -19.569 1.00 87.56 367 ASP A CA 1
ATOM 2931 C C . ASP A 1 367 ? 28.690 -11.603 -20.679 1.00 87.56 367 ASP A C 1
ATOM 2933 O O . ASP A 1 367 ? 28.143 -10.493 -20.661 1.00 87.56 367 ASP A O 1
ATOM 2937 N N . PRO A 1 368 ? 29.552 -11.923 -21.667 1.00 92.12 368 PRO A N 1
ATOM 2938 C CA . PRO A 1 368 ? 29.951 -10.973 -22.699 1.00 92.12 368 PRO A CA 1
ATOM 2939 C C . PRO A 1 368 ? 28.768 -10.274 -23.377 1.00 92.12 368 PRO A C 1
ATOM 2941 O O . PRO A 1 368 ? 27.828 -10.909 -23.862 1.00 92.12 368 PRO A O 1
ATOM 2944 N N . TYR A 1 369 ? 28.849 -8.944 -23.441 1.00 93.62 369 TYR A N 1
ATOM 2945 C CA . TYR A 1 369 ? 27.856 -8.026 -24.008 1.00 93.62 369 TYR A CA 1
ATOM 2946 C C . TYR A 1 369 ? 26.490 -8.016 -23.303 1.00 93.62 369 TYR A C 1
ATOM 2948 O O . TYR A 1 369 ? 25.543 -7.397 -23.801 1.00 93.62 369 TYR A O 1
ATOM 2956 N N . ALA A 1 370 ? 26.342 -8.670 -22.153 1.00 91.38 370 ALA A N 1
ATOM 2957 C CA . ALA A 1 370 ? 25.111 -8.601 -21.383 1.00 91.38 370 ALA A CA 1
ATOM 2958 C C . ALA A 1 370 ? 24.930 -7.226 -20.730 1.00 91.38 370 ALA A C 1
ATOM 2960 O O . ALA A 1 370 ? 25.889 -6.523 -20.412 1.00 91.38 370 ALA A O 1
ATOM 2961 N N . PHE A 1 371 ? 23.668 -6.862 -20.492 1.00 91.31 371 PHE A N 1
ATOM 2962 C CA . PHE A 1 371 ? 23.333 -5.902 -19.446 1.00 91.31 371 PHE A CA 1
ATOM 2963 C C . PHE A 1 371 ? 23.042 -6.687 -18.169 1.00 91.31 371 PHE A C 1
ATOM 2965 O O . PHE A 1 371 ? 21.968 -7.287 -18.040 1.00 91.31 371 PHE A O 1
ATOM 2972 N N . GLY A 1 372 ? 24.001 -6.678 -17.248 1.00 84.06 372 GLY A N 1
ATOM 2973 C CA . GLY A 1 372 ? 23.945 -7.392 -15.983 1.00 84.06 372 GLY A CA 1
ATOM 2974 C C . GLY A 1 372 ? 22.712 -7.021 -15.145 1.00 84.06 372 GLY A C 1
ATOM 2975 O O . GLY A 1 372 ? 22.130 -5.933 -15.301 1.00 84.06 372 GLY A O 1
ATOM 2976 N N . PRO A 1 373 ? 22.245 -7.929 -14.272 1.00 73.19 373 PRO A N 1
ATOM 2977 C CA . PRO A 1 373 ? 21.119 -7.675 -13.382 1.00 73.19 373 PRO A CA 1
ATOM 2978 C C . PRO A 1 373 ? 21.395 -6.488 -12.448 1.00 73.19 373 PRO A C 1
ATOM 2980 O O . PRO A 1 373 ? 22.510 -6.282 -11.992 1.00 73.19 373 PRO A O 1
ATOM 2983 N N . VAL A 1 374 ? 20.348 -5.711 -12.145 1.00 60.25 374 VAL A N 1
ATOM 2984 C CA . VAL A 1 374 ? 20.400 -4.737 -11.032 1.00 60.25 374 VAL A CA 1
ATOM 2985 C C . VAL A 1 374 ? 19.935 -5.415 -9.739 1.00 60.25 374 VAL A C 1
ATOM 2987 O O . VAL A 1 374 ? 20.338 -5.025 -8.650 1.00 60.25 374 VAL A O 1
ATOM 2990 N N . SER A 1 375 ? 19.104 -6.453 -9.872 1.00 54.91 375 SER A N 1
ATOM 2991 C CA . SER A 1 375 ? 18.624 -7.322 -8.804 1.00 54.91 375 SER A CA 1
ATOM 2992 C C . SER A 1 375 ? 18.549 -8.769 -9.303 1.00 54.91 375 SER A C 1
ATOM 2994 O O . SER A 1 375 ? 18.488 -9.029 -10.508 1.00 54.91 375 SER A O 1
ATOM 2996 N N . ASN A 1 376 ? 18.481 -9.714 -8.367 1.00 47.12 376 ASN A N 1
ATOM 2997 C CA . ASN A 1 376 ? 18.425 -11.152 -8.647 1.00 47.12 376 ASN A CA 1
ATOM 2998 C C . ASN A 1 376 ? 17.121 -11.611 -9.340 1.00 47.12 376 ASN A C 1
ATOM 3000 O O . ASN A 1 376 ? 16.993 -12.788 -9.658 1.00 47.12 376 ASN A O 1
ATOM 3004 N N . GLN A 1 377 ? 16.154 -10.714 -9.584 1.00 45.16 377 GLN A N 1
ATOM 3005 C CA . GLN A 1 377 ? 14.826 -11.048 -10.125 1.00 45.16 377 GLN A CA 1
ATOM 3006 C C . GLN A 1 377 ? 14.720 -10.992 -11.662 1.00 45.16 377 GLN A C 1
ATOM 3008 O O . GLN A 1 377 ? 13.632 -11.118 -12.209 1.00 45.16 377 GLN A O 1
ATOM 3013 N N . GLY A 1 378 ? 15.850 -10.890 -12.371 1.00 55.31 378 GLY A N 1
ATOM 3014 C CA . GLY A 1 378 ? 15.910 -11.128 -13.815 1.00 55.31 378 GLY A CA 1
ATOM 3015 C C . GLY A 1 378 ? 15.274 -10.023 -14.661 1.00 55.31 378 GLY A C 1
ATOM 3016 O O . GLY A 1 378 ? 14.156 -10.154 -15.139 1.00 55.31 378 GLY A O 1
ATOM 3017 N N . GLU A 1 379 ? 16.029 -8.963 -14.948 1.00 58.75 379 GLU A N 1
ATOM 3018 C CA . GLU A 1 379 ? 15.583 -7.914 -15.874 1.00 58.75 379 GLU A CA 1
ATOM 3019 C C . GLU A 1 379 ? 16.706 -7.497 -16.825 1.00 58.75 379 GLU A C 1
ATOM 3021 O O . GLU A 1 379 ? 17.481 -6.589 -16.525 1.00 58.75 379 GLU A O 1
ATOM 3026 N N . SER A 1 380 ? 16.820 -8.141 -17.985 1.00 66.62 380 SER A N 1
ATOM 3027 C CA . SER A 1 380 ? 17.777 -7.723 -19.022 1.00 66.62 380 SER A CA 1
ATOM 3028 C C . SER A 1 380 ? 17.104 -6.831 -20.070 1.00 66.62 380 SER A C 1
ATOM 3030 O O . SER A 1 380 ? 17.498 -5.683 -20.239 1.00 66.62 380 SER A O 1
ATOM 3032 N N . LEU A 1 381 ? 16.025 -7.286 -20.713 1.00 83.62 381 LEU A N 1
ATOM 3033 C CA . LEU A 1 381 ? 15.476 -6.653 -21.927 1.00 83.62 381 LEU A CA 1
ATOM 3034 C C . LEU A 1 381 ? 14.764 -5.305 -21.712 1.00 83.62 381 LEU A C 1
ATOM 3036 O O . LEU A 1 381 ? 14.810 -4.435 -22.588 1.00 83.62 381 LEU A O 1
ATOM 3040 N N . GLY A 1 382 ? 14.141 -5.094 -20.547 1.00 87.62 382 GLY A N 1
ATOM 3041 C CA . GLY A 1 382 ? 13.497 -3.817 -20.209 1.00 87.62 382 GLY A CA 1
ATOM 3042 C C . GLY A 1 382 ? 14.485 -2.644 -20.198 1.00 87.62 382 GLY A C 1
ATOM 3043 O O . GLY A 1 382 ? 14.163 -1.554 -20.670 1.00 87.62 382 GLY A O 1
ATOM 3044 N N . LYS A 1 383 ? 15.728 -2.889 -19.761 1.00 89.94 383 LYS A N 1
ATOM 3045 C CA . LYS A 1 383 ? 16.810 -1.891 -19.727 1.00 89.94 383 LYS A CA 1
ATOM 3046 C C . LYS A 1 383 ? 17.215 -1.450 -21.126 1.00 89.94 383 LYS A C 1
ATOM 3048 O O . LYS A 1 383 ? 17.321 -0.254 -21.377 1.00 89.94 383 LYS A O 1
ATOM 3053 N N . LEU A 1 384 ? 17.383 -2.405 -22.042 1.00 93.50 384 LEU A N 1
ATOM 3054 C CA . LEU A 1 384 ? 17.728 -2.131 -23.439 1.00 93.50 384 LEU A CA 1
ATOM 3055 C C . LEU A 1 384 ? 16.644 -1.250 -24.071 1.00 93.50 384 LEU A C 1
ATOM 3057 O O . LEU A 1 384 ? 16.944 -0.215 -24.663 1.00 93.50 384 LEU A O 1
ATOM 3061 N N . SER A 1 385 ? 15.372 -1.609 -23.870 1.00 93.88 385 SER A N 1
ATOM 3062 C CA . SER A 1 385 ? 14.244 -0.801 -24.344 1.00 93.88 385 SER A CA 1
ATOM 3063 C C . SER A 1 385 ? 14.229 0.608 -23.744 1.00 93.88 385 SER A C 1
ATOM 3065 O O . SER A 1 385 ? 14.015 1.564 -24.488 1.00 93.88 385 SER A O 1
ATOM 3067 N N . LEU A 1 386 ? 14.483 0.756 -22.440 1.00 94.75 386 LEU A N 1
ATOM 3068 C CA . LEU A 1 386 ? 14.556 2.059 -21.771 1.00 94.75 386 LEU A CA 1
ATOM 3069 C C . LEU A 1 386 ? 15.661 2.946 -22.366 1.00 94.75 386 LEU A C 1
ATOM 3071 O O . LEU A 1 386 ? 15.413 4.115 -22.663 1.00 94.75 386 LEU A O 1
ATOM 3075 N N . ILE A 1 387 ? 16.859 2.389 -22.578 1.00 96.25 387 ILE A N 1
ATOM 3076 C CA . ILE A 1 387 ? 17.996 3.104 -23.174 1.00 96.25 387 ILE A CA 1
ATOM 3077 C C . ILE A 1 387 ? 17.636 3.588 -24.583 1.00 96.25 387 ILE A C 1
ATOM 3079 O O . ILE A 1 387 ? 17.815 4.768 -24.890 1.00 96.25 387 ILE A O 1
ATOM 3083 N N . LEU A 1 388 ? 17.075 2.719 -25.429 1.00 97.69 388 LEU A N 1
ATOM 3084 C CA . LEU A 1 388 ? 16.680 3.095 -26.789 1.00 97.69 388 LEU A CA 1
ATOM 3085 C C . LEU A 1 388 ? 15.555 4.145 -26.786 1.00 97.69 388 LEU A C 1
ATOM 3087 O O . LEU A 1 388 ? 15.638 5.123 -27.522 1.00 97.69 388 LEU A O 1
ATOM 3091 N N . MET A 1 389 ? 14.532 4.000 -25.933 1.00 96.62 389 MET A N 1
ATOM 3092 C CA . MET A 1 389 ? 13.454 4.996 -25.804 1.00 96.62 389 MET A CA 1
ATOM 3093 C C . MET A 1 389 ? 13.970 6.370 -25.417 1.00 96.62 389 MET A C 1
ATOM 3095 O O . MET A 1 389 ? 13.614 7.358 -26.055 1.00 96.62 389 MET A O 1
ATOM 3099 N N . SER A 1 390 ? 14.797 6.427 -24.375 1.00 96.81 390 SER A N 1
ATOM 3100 C CA . SER A 1 390 ? 15.365 7.680 -23.889 1.00 96.81 390 SER A CA 1
ATOM 3101 C C . SER A 1 390 ? 16.131 8.396 -25.000 1.00 96.81 390 SER A C 1
ATOM 3103 O O . SER A 1 390 ? 15.939 9.590 -25.217 1.00 96.81 390 SER A O 1
ATOM 3105 N N . ASN A 1 391 ? 16.923 7.646 -25.770 1.00 97.31 391 ASN A N 1
ATOM 3106 C CA . ASN A 1 391 ? 17.725 8.189 -26.859 1.00 97.31 391 ASN A CA 1
ATOM 3107 C C . ASN A 1 391 ? 16.918 8.571 -28.108 1.00 97.31 391 ASN A C 1
ATOM 3109 O O . ASN A 1 391 ? 17.344 9.467 -28.828 1.00 97.31 391 ASN A O 1
ATOM 3113 N N . LEU A 1 392 ? 15.756 7.958 -28.356 1.00 96.50 392 LEU A N 1
ATOM 3114 C CA . LEU A 1 392 ? 14.824 8.415 -29.397 1.00 96.50 392 LEU A CA 1
ATOM 3115 C C . LEU A 1 392 ? 14.116 9.716 -28.998 1.00 96.50 392 LEU A C 1
ATOM 3117 O O . LEU A 1 392 ? 13.909 10.587 -29.836 1.00 96.50 392 LEU A O 1
ATOM 3121 N N . LEU A 1 393 ? 13.728 9.840 -27.726 1.00 95.62 393 LEU A N 1
ATOM 3122 C CA . LEU A 1 393 ? 12.933 10.968 -27.231 1.00 95.62 393 LEU A CA 1
ATOM 3123 C C . LEU A 1 393 ? 13.779 12.200 -26.896 1.00 95.62 393 LEU A C 1
ATOM 3125 O O . LEU A 1 393 ? 13.341 13.330 -27.091 1.00 95.62 393 LEU A O 1
ATOM 3129 N N . SER A 1 394 ? 14.971 11.996 -26.341 1.00 94.25 394 SER A N 1
ATOM 3130 C CA . SER A 1 394 ? 15.845 13.072 -25.883 1.00 94.25 394 SER A CA 1
ATOM 3131 C C . SER A 1 394 ? 17.319 12.676 -26.032 1.00 94.25 394 SER A C 1
ATOM 3133 O O . SER A 1 394 ? 17.965 12.376 -25.019 1.00 94.25 394 SER A O 1
ATOM 3135 N N . PRO A 1 395 ? 17.874 12.737 -27.256 1.00 93.38 395 PRO A N 1
ATOM 3136 C CA . PRO A 1 395 ? 19.290 12.496 -27.492 1.00 93.38 395 PRO A CA 1
ATOM 3137 C C . PRO A 1 395 ? 20.199 13.374 -26.617 1.00 93.38 395 PRO A C 1
ATOM 3139 O O . PRO A 1 395 ? 19.861 14.501 -26.249 1.00 93.38 395 PRO A O 1
ATOM 3142 N N . THR A 1 396 ? 21.373 12.845 -26.306 1.00 94.31 396 THR A N 1
ATOM 3143 C CA . THR A 1 396 ? 22.466 13.471 -25.559 1.00 94.31 396 THR A CA 1
ATOM 3144 C C . THR A 1 396 ? 23.783 13.178 -26.280 1.00 94.31 396 THR A C 1
ATOM 3146 O O . THR A 1 396 ? 23.827 12.383 -27.219 1.00 94.31 396 THR A O 1
ATOM 3149 N N . GLU A 1 397 ? 24.888 13.761 -25.824 1.00 95.25 397 GLU A N 1
ATOM 3150 C CA . GLU A 1 397 ? 26.222 13.448 -26.360 1.00 95.25 397 GLU A CA 1
ATOM 3151 C C . GLU A 1 397 ? 26.599 11.958 -26.230 1.00 95.25 397 GLU A C 1
ATOM 3153 O O . GLU A 1 397 ? 27.297 11.412 -27.082 1.00 95.25 397 GLU A O 1
ATOM 3158 N N . ASN A 1 398 ? 26.066 11.266 -25.217 1.00 96.38 398 ASN A N 1
ATOM 3159 C CA . ASN A 1 398 ? 26.334 9.849 -24.976 1.00 96.38 398 ASN A CA 1
ATOM 3160 C C . ASN A 1 398 ? 25.467 8.910 -25.824 1.00 96.38 398 ASN A C 1
ATOM 3162 O O . ASN A 1 398 ? 25.737 7.709 -25.859 1.00 96.38 398 ASN A O 1
ATOM 3166 N N . SER A 1 399 ? 24.452 9.422 -26.530 1.00 96.94 399 SER A N 1
ATOM 3167 C CA . SER A 1 399 ? 23.444 8.594 -27.201 1.00 96.94 399 SER A CA 1
ATOM 3168 C C . SER A 1 399 ? 24.040 7.563 -28.143 1.00 96.94 399 SER A C 1
ATOM 3170 O O . SER A 1 399 ? 23.674 6.394 -28.089 1.00 96.94 399 SER A O 1
ATOM 3172 N N . LYS A 1 400 ? 25.003 7.964 -28.977 1.00 97.19 400 LYS A N 1
ATOM 3173 C CA . LYS A 1 400 ? 25.611 7.062 -29.960 1.00 97.19 400 LYS A CA 1
ATOM 3174 C C . LYS A 1 400 ? 26.317 5.876 -29.297 1.00 97.19 400 LYS A C 1
ATOM 3176 O O . LYS A 1 400 ? 26.180 4.753 -29.770 1.00 97.19 400 LYS A O 1
ATOM 3181 N N . ARG A 1 401 ? 27.030 6.112 -28.188 1.00 97.38 401 ARG A N 1
ATOM 3182 C CA . ARG A 1 401 ? 27.662 5.049 -27.392 1.00 97.38 401 ARG A CA 1
ATOM 3183 C C . ARG A 1 401 ? 26.603 4.112 -26.812 1.00 97.38 401 ARG A C 1
ATOM 3185 O O . ARG A 1 401 ? 26.655 2.917 -27.069 1.00 97.38 401 ARG A O 1
ATOM 3192 N N . GLN A 1 402 ? 25.616 4.670 -26.114 1.00 97.94 402 GLN A N 1
ATOM 3193 C CA . GLN A 1 402 ? 24.566 3.905 -25.434 1.00 97.94 402 GLN A CA 1
ATOM 3194 C C . GLN A 1 402 ? 23.757 3.029 -26.408 1.00 97.94 402 GLN A C 1
ATOM 3196 O O . GLN A 1 402 ? 23.472 1.868 -26.125 1.00 97.94 402 GLN A O 1
ATOM 3201 N N . ILE A 1 403 ? 23.416 3.559 -27.590 1.00 98.38 403 ILE A N 1
ATOM 3202 C CA . ILE A 1 403 ? 22.696 2.809 -28.631 1.00 98.38 403 ILE A CA 1
ATOM 3203 C C . ILE A 1 403 ? 23.543 1.638 -29.135 1.00 98.38 403 ILE A C 1
ATOM 3205 O O . ILE A 1 403 ? 23.023 0.538 -29.297 1.00 98.38 403 ILE A O 1
ATOM 3209 N N . ARG A 1 404 ? 24.849 1.844 -29.333 1.00 98.06 404 ARG A N 1
ATOM 3210 C CA . ARG A 1 404 ? 25.774 0.802 -29.803 1.00 98.06 404 ARG A CA 1
ATOM 3211 C C . ARG A 1 404 ? 26.053 -0.272 -28.758 1.00 98.06 404 ARG A C 1
ATOM 3213 O O . ARG A 1 404 ? 26.255 -1.423 -29.124 1.00 98.06 404 ARG A O 1
ATOM 3220 N N . GLU A 1 405 ? 26.039 0.065 -27.474 1.00 97.62 405 GLU A N 1
ATOM 3221 C CA . GLU A 1 405 ? 26.114 -0.924 -26.390 1.00 97.62 405 GLU A CA 1
ATOM 3222 C C . GLU A 1 405 ? 24.868 -1.821 -26.389 1.00 97.62 405 GLU A C 1
ATOM 3224 O O . GLU A 1 405 ? 24.976 -3.048 -26.329 1.00 97.62 405 GLU A O 1
ATOM 3229 N N . VAL A 1 406 ? 23.676 -1.231 -26.555 1.00 97.44 406 VAL A N 1
ATOM 3230 C CA . VAL A 1 406 ? 22.435 -2.005 -26.725 1.00 97.44 406 VAL A CA 1
ATOM 3231 C C . VAL A 1 406 ? 22.471 -2.843 -27.999 1.00 97.44 406 VAL A C 1
ATOM 3233 O O . VAL A 1 406 ? 22.059 -3.999 -27.971 1.00 97.44 406 VAL A O 1
ATOM 3236 N N . GLU A 1 407 ? 22.982 -2.299 -29.101 1.00 98.25 407 GLU A N 1
ATOM 3237 C CA . GLU A 1 407 ? 23.144 -3.023 -30.360 1.00 98.25 407 GLU A CA 1
ATOM 3238 C C . GLU A 1 407 ? 24.056 -4.248 -30.195 1.00 98.25 407 GLU A C 1
ATOM 3240 O O . GLU A 1 407 ? 23.676 -5.358 -30.570 1.00 98.25 407 GLU A O 1
ATOM 3245 N N . GLN A 1 408 ? 25.219 -4.076 -29.560 1.00 97.50 408 GLN A N 1
ATOM 3246 C CA . GLN A 1 408 ? 26.131 -5.174 -29.238 1.00 97.50 408 GLN A CA 1
ATOM 3247 C C . GLN A 1 408 ? 25.449 -6.235 -28.374 1.00 97.50 408 GLN A C 1
ATOM 3249 O O . GLN A 1 408 ? 25.548 -7.423 -28.674 1.00 97.50 408 GLN A O 1
ATOM 3254 N N . SER A 1 409 ? 24.703 -5.822 -27.347 1.00 95.81 409 SER A N 1
ATOM 3255 C CA . SER A 1 409 ? 23.940 -6.753 -26.516 1.00 95.81 409 SER A CA 1
ATOM 3256 C C . SER A 1 409 ? 22.875 -7.502 -27.321 1.00 95.81 409 SER A C 1
ATOM 3258 O O . SER A 1 409 ? 22.756 -8.723 -27.231 1.00 95.81 409 SER A O 1
ATOM 3260 N N . ALA A 1 410 ? 22.128 -6.801 -28.172 1.00 95.56 410 ALA A N 1
ATOM 3261 C CA . ALA A 1 410 ? 21.065 -7.384 -28.977 1.00 95.56 410 ALA A CA 1
ATOM 3262 C C . ALA A 1 410 ? 21.596 -8.414 -29.992 1.00 95.56 410 ALA A C 1
ATOM 3264 O O . ALA A 1 410 ? 20.958 -9.447 -30.211 1.00 95.56 410 ALA A O 1
ATOM 3265 N N . VAL A 1 411 ? 22.760 -8.153 -30.595 1.00 96.50 411 VAL A N 1
ATOM 3266 C CA . VAL A 1 411 ? 23.379 -9.011 -31.617 1.00 96.50 411 VAL A CA 1
ATOM 3267 C C . VAL A 1 411 ? 24.162 -10.168 -30.999 1.00 96.50 411 VAL A C 1
ATOM 3269 O O . VAL A 1 411 ? 24.010 -11.306 -31.440 1.00 96.50 411 VAL A O 1
ATOM 3272 N N . HIS A 1 412 ? 25.003 -9.899 -30.001 1.00 95.00 412 HIS A N 1
ATOM 3273 C CA . HIS A 1 412 ? 25.948 -10.888 -29.479 1.00 95.00 412 HIS A CA 1
ATOM 3274 C C . HIS A 1 412 ? 25.405 -11.671 -28.285 1.00 95.00 412 HIS A C 1
ATOM 3276 O O . HIS A 1 412 ? 25.734 -12.848 -28.147 1.00 95.00 412 HIS A O 1
ATOM 3282 N N . TYR A 1 413 ? 24.544 -11.065 -27.466 1.00 93.06 413 TYR A N 1
ATOM 3283 C CA . TYR A 1 413 ? 24.007 -11.699 -26.265 1.00 93.06 413 TYR A CA 1
ATOM 3284 C C . TYR A 1 413 ? 22.563 -12.177 -26.456 1.00 93.06 413 TYR A C 1
ATOM 3286 O O . TYR A 1 413 ? 22.308 -13.380 -26.467 1.00 93.06 413 TYR A O 1
ATOM 3294 N N . VAL A 1 414 ? 21.608 -11.261 -26.661 1.00 92.69 414 VAL A N 1
ATOM 3295 C CA . VAL A 1 414 ? 20.166 -11.582 -26.704 1.00 92.69 414 VAL A CA 1
ATOM 3296 C C . VAL A 1 414 ? 19.855 -12.593 -27.803 1.00 92.69 414 VAL A C 1
ATOM 3298 O O . VAL A 1 414 ? 19.195 -13.603 -27.558 1.00 92.69 414 VAL A O 1
ATOM 3301 N N . ARG A 1 415 ? 20.377 -12.362 -29.009 1.00 93.44 415 ARG A N 1
ATOM 3302 C CA . ARG A 1 415 ? 20.149 -13.260 -30.140 1.00 93.44 415 ARG A CA 1
ATOM 3303 C C . ARG A 1 415 ? 20.610 -14.691 -29.850 1.00 93.44 415 ARG A C 1
ATOM 3305 O O . ARG A 1 415 ? 19.904 -15.632 -30.181 1.00 93.44 415 ARG A O 1
ATOM 3312 N N . ASN A 1 416 ? 21.766 -14.861 -29.217 1.00 91.69 416 ASN A N 1
ATOM 3313 C CA . ASN A 1 416 ? 22.351 -16.185 -28.989 1.00 91.69 416 ASN A CA 1
ATOM 3314 C C . ASN A 1 416 ? 21.833 -16.861 -27.716 1.00 91.69 416 ASN A C 1
ATOM 3316 O O . ASN A 1 416 ? 21.850 -18.084 -27.622 1.00 91.69 416 ASN A O 1
ATOM 3320 N N . LYS A 1 417 ? 21.352 -16.078 -26.747 1.00 89.81 417 LYS A N 1
ATOM 3321 C CA . LYS A 1 417 ? 20.780 -16.602 -25.508 1.00 89.81 417 LYS A CA 1
ATOM 3322 C C . LYS A 1 417 ? 19.362 -17.135 -25.708 1.00 89.81 417 LYS A C 1
ATOM 3324 O O . LYS A 1 417 ? 19.054 -18.208 -25.209 1.00 89.81 417 LYS A O 1
ATOM 3329 N N . TRP A 1 418 ? 18.505 -16.423 -26.442 1.00 91.38 418 TRP A N 1
ATOM 3330 C CA . TRP A 1 418 ? 17.095 -16.815 -26.609 1.00 91.38 418 TRP A CA 1
ATOM 3331 C C . TRP A 1 418 ? 16.816 -17.667 -27.848 1.00 91.38 418 TRP A C 1
ATOM 3333 O O . TRP A 1 418 ? 15.731 -18.241 -27.948 1.00 91.38 418 TRP A O 1
ATOM 3343 N N . PHE A 1 419 ? 17.770 -17.781 -28.773 1.00 92.94 419 PHE A N 1
ATOM 3344 C CA . PHE A 1 419 ? 17.588 -18.517 -30.020 1.00 92.94 419 PHE A CA 1
ATOM 3345 C C . PHE A 1 419 ? 18.782 -19.417 -30.315 1.00 92.94 419 PHE A C 1
ATOM 3347 O O . PHE A 1 419 ? 19.937 -19.002 -30.210 1.00 92.94 419 PHE A O 1
ATOM 3354 N N . ILE A 1 420 ? 18.502 -20.650 -30.736 1.00 92.62 420 ILE A N 1
ATOM 3355 C CA . ILE A 1 420 ? 19.528 -21.645 -31.055 1.00 92.62 420 ILE A CA 1
ATOM 3356 C C . ILE A 1 420 ? 20.388 -21.116 -32.204 1.00 92.62 420 ILE A C 1
ATOM 3358 O O . ILE A 1 420 ? 19.900 -20.946 -33.322 1.00 92.62 420 ILE A O 1
ATOM 3362 N N . ASN A 1 421 ? 21.669 -20.852 -31.925 1.00 91.88 421 ASN A N 1
ATOM 3363 C CA . ASN A 1 421 ? 22.624 -20.254 -32.866 1.00 91.88 421 ASN A CA 1
ATOM 3364 C C . ASN A 1 421 ? 22.116 -18.946 -33.510 1.00 91.88 421 ASN A C 1
ATOM 3366 O O . ASN A 1 421 ? 22.468 -18.627 -34.646 1.00 91.88 421 ASN A O 1
ATOM 3370 N N . GLY A 1 422 ? 21.241 -18.213 -32.816 1.00 91.50 422 GLY A N 1
ATOM 3371 C CA . GLY A 1 422 ? 20.665 -16.972 -33.318 1.00 91.50 422 GLY A CA 1
ATOM 3372 C C . GLY A 1 422 ? 19.610 -17.119 -34.420 1.00 91.50 422 GLY A C 1
ATOM 3373 O O . GLY A 1 422 ? 19.345 -16.137 -35.122 1.00 91.50 422 GLY A O 1
ATOM 3374 N N . ASP A 1 423 ? 19.020 -18.304 -34.603 1.00 94.88 423 ASP A N 1
ATOM 3375 C CA . ASP A 1 423 ? 17.895 -18.526 -35.520 1.00 94.88 423 ASP A CA 1
ATOM 3376 C C . ASP A 1 423 ? 16.556 -18.174 -34.852 1.00 94.88 423 ASP A C 1
ATOM 3378 O O . ASP A 1 423 ? 16.039 -18.931 -34.030 1.00 94.88 423 ASP A O 1
ATOM 3382 N N . PHE A 1 424 ? 15.944 -17.055 -35.252 1.00 94.69 424 PHE A N 1
ATOM 3383 C CA . PHE A 1 424 ? 14.673 -16.569 -34.694 1.00 94.69 424 PHE A CA 1
ATOM 3384 C C . PHE A 1 424 ? 13.479 -17.519 -34.861 1.00 94.69 424 PHE A C 1
ATOM 3386 O O . PHE A 1 424 ? 12.423 -17.261 -34.292 1.00 94.69 424 PHE A O 1
ATOM 3393 N N . LYS A 1 425 ? 13.607 -18.612 -35.622 1.00 92.75 425 LYS A N 1
ATOM 3394 C CA . LYS A 1 425 ? 12.578 -19.659 -35.726 1.00 92.75 425 LYS A CA 1
ATOM 3395 C C . LYS A 1 425 ? 12.750 -20.778 -34.698 1.00 92.75 425 LYS A C 1
ATOM 3397 O O . LYS A 1 425 ? 11.906 -21.667 -34.640 1.00 92.75 425 LYS A O 1
ATOM 3402 N N . ARG A 1 426 ? 13.847 -20.771 -33.936 1.00 93.38 426 ARG A N 1
ATOM 3403 C CA . ARG A 1 426 ? 14.257 -21.852 -33.034 1.00 93.38 426 ARG A CA 1
ATOM 3404 C C . ARG A 1 426 ? 14.530 -21.303 -31.632 1.00 93.38 426 ARG A C 1
ATOM 3406 O O . ARG A 1 426 ? 15.678 -20.971 -31.323 1.00 93.38 426 ARG A O 1
ATOM 3413 N N . PRO A 1 427 ? 13.497 -21.174 -30.786 1.00 91.94 427 PRO A N 1
ATOM 3414 C CA . PRO A 1 427 ? 13.670 -20.683 -29.425 1.00 91.94 427 PRO A CA 1
ATOM 3415 C C . PRO A 1 427 ? 14.515 -21.640 -28.574 1.00 91.94 427 PRO A C 1
ATOM 3417 O O . PRO A 1 427 ? 14.457 -22.857 -28.741 1.00 91.94 427 PRO A O 1
ATOM 3420 N N . MET A 1 428 ? 15.301 -21.081 -27.655 1.00 89.00 428 MET A N 1
ATOM 3421 C CA . MET A 1 428 ? 16.076 -21.836 -26.669 1.00 89.00 428 MET A CA 1
ATOM 3422 C C . MET A 1 428 ? 15.237 -22.061 -25.399 1.00 89.00 428 MET A C 1
ATOM 3424 O O . MET A 1 428 ? 14.710 -21.079 -24.871 1.00 89.00 428 MET A O 1
ATOM 3428 N N . PRO A 1 429 ? 15.120 -23.290 -24.863 1.00 85.75 429 PRO A N 1
ATOM 3429 C CA . PRO A 1 429 ? 14.535 -23.513 -23.542 1.00 85.75 429 PRO A CA 1
ATOM 3430 C C . PRO A 1 429 ? 15.475 -22.950 -22.465 1.00 85.75 429 PRO A C 1
ATOM 3432 O O . PRO A 1 429 ? 16.616 -23.384 -22.325 1.00 85.75 429 PRO A O 1
ATOM 3435 N N . LEU A 1 430 ? 15.014 -21.927 -21.741 1.00 81.56 430 LEU A N 1
ATOM 3436 C CA . LEU A 1 430 ? 15.818 -21.179 -20.763 1.00 81.56 430 LEU A CA 1
ATOM 3437 C C . LEU A 1 430 ? 15.471 -21.511 -19.309 1.00 81.56 430 LEU A C 1
ATOM 3439 O O . LEU A 1 430 ? 16.244 -21.187 -18.409 1.00 81.56 430 LEU A O 1
ATOM 3443 N N . TYR A 1 431 ? 14.325 -22.144 -19.075 1.00 76.38 431 TYR A N 1
ATOM 3444 C CA . TYR A 1 431 ? 13.787 -22.422 -17.747 1.00 76.38 431 TYR A CA 1
ATOM 3445 C C . TYR A 1 431 ? 13.572 -23.929 -17.574 1.00 76.38 431 TYR A C 1
ATOM 3447 O O . TYR A 1 431 ? 12.465 -24.391 -17.333 1.00 76.38 431 TYR A O 1
ATOM 3455 N N . GLY A 1 432 ? 14.638 -24.711 -17.751 1.00 78.56 432 GLY A N 1
ATOM 3456 C CA . GLY A 1 432 ? 14.540 -26.168 -17.822 1.00 78.56 432 GLY A CA 1
ATOM 3457 C C . GLY A 1 432 ? 14.132 -26.606 -19.225 1.00 78.56 432 GLY A C 1
ATOM 3458 O O . GLY A 1 432 ? 14.916 -26.462 -20.159 1.00 78.56 432 GLY A O 1
ATOM 3459 N N . ASP A 1 433 ? 12.923 -27.132 -19.376 1.00 79.25 433 ASP A N 1
ATOM 3460 C CA . ASP A 1 433 ? 12.386 -27.639 -20.643 1.00 79.25 433 ASP A CA 1
ATOM 3461 C C . ASP A 1 433 ? 11.518 -26.622 -21.403 1.00 79.25 433 ASP A C 1
ATOM 3463 O O . ASP A 1 433 ? 11.073 -26.907 -22.515 1.00 79.25 433 ASP A O 1
ATOM 3467 N N . PHE A 1 434 ? 11.318 -25.417 -20.857 1.00 78.31 434 PHE A N 1
ATOM 3468 C CA . PHE A 1 434 ? 10.481 -24.392 -21.478 1.00 78.31 434 PHE A CA 1
ATOM 3469 C C . PHE A 1 434 ? 11.167 -23.027 -21.635 1.00 78.31 434 PHE A C 1
ATOM 3471 O O . PHE A 1 434 ? 12.206 -22.709 -21.050 1.00 78.31 434 PHE A O 1
ATOM 3478 N N . TYR A 1 435 ? 10.540 -22.184 -22.452 1.00 82.38 435 TYR A N 1
ATOM 3479 C CA . TYR A 1 435 ? 10.795 -20.750 -22.579 1.00 82.38 435 TYR A CA 1
ATOM 3480 C C . TYR A 1 435 ? 9.470 -20.000 -22.447 1.00 82.38 435 TYR A C 1
ATOM 3482 O O . TYR A 1 435 ? 8.399 -20.540 -22.732 1.00 82.38 435 TYR A O 1
ATOM 3490 N N . ARG A 1 436 ? 9.513 -18.733 -22.031 1.00 79.62 436 ARG A N 1
ATOM 3491 C CA . ARG A 1 436 ? 8.294 -17.927 -21.923 1.00 79.62 436 ARG A CA 1
ATOM 3492 C C . ARG A 1 436 ? 8.019 -17.250 -23.252 1.00 79.62 436 ARG A C 1
ATOM 3494 O O . ARG A 1 436 ? 8.782 -16.400 -23.698 1.00 79.62 436 ARG A O 1
ATOM 3501 N N . VAL A 1 437 ? 6.882 -17.578 -23.853 1.00 84.75 437 VAL A N 1
ATOM 3502 C CA . VAL A 1 437 ? 6.442 -16.985 -25.125 1.00 84.75 437 VAL A CA 1
ATOM 3503 C C . VAL A 1 437 ? 6.350 -15.451 -25.035 1.00 84.75 437 VAL A C 1
ATOM 3505 O O . VAL A 1 437 ? 6.689 -14.766 -25.996 1.00 84.75 437 VAL A O 1
ATOM 3508 N N . MET A 1 438 ? 5.986 -14.901 -23.868 1.00 82.56 438 MET A N 1
ATOM 3509 C CA . MET A 1 438 ? 5.935 -13.449 -23.626 1.00 82.56 438 MET A CA 1
ATOM 3510 C C . MET A 1 438 ? 7.298 -12.752 -23.756 1.00 82.56 438 MET A C 1
ATOM 3512 O O . MET A 1 438 ? 7.340 -11.587 -24.144 1.00 82.56 438 MET A O 1
ATOM 3516 N N . ASP A 1 439 ? 8.419 -13.439 -23.500 1.00 85.38 439 ASP A N 1
ATOM 3517 C CA . ASP A 1 439 ? 9.751 -12.828 -23.618 1.00 85.38 439 ASP A CA 1
ATOM 3518 C C . ASP A 1 439 ? 10.029 -12.368 -25.063 1.00 85.38 439 ASP A C 1
ATOM 3520 O O . ASP A 1 439 ? 10.687 -11.348 -25.279 1.00 85.38 439 ASP A O 1
ATOM 3524 N N . PHE A 1 440 ? 9.461 -13.055 -26.064 1.00 90.31 440 PHE A N 1
ATOM 3525 C CA . PHE A 1 440 ? 9.625 -12.693 -27.475 1.00 90.31 440 PHE A CA 1
ATOM 3526 C C . PHE A 1 440 ? 8.993 -11.344 -27.831 1.00 90.31 440 PHE A C 1
ATOM 3528 O O . PHE A 1 440 ? 9.488 -10.673 -28.736 1.00 90.31 440 PHE A O 1
ATOM 3535 N N . GLU A 1 441 ? 7.965 -10.890 -27.107 1.00 88.12 441 GLU A N 1
ATOM 3536 C CA . GLU A 1 441 ? 7.411 -9.543 -27.304 1.00 88.12 441 GLU A CA 1
ATOM 3537 C C . GLU A 1 441 ? 8.444 -8.474 -26.940 1.00 88.12 441 GLU A C 1
ATOM 3539 O O . GLU A 1 441 ? 8.681 -7.539 -27.708 1.00 88.12 441 GLU A O 1
ATOM 3544 N N . TYR A 1 442 ? 9.129 -8.646 -25.807 1.00 89.38 442 TYR A N 1
ATOM 3545 C CA . TYR A 1 442 ? 10.173 -7.724 -25.363 1.00 89.38 442 TYR A CA 1
ATOM 3546 C C . TYR A 1 442 ? 11.391 -7.745 -26.294 1.00 89.38 442 TYR A C 1
ATOM 3548 O O . TYR A 1 442 ? 11.925 -6.684 -26.621 1.00 89.38 442 TYR A O 1
ATOM 3556 N N . ILE A 1 443 ? 11.806 -8.925 -26.768 1.00 93.25 443 ILE A N 1
ATOM 3557 C CA . ILE A 1 443 ? 12.921 -9.064 -27.721 1.00 93.25 443 ILE A CA 1
ATOM 3558 C C . ILE A 1 443 ? 12.586 -8.395 -29.056 1.00 93.25 443 ILE A C 1
ATOM 3560 O O . ILE A 1 443 ? 13.373 -7.590 -29.559 1.00 93.25 443 ILE A O 1
ATOM 3564 N N . GLY A 1 444 ? 11.408 -8.689 -29.617 1.00 94.56 444 GLY A N 1
ATOM 3565 C CA . GLY A 1 444 ? 10.945 -8.070 -30.858 1.00 94.56 444 GLY A CA 1
ATOM 3566 C C . GLY A 1 444 ? 10.905 -6.547 -30.741 1.00 94.56 444 GLY A C 1
ATOM 3567 O O . GLY A 1 444 ? 11.335 -5.842 -31.653 1.00 94.56 444 GLY A O 1
ATOM 3568 N N . HIS A 1 445 ? 10.489 -6.030 -29.581 1.00 94.69 445 HIS A N 1
ATOM 3569 C CA . HIS A 1 445 ? 10.468 -4.597 -29.316 1.00 94.69 445 HIS A CA 1
ATOM 3570 C C . HIS A 1 445 ? 11.872 -3.970 -29.295 1.00 94.69 445 HIS A C 1
ATOM 3572 O O . HIS A 1 445 ? 12.051 -2.876 -29.827 1.00 94.69 445 HIS A O 1
ATOM 3578 N N . VAL A 1 446 ? 12.886 -4.643 -28.739 1.00 96.31 446 VAL A N 1
ATOM 3579 C CA . VAL A 1 446 ? 14.278 -4.152 -28.776 1.00 96.31 446 VAL A CA 1
ATOM 3580 C C . VAL A 1 446 ? 14.766 -4.007 -30.220 1.00 96.31 446 VAL A C 1
ATOM 3582 O O . VAL A 1 446 ? 15.244 -2.934 -30.589 1.00 96.31 446 VAL A O 1
ATOM 3585 N N . TYR A 1 447 ? 14.586 -5.031 -31.062 1.00 98.06 447 TYR A N 1
ATOM 3586 C CA . TYR A 1 447 ? 14.984 -4.954 -32.473 1.00 98.06 447 TYR A CA 1
ATOM 3587 C C . TYR A 1 447 ? 14.182 -3.903 -33.248 1.00 98.06 447 TYR A C 1
ATOM 3589 O O . TYR A 1 447 ? 14.757 -3.115 -33.997 1.00 98.06 447 TYR A O 1
ATOM 3597 N N . TYR A 1 448 ? 12.874 -3.801 -33.006 1.00 98.19 448 TYR A N 1
ATOM 3598 C CA . TYR A 1 448 ? 12.049 -2.758 -33.617 1.00 98.19 448 TYR A CA 1
ATOM 3599 C C . TYR A 1 448 ? 12.522 -1.352 -33.235 1.00 98.19 448 TYR A C 1
ATOM 3601 O O . TYR A 1 448 ? 12.528 -0.452 -34.067 1.00 98.19 448 TYR A O 1
ATOM 3609 N N . ARG A 1 449 ? 12.943 -1.134 -31.984 1.00 97.94 449 ARG A N 1
ATOM 3610 C CA . ARG A 1 449 ? 13.494 0.158 -31.555 1.00 97.94 449 ARG A CA 1
ATOM 3611 C C . ARG A 1 449 ? 14.846 0.445 -32.199 1.00 97.94 449 ARG A C 1
ATOM 3613 O O . ARG A 1 449 ? 15.066 1.581 -32.607 1.00 97.94 449 ARG A O 1
ATOM 3620 N N . LEU A 1 450 ? 15.726 -0.552 -32.325 1.00 98.50 450 LEU A N 1
ATOM 3621 C CA . LEU A 1 450 ? 16.990 -0.405 -33.060 1.00 98.50 450 LEU A CA 1
ATOM 3622 C C . LEU A 1 450 ? 16.737 0.013 -34.515 1.00 98.50 450 LEU A C 1
ATOM 3624 O O . LEU A 1 450 ? 17.416 0.901 -35.021 1.00 98.50 450 LEU A O 1
ATOM 3628 N N . SER A 1 451 ? 15.682 -0.519 -35.142 1.00 98.50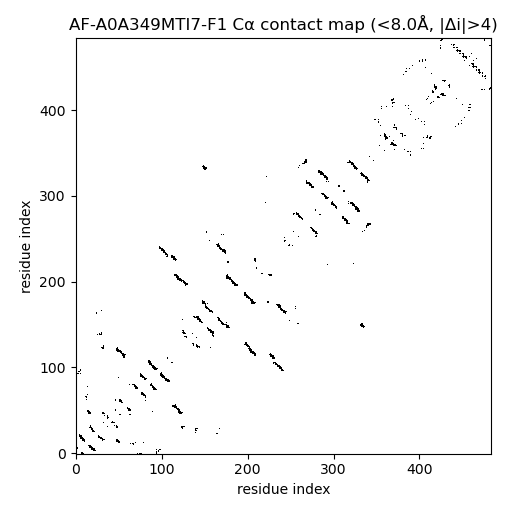 451 SER A N 1
ATOM 3629 C CA . SER A 1 451 ? 15.269 -0.150 -36.501 1.00 98.50 451 SER A CA 1
ATOM 3630 C C . SER A 1 451 ? 14.789 1.303 -36.658 1.00 98.50 451 SER A C 1
ATOM 3632 O O . SER A 1 451 ? 14.448 1.709 -37.769 1.00 98.50 451 SER A O 1
ATOM 3634 N N . LYS A 1 452 ? 14.658 2.073 -35.570 1.00 98.44 452 LYS A N 1
ATOM 3635 C CA . LYS A 1 452 ? 14.252 3.490 -35.604 1.00 98.44 452 LYS A CA 1
ATOM 3636 C C . LYS A 1 452 ? 15.424 4.462 -35.627 1.00 98.44 452 LYS A C 1
ATOM 3638 O O . LYS A 1 452 ? 15.196 5.657 -35.794 1.00 98.44 452 LYS A O 1
ATOM 3643 N N . PHE A 1 453 ? 16.648 3.976 -35.456 1.00 98.06 453 PHE A N 1
ATOM 3644 C CA . PHE A 1 453 ? 17.849 4.797 -35.562 1.00 98.06 453 PHE A CA 1
ATOM 3645 C C . PHE A 1 453 ? 18.390 4.785 -36.992 1.00 98.06 453 PHE A C 1
ATOM 3647 O O . PHE A 1 453 ? 18.110 3.871 -37.761 1.00 98.06 453 PHE A O 1
ATOM 3654 N N . SER A 1 454 ? 19.158 5.813 -37.355 1.00 96.19 454 SER A N 1
ATOM 3655 C CA . SER A 1 454 ? 19.832 5.865 -38.652 1.00 96.19 454 SER A CA 1
ATOM 3656 C C . SER A 1 454 ? 21.027 4.914 -38.700 1.00 96.19 454 SER A C 1
ATOM 3658 O O . SER A 1 454 ? 21.672 4.659 -37.678 1.00 96.19 454 SER A O 1
ATOM 3660 N N . ASP A 1 455 ? 21.383 4.470 -39.905 1.00 94.31 455 ASP A N 1
ATOM 3661 C CA . ASP A 1 455 ? 22.543 3.597 -40.125 1.00 94.31 455 ASP A CA 1
ATOM 3662 C C . ASP A 1 455 ? 23.870 4.258 -39.687 1.00 94.31 455 ASP A C 1
ATOM 3664 O O . ASP A 1 455 ? 24.782 3.567 -39.248 1.00 94.31 455 ASP A O 1
ATOM 3668 N N . ASP A 1 456 ? 23.955 5.596 -39.677 1.00 93.88 456 ASP A N 1
ATOM 3669 C CA . ASP A 1 456 ? 25.117 6.342 -39.153 1.00 93.88 456 ASP A CA 1
ATOM 3670 C C . ASP A 1 456 ? 25.285 6.232 -37.626 1.00 93.88 456 ASP A C 1
ATOM 3672 O O . ASP A 1 456 ? 26.369 6.478 -37.069 1.00 93.88 456 ASP A O 1
ATOM 3676 N N . THR A 1 457 ? 24.193 5.924 -36.926 1.00 96.00 457 THR A N 1
ATOM 3677 C CA . THR A 1 457 ? 24.159 5.749 -35.471 1.00 96.00 457 THR A CA 1
ATOM 3678 C C . THR A 1 457 ? 24.502 4.311 -35.098 1.00 96.00 457 THR A C 1
ATOM 3680 O O . THR A 1 457 ? 25.307 4.096 -34.187 1.00 96.00 457 THR A O 1
ATOM 3683 N N . LEU A 1 458 ? 23.941 3.353 -35.836 1.00 97.88 458 LEU A N 1
ATOM 3684 C CA . LEU A 1 458 ? 24.202 1.920 -35.706 1.00 97.88 458 LEU A CA 1
ATOM 3685 C C . LEU A 1 458 ? 25.650 1.576 -36.122 1.00 97.88 458 LEU A C 1
ATOM 3687 O O . LEU A 1 458 ? 26.396 2.418 -36.636 1.00 97.88 458 LEU A O 1
ATOM 3691 N N . GLN A 1 459 ? 26.103 0.368 -35.796 1.00 96.75 459 GLN A N 1
ATOM 3692 C CA . GLN A 1 459 ? 27.464 -0.100 -36.073 1.00 96.75 459 GLN A CA 1
ATOM 3693 C C . GLN A 1 459 ? 27.517 -1.525 -36.634 1.00 96.75 459 GLN A C 1
ATOM 3695 O O . GLN A 1 459 ? 28.439 -1.825 -37.390 1.00 96.75 459 GLN A O 1
ATOM 3700 N N . LEU A 1 460 ? 26.587 -2.404 -36.258 1.00 97.62 460 LEU A N 1
ATOM 3701 C CA . LEU A 1 460 ? 26.658 -3.831 -36.584 1.00 97.62 460 LEU A CA 1
ATOM 3702 C C . LEU A 1 460 ? 25.741 -4.213 -37.746 1.00 97.62 460 LEU A C 1
ATOM 3704 O O . LEU A 1 460 ? 26.159 -4.980 -38.608 1.00 97.62 460 LEU A O 1
ATOM 3708 N N . ASN A 1 461 ? 24.511 -3.694 -37.782 1.00 97.88 461 ASN A N 1
ATOM 3709 C CA . ASN A 1 461 ? 23.556 -3.970 -38.859 1.00 97.88 461 ASN A CA 1
ATOM 3710 C C . ASN A 1 461 ? 22.763 -2.712 -39.234 1.00 97.88 461 ASN A C 1
ATOM 3712 O O . ASN A 1 461 ? 22.723 -1.740 -38.482 1.00 97.88 461 ASN A O 1
ATOM 3716 N N . SER A 1 462 ? 22.114 -2.744 -40.400 1.00 98.00 462 SER A N 1
ATOM 3717 C CA . SER A 1 462 ? 21.237 -1.653 -40.838 1.00 98.00 462 SER A CA 1
ATOM 3718 C C . SER A 1 462 ? 19.926 -1.627 -40.052 1.00 98.00 462 SER A C 1
ATOM 3720 O O . SER A 1 462 ? 19.446 -2.653 -39.559 1.00 98.00 462 SER A O 1
ATOM 3722 N N . ALA A 1 463 ? 19.282 -0.463 -40.017 1.00 97.81 463 ALA A N 1
ATOM 3723 C CA . ALA A 1 463 ? 17.943 -0.310 -39.465 1.00 97.81 463 ALA A CA 1
ATOM 3724 C C . ALA A 1 463 ? 16.944 -1.278 -40.125 1.00 97.81 463 ALA A C 1
ATOM 3726 O O . ALA A 1 463 ? 16.114 -1.887 -39.451 1.00 97.81 463 ALA A O 1
ATOM 3727 N N . THR A 1 464 ? 17.067 -1.481 -41.439 1.00 98.31 464 THR A N 1
ATOM 3728 C CA . THR A 1 464 ? 16.224 -2.415 -42.200 1.00 98.31 464 THR A CA 1
ATOM 3729 C C . THR A 1 464 ? 16.403 -3.858 -41.730 1.00 98.31 464 THR A C 1
ATOM 3731 O O . THR A 1 464 ? 15.418 -4.582 -41.595 1.00 98.31 464 THR A O 1
ATOM 3734 N N . GLU A 1 465 ? 17.629 -4.288 -41.437 1.00 98.38 465 GLU A N 1
ATOM 3735 C CA . GLU A 1 465 ? 17.893 -5.638 -40.929 1.00 98.38 465 GLU A CA 1
ATOM 3736 C C . GLU A 1 465 ? 17.233 -5.857 -39.560 1.00 98.38 465 GLU A C 1
ATOM 3738 O O . GLU A 1 465 ? 16.529 -6.847 -39.352 1.00 98.38 465 GLU A O 1
ATOM 3743 N N . TYR A 1 466 ? 17.349 -4.886 -38.647 1.00 98.56 466 TYR A N 1
ATOM 3744 C CA . TYR A 1 466 ? 16.686 -4.968 -37.343 1.00 98.56 466 TYR A CA 1
ATOM 3745 C C . TYR A 1 466 ? 15.157 -4.997 -37.443 1.00 98.56 466 TYR A C 1
ATOM 3747 O O . TYR A 1 466 ? 14.508 -5.684 -36.651 1.00 98.56 466 TYR A O 1
ATOM 3755 N N . LEU A 1 467 ? 14.566 -4.318 -38.431 1.00 98.50 467 LEU A N 1
ATOM 3756 C CA . LEU A 1 467 ? 13.127 -4.409 -38.683 1.00 98.50 467 LEU A CA 1
ATOM 3757 C C . LEU A 1 467 ? 12.717 -5.828 -39.110 1.00 98.50 467 LEU A C 1
ATOM 3759 O O . LEU A 1 467 ? 11.709 -6.346 -38.625 1.00 98.50 467 LEU A O 1
ATOM 3763 N N . HIS A 1 468 ? 13.508 -6.481 -39.966 1.00 98.44 468 HIS A N 1
ATOM 3764 C CA . HIS A 1 468 ? 13.269 -7.874 -40.351 1.00 98.44 468 HIS A CA 1
ATOM 3765 C C . HIS A 1 468 ? 13.403 -8.826 -39.159 1.00 98.44 468 HIS A C 1
ATOM 3767 O O . HIS A 1 468 ? 12.577 -9.725 -39.001 1.00 98.44 468 HIS A O 1
ATOM 3773 N N . TRP A 1 469 ? 14.392 -8.617 -38.287 1.00 98.19 469 TRP A N 1
ATOM 3774 C CA . TRP A 1 469 ? 14.557 -9.424 -37.074 1.00 98.19 469 TRP A CA 1
ATOM 3775 C C . TRP A 1 469 ? 13.378 -9.252 -36.117 1.00 98.19 469 TRP A C 1
ATOM 3777 O O . TRP A 1 469 ? 12.843 -10.242 -35.622 1.00 98.19 469 TRP A O 1
ATOM 3787 N N . ALA A 1 470 ? 12.907 -8.018 -35.916 1.00 97.94 470 ALA A N 1
ATOM 3788 C CA . ALA A 1 470 ? 11.710 -7.751 -35.124 1.00 97.94 470 ALA A CA 1
ATOM 3789 C C . ALA A 1 470 ? 10.483 -8.498 -35.675 1.00 97.94 470 ALA A C 1
ATOM 3791 O O . ALA A 1 470 ? 9.761 -9.146 -34.917 1.00 97.94 470 ALA A O 1
ATOM 3792 N N . ALA A 1 471 ? 10.281 -8.468 -36.997 1.00 97.50 471 ALA A N 1
ATOM 3793 C CA . ALA A 1 471 ? 9.197 -9.191 -37.658 1.00 97.50 471 ALA A CA 1
ATOM 3794 C C . ALA A 1 471 ? 9.338 -10.719 -37.526 1.00 97.50 471 ALA A C 1
ATOM 3796 O O . ALA A 1 471 ? 8.345 -11.409 -37.298 1.00 97.50 471 ALA A O 1
ATOM 3797 N N . ALA A 1 472 ? 10.557 -11.257 -37.620 1.00 96.94 472 ALA A N 1
ATOM 3798 C CA . ALA A 1 472 ? 10.819 -12.685 -37.456 1.00 96.94 472 ALA A CA 1
ATOM 3799 C C . ALA A 1 472 ? 10.505 -13.168 -36.031 1.00 96.94 472 ALA A C 1
ATOM 3801 O O . ALA A 1 472 ? 9.827 -14.184 -35.866 1.00 96.94 472 ALA A O 1
ATOM 3802 N N . VAL A 1 473 ? 10.932 -12.414 -35.013 1.00 95.88 473 VAL A N 1
ATOM 3803 C CA . VAL A 1 473 ? 10.623 -12.704 -33.603 1.00 95.88 473 VAL A CA 1
ATOM 3804 C C . VAL A 1 473 ? 9.121 -12.587 -33.334 1.00 95.88 473 VAL A C 1
ATOM 3806 O O . VAL A 1 473 ? 8.551 -13.435 -32.650 1.00 95.88 473 VAL A O 1
ATOM 3809 N N . PHE A 1 474 ? 8.448 -11.587 -33.911 1.00 94.38 474 PHE A N 1
ATOM 3810 C CA . PHE A 1 474 ? 6.994 -11.465 -33.799 1.00 94.38 474 PHE A CA 1
ATOM 3811 C C . PHE A 1 474 ? 6.265 -12.647 -34.454 1.00 94.38 474 PHE A C 1
ATOM 3813 O O . PHE A 1 474 ? 5.324 -13.186 -33.880 1.00 94.38 474 PHE A O 1
ATOM 3820 N N . ASN A 1 475 ? 6.727 -13.105 -35.620 1.00 94.75 475 ASN A N 1
ATOM 3821 C CA . ASN A 1 475 ? 6.165 -14.285 -36.269 1.00 94.75 475 ASN A CA 1
ATOM 3822 C C . ASN A 1 475 ? 6.349 -15.551 -35.418 1.00 94.75 475 ASN A C 1
ATOM 3824 O O . ASN A 1 475 ? 5.413 -16.336 -35.323 1.00 94.75 475 ASN A O 1
ATOM 3828 N N . LEU A 1 476 ? 7.504 -15.734 -34.762 1.00 93.88 476 LEU A N 1
ATOM 3829 C CA . LEU A 1 476 ? 7.673 -16.796 -33.763 1.00 93.88 476 LEU A CA 1
ATOM 3830 C C . LEU A 1 476 ? 6.622 -16.669 -32.655 1.00 93.88 476 LEU A C 1
ATOM 3832 O O . LEU A 1 476 ? 5.898 -17.623 -32.404 1.00 93.88 476 LEU A O 1
ATOM 3836 N N . ARG A 1 477 ? 6.499 -15.485 -32.041 1.00 92.00 477 ARG A N 1
ATOM 3837 C CA . ARG A 1 477 ? 5.593 -15.213 -30.912 1.00 92.00 477 ARG A CA 1
ATOM 3838 C C . ARG A 1 477 ? 4.136 -15.614 -31.168 1.00 92.00 477 ARG A C 1
ATOM 3840 O O . ARG A 1 477 ? 3.452 -16.026 -30.229 1.00 92.00 477 ARG A O 1
ATOM 3847 N N . VAL A 1 478 ? 3.637 -15.424 -32.388 1.00 91.94 478 VAL A N 1
ATOM 3848 C CA . VAL A 1 478 ? 2.217 -15.635 -32.728 1.00 91.94 478 VAL A CA 1
ATOM 3849 C C . VAL A 1 478 ? 1.949 -16.948 -33.459 1.00 91.94 478 VAL A C 1
ATOM 3851 O O . VAL A 1 478 ? 0.792 -17.239 -33.757 1.00 91.94 478 VAL A O 1
ATOM 3854 N N . ASN A 1 479 ? 2.981 -17.739 -33.768 1.00 91.38 479 ASN A N 1
ATOM 3855 C CA . ASN A 1 479 ? 2.844 -18.947 -34.573 1.00 91.38 479 ASN A CA 1
ATOM 3856 C C . ASN A 1 479 ? 3.122 -20.219 -33.749 1.00 91.38 479 ASN A C 1
ATOM 3858 O O . ASN A 1 479 ? 4.278 -20.626 -33.615 1.00 91.38 479 ASN A O 1
ATOM 3862 N N . PRO A 1 480 ? 2.069 -20.931 -33.297 1.00 89.38 480 PRO A N 1
ATOM 3863 C CA . PRO A 1 480 ? 2.192 -22.188 -32.557 1.00 89.38 480 PRO A CA 1
ATOM 3864 C C . PRO A 1 480 ? 3.065 -23.249 -33.235 1.00 89.38 480 PRO A C 1
ATOM 3866 O O . PRO A 1 480 ? 3.691 -24.057 -32.557 1.00 89.38 480 PRO A O 1
ATOM 3869 N N . SER A 1 481 ? 3.144 -23.259 -34.571 1.00 90.38 481 SER A N 1
ATOM 3870 C CA . SER A 1 481 ? 3.929 -24.268 -35.293 1.00 90.38 481 SER A CA 1
ATOM 3871 C C . SER A 1 481 ? 5.443 -24.131 -35.111 1.00 90.38 481 SER A C 1
ATOM 3873 O O . SER A 1 481 ? 6.162 -25.097 -35.374 1.00 90.38 481 SER A O 1
ATOM 3875 N N . LEU A 1 482 ? 5.908 -22.961 -34.660 1.00 87.44 482 LEU A N 1
ATOM 3876 C CA . LEU A 1 482 ? 7.312 -22.657 -34.384 1.00 87.44 482 LEU A CA 1
ATOM 3877 C C . LEU A 1 482 ? 7.710 -22.937 -32.922 1.00 87.44 482 LEU A C 1
ATOM 3879 O O . LEU A 1 482 ? 8.874 -22.775 -32.570 1.00 87.44 482 LEU A O 1
ATOM 3883 N N . HIS A 1 483 ? 6.769 -23.388 -32.085 1.00 86.44 483 HIS A N 1
ATOM 3884 C CA . HIS A 1 483 ? 6.982 -23.669 -30.663 1.00 86.44 483 HIS A CA 1
ATOM 3885 C C . HIS A 1 483 ? 7.207 -25.158 -30.342 1.00 86.44 483 HIS A C 1
ATOM 3887 O O . HIS A 1 483 ? 6.774 -25.640 -29.298 1.00 86.44 483 HIS A O 1
ATOM 3893 N N . LYS A 1 484 ? 7.846 -25.893 -31.257 1.00 67.44 484 LYS A N 1
ATOM 3894 C CA . LYS A 1 484 ? 8.038 -27.348 -31.162 1.00 67.44 484 LYS A CA 1
ATOM 3895 C C . LYS A 1 484 ? 9.320 -27.754 -30.458 1.00 67.44 484 LYS A C 1
ATOM 3897 O O . LYS A 1 484 ? 10.350 -27.087 -30.705 1.00 67.44 484 LYS A O 1
#

=== Feature glossary ===
Annotated list of the representations used here:

Nearest PDB structures. The Foldseek neighbor list gives the closest experimentally determined structures in the PDB, ranked by structural alignment. TM-score near 1 means near-identical fold; near 0.3 means only rough topology match. This is how one finds what a novel AlphaFold prediction most resembles in the solved-structure universe.

Foldseek 3Di. Foldseek's 3Di representation compresses backbone geometry into a per-residue letter drawn from a learned twenty-state alphabet. It captures the tertiary interaction pattern around each residue — which residues are packed against it in space, regardless of where they are in sequence.

Radius of gyration, Cα contacts, bounding box. Radius of gyration (Rg) is the root-mean-square distance of Cα atoms from their centroid — a single number for overall size and compactness. A globular domain of N residues has Rg ≈ 2.2·N^0.38 Å; an extended or disordered chain has a much larger Rg. The Cα contact count is the number of residue pairs whose Cα atoms are within 8 Å and are more than four positions apart in sequence — a standard proxy for tertiary packing density. The bounding box is the smallest axis-aligned box enclosing all Cα atoms.

InterPro / GO / CATH / organism. The annotation block draws on four external resources. InterPro: which protein families and domains the sequence belongs to. GO: standardized terms for what the protein does, what process it participates in, and where in the cell it acts. CATH: which structural fold it has in the CATH hierarchy. Organism: the species of origin.

mmCIF coordinates. The mmCIF block holds the 3D Cartesian coordinates of each backbone atom (N, Cα, C, O) in ångströms. mmCIF is the PDB's canonical archive format — a tagged-loop text representation of the atomic model.

pLDDT. pLDDT is the predicted lDDT-Cα score: AlphaFold's confidence that the local environment of each residue (all inter-atomic distances within 15 Å) is correctly placed. It is a per-residue number between 0 and 100, with higher meaning more reliable.

Backbone torsions (φ/ψ). φ (phi) and ψ (psi) are the two rotatable backbone dihedrals per residue: φ is the C(i-1)–N–Cα–C torsion, ψ is the N–Cα–C–N(i+1) torsion, both in degrees on (−180°, 180°]. α-helical residues cluster near (−60°, −45°); β-strand residues near (−120°, +130°). A Ramachandran plot is simply a scatter of (φ, ψ) for every residue.

B-factor. For experimental (PDB) structures, the B-factor (temperature factor) quantifies the positional spread of each atom in the crystal — a combination of thermal vibration and static disorder — in units of Å². High B-factors mark flexible loops or poorly resolved regions; low B-factors mark the rigid, well-ordered core.

Secondary structure (3-state, P-SEA). SS3 is a coarse helix/strand/coil call (letters a/b/c) made by the P-SEA algorithm from inter-Cα distances and dihedrals. It is less detailed than DSSP but needs only Cα positions.

Predicted aligned error. Predicted aligned error is AlphaFold's pairwise confidence. Unlike pLDDT (per-residue), PAE is per-residue-pair and captures whether two parts of the structure are correctly placed relative to each other. Units are ångströms of expected positional error.

Solvent-accessible surface area. Solvent-accessible surface area (SASA) is the area in Å² traced out by the centre of a 1.4 Å probe sphere (a water molecule) rolled over the protein's van der Waals surface (Shrake–Rupley / Lee–Richards construction). Buried residues have near-zero SASA; fully exposed residues can exceed 200 Å². The total SASA scales roughly with the number of surface residues.

Secondary structure (8-state, DSSP). The SS8 string is DSSP's per-residue secondary-structure call. α-helix (H) means an i→i+4 H-bond ladder; β-strand (E) means the residue participates in a β-sheet; 3₁₀ (G) and π (I) are tighter and wider helices; T/S are turns/bends; '-' is loop.

Rendered structure images. Structure images are PyMOL renders from six orthogonal camera directions. Cartoon representation draws helices as coils and strands as arrows; sticks shows the backbone as bonds; surface shows the solvent-excluded envelope. Rainbow coloring maps sequence position to hue (blue→red, N→C); chain coloring assigns a distinct color per polypeptide.

Sequence. The amino-acid sequence is the protein's primary structure: the linear order of residues from the N-terminus to the C-terminus, written in one-letter code. Everything else here — the 3D coordinates, the secondary structure, the domain annotations — is ultimately a consequence of this string.

Contact-map, Ramachandran, and PAE plots. Three diagnostic plots accompany the record. The Cα contact map visualizes the tertiary structure as a 2D adjacency matrix (8 Å cutoff, sequence-local contacts suppressed). The Ramachandran plot shows the distribution of backbone (φ, ψ) torsions, with points in the α and β basins reflecting secondary structure content. The PAE plot shows AlphaFold's inter-residue confidence as a color matrix.